Protein 3JU7 (pdb70)

Secondary structure (DSSP, 8-state):
--B-S----PPPGGGGHHHHHHHHHHT--SSS-HHHHHHHHH---SSTT-SEEEEES-HHHH--HHHHHS-TT--EE---SS-THHHHHHHHTT-EE-B----TTT---HHHHHHHHHHHGGGEEEB--B-GGGB---HHHHHHHHTT--B--B-TT-TT-----TTTT----EEE-B------BS-EEEEES-HHHHHHHH--BTTB-TTS-B---B---HHHHHHHHH---HHHHHHHHHHHHHHHHHHHHHTT---S-B----S-B-----EEPPTTS-HHHHHHHHHTTTB--B-TTSS-GGGSGGGTTS-BS--HHHHHHHHHEEB-------HHHHHHHHHHHT-/--B-S----PPPGGGTHHHHHHHHHHT--SSS-HHHHHHHHH---SSTT-SEEEEES-HHHH--HHHHHS-TT--EE---SS-THHHHHHHHTT-EE-B----TTT---HHHHHHHHHHHGGGEEEB--B-TTTB---HHHHHHHHHT--B--B-TT-TT-----TTTT----EEE-B------BS-EEEEES-HHHHHHHH--BTTB-TTS-B---B---HHHHHHHHH---HHHHHHHHHHHHHHHHHHHHHTT---S-B----S-B-----EEPPTTS-HHHHHHHHHHTTB--B-TTSS-GGGSGGGTTS-BS--HHHHHHHHHEEB-------HHHHHHHHHHHH-

InterPro domains:
  IPR000653 DegT/DnrJ/EryC1/StrS aminotransferase [PF01041] (18-366)
  IPR000653 DegT/DnrJ/EryC1/StrS aminotransferase [PIRSF000390] (18-367)
  IPR000653 DegT/DnrJ/EryC1/StrS aminotransferase [PTHR30244] (17-367)
  IPR015421 Pyridoxal phosphate-dependent transferase, major domain [G3DSA:3.40.640.10] (1-376)
  IPR015424 Pyridoxal phosphate-dependent transferase [SSF53383] (19-358)

Sequence (702 aa):
ENIPFLRASTVPVIEYLDELKEIDASHIYTNYGPINQRFEQTISGFFQNRGAVTTVANATLGLAAIQLKKRKKGKYALPSFTFPATPLAAIWCGLEPYFIDISIDDWYDKTVLWWDKIEELKEEVAIVVPYATFGSWNLEEYEELEKKGVPVVVDAAPGFGLNGGHYGQDFSGIIYSFHATPFGIGEGGLIYSKNEEDIQRIKRGNFGFDTNRECTGFNCKSEYAAAIGIATKKWDDKLKERTRISEWYKQLLQSNGLKKGWQLQKTEAVIQQFPILCPEEVRNKQVIEDLKKQKIEARLYFSPSCHQQVLFRNYKSTDLTRTNKIAKRIVSLPLWEGTKEIVEQIVICLGQENIPFLRASTVPVIEYLDELKEIDASHIYTNYGPINQRFEQTISGFFQNRGAVTTVANATLGLAAIQLKKRKKGKYALPSFTFPATPLAAIWCGLEPYFIDISIDDWYDKTVLWWDKIEELKEEVAIVVPYATFGSWNLEEYEELEKKGVPVVVDAAPGFGLNGGHYGQDFSGIIYSFHATPFGIGEGGLIYSKNEEDIQRIKRGNFGFDTNRECTGFNCKSEYAAAIGIATKKWDDKLKERTRISEWYKQLLQSNGLKKGWQLQKTEAVIQQFPILCPEEVRNKQVIEDLKKQKIEARLYFSPSCHQQVLFRNYKSTDLTRTNKIAKRIVSLPLWEGTKEIVEQIVICLGQ

CATH classification: 3.40.640.10

Nearest PDB structures (foldseek):
  3ju7-assembly1_B  TM=1.002E+00  e=1.755E-69  Bacillus cereus ATCC 10987
  4oca-assembly1_A-2  TM=8.473E-01  e=3.586E-24  Salmonella enterica subsp. enterica serovar Typhimurium
  4zah-assembly1_B  TM=8.515E-01  e=4.328E-22  Escherichia coli K-12
  4piw-assembly1_A  TM=8.643E-01  e=1.812E-21  Escherichia coli K-12
  4lc3-assembly1_B  TM=8.336E-01  e=1.702E-21  Burkholderia cenocepacia J2315

B-factor: mean 27.74, std 8.6, range [8.99, 74.0]

Organism: Bacillus cereus (strain ATCC 10987 / NRS 248) (NCBI:txid222523)

Radius of gyration: 26.7 Å; Cα contacts (8 Å, |Δi|>4): 1497; chains: 2; bounding box: 54×55×89 Å

Structure (mmCIF, N/CA/C/O backbone):
data_3JU7
#
_entry.id   3JU7
#
_cell.length_a   82.388
_cell.length_b   90.586
_cell.length_c   131.699
_cell.angle_alpha   90.000
_cell.angle_beta   90.000
_cell.angle_gamma   90.000
#
_symmetry.space_group_name_H-M   'P 21 21 21'
#
loop_
_entity.id
_entity.type
_entity.pdbx_description
1 polymer 'Putative PLP-dependent aminotransferase'
2 non-polymer 'CALCIUM ION'
3 non-polymer 'ACETATE ION'
4 non-polymer DI(HYDROXYETHYL)ETHER
5 non-polymer 'TRIETHYLENE GLYCOL'
6 water water
#
loop_
_atom_site.group_PDB
_atom_site.id
_atom_site.type_symbol
_atom_site.label_atom_id
_atom_site.label_alt_id
_atom_site.label_comp_id
_atom_site.label_asym_id
_atom_site.label_entity_id
_atom_site.label_seq_id
_atom_site.pdbx_PDB_ins_code
_atom_site.Cartn_x
_atom_site.Cartn_y
_atom_site.Cartn_z
_atom_site.occupancy
_atom_site.B_iso_or_equiv
_atom_site.auth_seq_id
_atom_site.auth_comp_id
_atom_site.auth_asym_id
_atom_site.auth_atom_id
_atom_site.pdbx_PDB_model_num
ATOM 1 N N . GLU A 1 3 ? 16.731 86.061 72.297 1.00 46.15 2 GLU A N 1
ATOM 2 C CA . GLU A 1 3 ? 18.144 86.283 71.890 1.00 47.44 2 GLU A CA 1
ATOM 3 C C . GLU A 1 3 ? 18.804 84.941 71.517 1.00 46.85 2 GLU A C 1
ATOM 4 O O . GLU A 1 3 ? 19.063 84.693 70.343 1.00 49.88 2 GLU A O 1
ATOM 6 N N . ASN A 1 4 ? 19.083 84.089 72.501 1.00 44.60 3 ASN A N 1
ATOM 7 C CA . ASN A 1 4 ? 19.569 82.732 72.238 1.00 41.48 3 ASN A CA 1
ATOM 8 C C . ASN A 1 4 ? 18.367 81.810 72.168 1.00 38.16 3 ASN A C 1
ATOM 9 O O . ASN A 1 4 ? 17.386 82.015 72.876 1.00 37.76 3 ASN A O 1
ATOM 11 N N . ILE A 1 5 ? 18.426 80.807 71.303 1.00 33.86 4 ILE A N 1
ATOM 12 C CA . ILE A 1 5 ? 17.381 79.809 71.240 1.00 30.54 4 ILE A CA 1
ATOM 13 C C . ILE A 1 5 ? 17.891 78.668 72.120 1.00 30.31 4 ILE A C 1
ATOM 14 O O . ILE A 1 5 ? 18.864 78.003 71.781 1.00 31.54 4 ILE A O 1
ATOM 19 N N . PRO A 1 6 ? 17.292 78.487 73.296 1.00 28.22 5 PRO A N 1
ATOM 20 C CA . PRO A 1 6 ? 17.738 77.441 74.213 1.00 30.21 5 PRO A CA 1
ATOM 21 C C . PRO A 1 6 ? 17.169 76.082 73.845 1.00 29.09 5 PRO A C 1
ATOM 22 O O . PRO A 1 6 ? 16.161 76.019 73.140 1.00 28.19 5 PRO A O 1
ATOM 26 N N . PHE A 1 7 ? 17.788 75.012 74.335 1.00 30.88 6 PHE A N 1
ATOM 27 C CA . PHE A 1 7 ? 17.371 73.652 73.928 1.00 31.47 6 PHE A CA 1
ATOM 28 C C . PHE A 1 7 ? 16.019 73.305 74.522 1.00 33.93 6 PHE A C 1
ATOM 29 O O . PHE A 1 7 ? 15.147 72.808 73.818 1.00 35.07 6 PHE A O 1
ATOM 37 N N . LEU A 1 8 ? 15.852 73.563 75.813 1.00 35.71 7 LEU A N 1
ATOM 38 C CA . LEU A 1 8 ? 14.592 73.282 76.448 1.00 38.97 7 LEU A CA 1
ATOM 39 C C . LEU A 1 8 ? 13.988 74.541 77.046 1.00 36.31 7 LEU A C 1
ATOM 40 O O . LEU A 1 8 ? 14.681 75.417 77.539 1.00 35.78 7 LEU A O 1
ATOM 45 N N . ARG A 1 9 ? 12.680 74.646 76.911 1.00 31.88 8 ARG A N 1
ATOM 46 C CA . ARG A 1 9 ? 11.944 75.702 77.518 1.00 29.83 8 ARG A CA 1
ATOM 47 C C . ARG A 1 9 ? 10.598 75.114 77.904 1.00 27.20 8 ARG A C 1
ATOM 48 O O . ARG A 1 9 ? 9.624 75.193 77.155 1.00 25.26 8 ARG A O 1
ATOM 56 N N . ALA A 1 10 ? 10.579 74.497 79.081 1.00 25.85 9 ALA A N 1
ATOM 57 C CA . ALA A 1 10 ? 9.391 73.904 79.612 1.00 24.14 9 ALA A CA 1
ATOM 58 C C . ALA A 1 10 ? 8.348 74.979 79.892 1.00 24.87 9 ALA A C 1
ATOM 59 O O . ALA A 1 10 ? 8.686 76.110 80.286 1.00 26.37 9 ALA A O 1
ATOM 61 N N . SER A 1 11 ? 7.093 74.624 79.648 1.00 25.24 10 SER A N 1
ATOM 62 C CA . SER A 1 11 ? 5.956 75.390 80.118 1.00 26.69 10 SER A CA 1
ATOM 63 C C . SER A 1 11 ? 4.867 74.460 80.657 1.00 25.78 10 SER A C 1
ATOM 64 O O . SER A 1 11 ? 4.083 73.929 79.900 1.00 28.86 10 SER A O 1
ATOM 67 N N . THR A 1 12 ? 4.814 74.272 81.972 1.00 23.94 11 THR A N 1
ATOM 68 C CA . THR A 1 12 ? 3.760 73.480 82.580 1.00 23.11 11 THR A CA 1
ATOM 69 C C . THR A 1 12 ? 2.517 74.369 82.653 1.00 22.79 11 THR A C 1
ATOM 70 O O . THR A 1 12 ? 2.611 75.591 82.552 1.00 25.40 11 THR A O 1
ATOM 74 N N . VAL A 1 13 ? 1.345 73.799 82.836 1.00 21.82 12 VAL A N 1
ATOM 75 C CA . VAL A 1 13 ? 0.178 74.656 83.009 1.00 23.49 12 VAL A CA 1
ATOM 76 C C . VAL A 1 13 ? 0.330 75.624 84.213 1.00 24.16 12 VAL A C 1
ATOM 77 O O . VAL A 1 13 ? 0.841 75.255 85.259 1.00 26.12 12 VAL A O 1
ATOM 81 N N . PRO A 1 14 ? -0.072 76.881 84.037 1.00 22.72 13 PRO A N 1
ATOM 82 C CA . PRO A 1 14 ? 0.055 77.867 85.089 1.00 23.28 13 PRO A CA 1
ATOM 83 C C . PRO A 1 14 ? -0.808 77.577 86.304 1.00 22.06 13 PRO A C 1
ATOM 84 O O . PRO A 1 14 ? -1.824 76.909 86.175 1.00 19.73 13 PRO A O 1
ATOM 88 N N . VAL A 1 15 ? -0.452 78.161 87.448 1.00 22.96 14 VAL A N 1
ATOM 89 C CA . VAL A 1 15 ? -1.163 77.864 88.697 1.00 21.49 14 VAL A CA 1
ATOM 90 C C . VAL A 1 15 ? -2.702 78.083 88.616 1.00 18.84 14 VAL A C 1
ATOM 91 O O . VAL A 1 15 ? -3.459 77.300 89.185 1.00 19.72 14 VAL A O 1
ATOM 95 N N . ILE A 1 16 ? -3.172 79.073 87.876 1.00 18.20 15 ILE A N 1
ATOM 96 C CA . ILE A 1 16 ? -4.634 79.339 87.886 1.00 20.08 15 ILE A CA 1
ATOM 97 C C . ILE A 1 16 ? -5.428 78.069 87.449 1.00 20.46 15 ILE A C 1
ATOM 98 O O . ILE A 1 16 ? -6.526 77.840 87.906 1.00 17.84 15 ILE A O 1
ATOM 103 N N . GLU A 1 17 ? -4.812 77.245 86.595 1.00 22.01 16 GLU A N 1
ATOM 104 C CA . GLU A 1 17 ? -5.427 76.051 86.010 1.00 20.68 16 GLU A CA 1
ATOM 105 C C . GLU A 1 17 ? -5.638 74.881 86.962 1.00 20.58 16 GLU A C 1
ATOM 106 O O . GLU A 1 17 ? -6.510 74.073 86.702 1.00 23.60 16 GLU A O 1
ATOM 112 N N . TYR A 1 18 ? -4.848 74.786 88.044 1.00 22.23 17 TYR A N 1
ATOM 113 C CA . TYR A 1 18 ? -5.076 73.778 89.086 1.00 21.07 17 TYR A CA 1
ATOM 114 C C . TYR A 1 18 ? -5.317 74.358 90.500 1.00 22.88 17 TYR A C 1
ATOM 115 O O . TYR A 1 18 ? -5.147 73.652 91.479 1.00 22.55 17 TYR A O 1
ATOM 124 N N . LEU A 1 19 ? -5.747 75.615 90.611 1.00 20.26 18 LEU A N 1
ATOM 125 C CA . LEU A 1 19 ? -5.913 76.229 91.933 1.00 20.34 18 LEU A CA 1
ATOM 126 C C . LEU A 1 19 ? -7.122 75.621 92.651 1.00 20.62 18 LEU A C 1
ATOM 127 O O . LEU A 1 19 ? -7.046 75.321 93.821 1.00 21.13 18 LEU A O 1
ATOM 132 N N . ASP A 1 20 ? -8.233 75.455 91.948 1.00 18.30 19 ASP A N 1
ATOM 133 C CA . ASP A 1 20 ? -9.361 74.695 92.479 1.00 21.63 19 ASP A CA 1
ATOM 134 C C . ASP A 1 20 ? -8.975 73.363 93.100 1.00 21.20 19 ASP A C 1
ATOM 135 O O . ASP A 1 20 ? -9.426 73.037 94.174 1.00 23.64 19 ASP A O 1
ATOM 140 N N . GLU A 1 21 ? -8.141 72.596 92.427 1.00 23.33 20 GLU A N 1
ATOM 141 C CA . GLU A 1 21 ? -7.705 71.343 92.988 1.00 24.84 20 GLU A CA 1
ATOM 142 C C . GLU A 1 21 ? -6.867 71.558 94.243 1.00 25.44 20 GLU A C 1
ATOM 143 O O . GLU A 1 21 ? -7.012 70.797 95.210 1.00 26.08 20 GLU A O 1
ATOM 149 N N . LEU A 1 22 ? -5.998 72.568 94.235 1.00 23.42 21 LEU A N 1
ATOM 150 C CA . LEU A 1 22 ? -5.245 72.928 95.435 1.00 22.66 21 LEU A CA 1
ATOM 151 C C . LEU A 1 22 ? -6.191 73.298 96.597 1.00 22.48 21 LEU A C 1
ATOM 152 O O . LEU A 1 22 ? -5.948 72.912 97.749 1.00 20.32 21 LEU A O 1
ATOM 157 N N . LYS A 1 23 ? -7.280 74.015 96.311 1.00 24.05 22 LYS A N 1
ATOM 158 C CA . LYS A 1 23 ? -8.288 74.261 97.354 1.00 23.71 22 LYS A CA 1
ATOM 159 C C . LYS A 1 23 ? -8.886 72.949 97.847 1.00 23.44 22 LYS A C 1
ATOM 160 O O . LYS A 1 23 ? -9.071 72.760 99.039 1.00 24.63 22 LYS A O 1
ATOM 166 N N . GLU A 1 24 ? -9.196 72.030 96.945 1.00 23.60 23 GLU A N 1
ATOM 167 C CA . GLU A 1 24 ? -9.696 70.729 97.383 1.00 22.41 23 GLU A CA 1
ATOM 168 C C . GLU A 1 24 ? -8.729 70.040 98.342 1.00 20.71 23 GLU A C 1
ATOM 169 O O . GLU A 1 24 ? -9.144 69.487 99.362 1.00 17.36 23 GLU A O 1
ATOM 175 N N . ILE A 1 25 ? -7.438 70.042 97.986 1.00 18.59 24 ILE A N 1
ATOM 176 C CA . ILE A 1 25 ? -6.449 69.401 98.816 1.00 19.52 24 ILE A CA 1
ATOM 177 C C . ILE A 1 25 ? -6.426 70.026 100.196 1.00 20.44 24 ILE A C 1
ATOM 178 O O . ILE A 1 25 ? -6.370 69.317 101.201 1.00 20.91 24 ILE A O 1
ATOM 183 N N . ASP A 1 26 ? -6.451 71.349 100.255 1.00 20.88 25 ASP A N 1
ATOM 184 C CA . ASP A 1 26 ? -6.400 72.054 101.534 1.00 21.40 25 ASP A CA 1
ATOM 185 C C . ASP A 1 26 ? -7.659 71.777 102.358 1.00 24.00 25 ASP A C 1
ATOM 186 O O . ASP A 1 26 ? -7.560 71.677 103.579 1.00 24.34 25 ASP A O 1
ATOM 191 N N . ALA A 1 27 ? -8.822 71.662 101.697 1.00 21.14 26 ALA A N 1
ATOM 192 C CA . ALA A 1 27 ? -10.049 71.334 102.413 1.00 23.27 26 ALA A CA 1
ATOM 193 C C . ALA A 1 27 ? -10.036 69.876 102.893 1.00 23.92 26 ALA A C 1
ATOM 194 O O . ALA A 1 27 ? -10.513 69.590 103.959 1.00 24.69 26 ALA A O 1
ATOM 196 N N . SER A 1 28 ? -9.440 68.964 102.135 1.00 25.57 27 SER A N 1
ATOM 197 C CA . SER A 1 28 ? -9.517 67.545 102.483 1.00 24.61 27 SER A CA 1
ATOM 198 C C . SER A 1 28 ? -8.477 67.116 103.523 1.00 23.53 27 SER A C 1
ATOM 199 O O . SER A 1 28 ? -8.617 66.072 104.158 1.00 22.20 27 SER A O 1
ATOM 202 N N . HIS A 1 29 ? -7.390 67.872 103.633 1.00 25.05 28 HIS A N 1
ATOM 203 C CA . HIS A 1 29 ? -6.229 67.455 104.438 1.00 24.84 28 HIS A CA 1
ATOM 204 C C . HIS A 1 29 ? -5.741 66.074 104.036 1.00 23.56 28 HIS A C 1
ATOM 205 O O . HIS A 1 29 ? -5.351 65.311 104.878 1.00 24.16 28 HIS A O 1
ATOM 212 N N . ILE A 1 30 ? -5.778 65.750 102.756 1.00 21.09 29 ILE A N 1
ATOM 213 C CA . ILE A 1 30 ? -5.148 64.519 102.253 1.00 21.37 29 ILE A CA 1
ATOM 214 C C . ILE A 1 30 ? -4.190 65.076 101.207 1.00 23.17 29 ILE A C 1
ATOM 215 O O . ILE A 1 30 ? -4.612 65.807 100.283 1.00 23.32 29 ILE A O 1
ATOM 220 N N . TYR A 1 31 ? -2.914 64.785 101.415 1.00 19.72 30 TYR A N 1
ATOM 221 C CA . TYR A 1 31 ? -1.813 65.350 100.654 1.00 24.37 30 TYR A CA 1
ATOM 222 C C . TYR A 1 31 ? -0.980 64.360 99.842 1.00 22.66 30 TYR A C 1
ATOM 223 O O . TYR A 1 31 ? -0.256 64.789 98.945 1.00 24.74 30 TYR A O 1
ATOM 232 N N . THR A 1 32 ? -1.071 63.069 100.142 1.00 21.16 31 THR A N 1
ATOM 233 C CA . THR A 1 32 ? -0.325 62.070 99.391 1.00 23.23 31 THR A CA 1
ATOM 234 C C . THR A 1 32 ? -0.853 60.653 99.669 1.00 23.79 31 THR A C 1
ATOM 235 O O . THR A 1 32 ? -1.950 60.496 100.211 1.00 24.89 31 THR A O 1
ATOM 239 N N . ASN A 1 33 ? -0.096 59.637 99.260 1.00 22.86 32 ASN A N 1
ATOM 240 C CA . ASN A 1 33 ? -0.452 58.230 99.480 1.00 26.47 32 ASN A CA 1
ATOM 241 C C . ASN A 1 33 ? -1.773 57.824 98.794 1.00 26.41 32 ASN A C 1
ATOM 242 O O . ASN A 1 33 ? -2.742 57.423 99.449 1.00 26.77 32 ASN A O 1
ATOM 247 N N . TYR A 1 34 ? -1.804 57.975 97.470 1.00 24.43 33 TYR A N 1
ATOM 248 C CA . TYR A 1 34 ? -2.947 57.571 96.662 1.00 22.16 33 TYR A CA 1
ATOM 249 C C . TYR A 1 34 ? -4.239 58.276 97.103 1.00 23.15 33 TYR A C 1
ATOM 250 O O . TYR A 1 34 ? -5.296 57.664 97.254 1.00 22.51 33 TYR A O 1
ATOM 259 N N . GLY A 1 35 ? -4.139 59.589 97.288 1.00 22.23 34 GLY A N 1
ATOM 260 C CA . GLY A 1 35 ? -5.274 60.405 97.637 1.00 21.81 34 GLY A CA 1
ATOM 261 C C . GLY A 1 35 ? -6.313 60.561 96.533 1.00 21.36 34 GLY A C 1
ATOM 262 O O . GLY A 1 35 ? -6.153 60.077 95.416 1.00 18.82 34 GLY A O 1
ATOM 263 N N . PRO A 1 36 ? -7.410 61.232 96.850 1.00 22.74 35 PRO A N 1
ATOM 264 C CA . PRO A 1 36 ? -8.533 61.285 95.908 1.00 24.14 35 PRO A CA 1
ATOM 265 C C . PRO A 1 36 ? -8.213 61.996 94.586 1.00 22.76 35 PRO A C 1
ATOM 266 O O . PRO A 1 36 ? -8.816 61.679 93.589 1.00 24.93 35 PRO A O 1
ATOM 270 N N . ILE A 1 37 ? -7.300 62.965 94.598 1.00 22.84 36 ILE A N 1
ATOM 271 C CA . ILE A 1 37 ? -6.937 63.722 93.390 1.00 21.83 36 ILE A CA 1
ATOM 272 C C . ILE A 1 37 ? -6.080 62.815 92.533 1.00 24.38 36 ILE A C 1
ATOM 273 O O . ILE A 1 37 ? -6.289 62.712 91.318 1.00 25.29 36 ILE A O 1
ATOM 278 N N . ASN A 1 38 ? -5.167 62.089 93.163 1.00 23.71 37 ASN A N 1
ATOM 279 C CA . ASN A 1 38 ? -4.420 61.064 92.425 1.00 23.18 37 ASN A CA 1
ATOM 280 C C . ASN A 1 38 ? -5.342 60.000 91.828 1.00 22.84 37 ASN A C 1
ATOM 281 O O . ASN A 1 38 ? -5.222 59.636 90.661 1.00 22.53 37 ASN A O 1
ATOM 286 N N . GLN A 1 39 ? -6.293 59.506 92.598 1.00 24.16 38 GLN A N 1
ATOM 287 C CA . GLN A 1 39 ? -7.235 58.538 92.031 1.00 23.76 38 GLN A CA 1
ATOM 288 C C . GLN A 1 39 ? -7.989 59.176 90.868 1.00 24.46 38 GLN A C 1
ATOM 289 O O . GLN A 1 39 ? -8.227 58.512 89.858 1.00 22.27 38 GLN A O 1
ATOM 295 N N . ARG A 1 40 ? -8.390 60.442 91.017 1.00 23.52 39 ARG A N 1
ATOM 296 C CA . ARG A 1 40 ? -9.171 61.112 89.958 1.00 22.02 39 ARG A CA 1
ATOM 297 C C . ARG A 1 40 ? -8.326 61.207 88.706 1.00 20.59 39 ARG A C 1
ATOM 298 O O . ARG A 1 40 ? -8.789 60.928 87.616 1.00 21.88 39 ARG A O 1
ATOM 306 N N . PHE A 1 41 ? -7.058 61.546 88.883 1.00 20.70 40 PHE A N 1
ATOM 307 C CA . PHE A 1 41 ? -6.129 61.683 87.778 1.00 20.64 40 PHE A CA 1
ATOM 308 C C . PHE A 1 41 ? -6.012 60.356 87.004 1.00 22.46 40 PHE A C 1
ATOM 309 O O . PHE A 1 41 ? -6.094 60.337 85.769 1.00 24.08 40 PHE A O 1
ATOM 317 N N . GLU A 1 42 ? -5.852 59.256 87.743 1.00 23.25 41 GLU A N 1
ATOM 318 C CA . GLU A 1 42 ? -5.713 57.930 87.136 1.00 24.17 41 GLU A CA 1
ATOM 319 C C . GLU A 1 42 ? -7.000 57.518 86.449 1.00 23.49 41 GLU A C 1
ATOM 320 O O . GLU A 1 42 ? -6.952 56.912 85.399 1.00 26.34 41 GLU A O 1
ATOM 326 N N . GLN A 1 43 ? -8.148 57.845 87.037 1.00 23.94 42 GLN A N 1
ATOM 327 C CA . GLN A 1 43 ? -9.430 57.492 86.434 1.00 24.43 42 GLN A CA 1
ATOM 328 C C . GLN A 1 43 ? -9.604 58.283 85.143 1.00 24.13 42 GLN A C 1
ATOM 329 O O . GLN A 1 43 ? -10.147 57.781 84.165 1.00 24.41 42 GLN A O 1
ATOM 331 N N . THR A 1 44 ? -9.111 59.513 85.140 1.00 23.85 43 THR A N 1
ATOM 332 C CA . THR A 1 44 ? -9.209 60.383 83.971 1.00 24.98 43 THR A CA 1
ATOM 333 C C . THR A 1 44 ? -8.343 59.855 82.864 1.00 24.42 43 THR A C 1
ATOM 334 O O . THR A 1 44 ? -8.693 59.975 81.696 1.00 22.38 43 THR A O 1
ATOM 338 N N . ILE A 1 45 ? -7.187 59.293 83.227 1.00 24.31 44 ILE A N 1
ATOM 339 C CA . ILE A 1 45 ? -6.309 58.683 82.234 1.00 23.09 44 ILE A CA 1
ATOM 340 C C . ILE A 1 45 ? -6.945 57.393 81.646 1.00 22.48 44 ILE A C 1
ATOM 341 O O . ILE A 1 45 ? -6.928 57.166 80.439 1.00 22.90 44 ILE A O 1
ATOM 354 N N . SER A 1 47 ? -10.101 56.524 81.413 1.00 23.70 46 SER A N 1
ATOM 355 C CA . SER A 1 47 ? -11.203 56.884 80.538 1.00 27.03 46 SER A CA 1
ATOM 356 C C . SER A 1 47 ? -10.752 57.613 79.298 1.00 26.49 46 SER A C 1
ATOM 357 O O . SER A 1 47 ? -11.245 57.373 78.202 1.00 26.42 46 SER A O 1
ATOM 360 N N . GLY A 1 48 ? -9.837 58.539 79.490 1.00 28.54 47 GLY A N 1
ATOM 361 C CA . GLY A 1 48 ? -9.427 59.430 78.421 1.00 28.23 47 GLY A CA 1
ATOM 362 C C . GLY A 1 48 ? -8.508 58.755 77.438 1.00 28.29 47 GLY A C 1
ATOM 363 O O . GLY A 1 48 ? -8.674 58.927 76.241 1.00 26.86 47 GLY A O 1
ATOM 364 N N . PHE A 1 49 ? -7.545 57.975 77.932 1.00 27.78 48 PHE A N 1
ATOM 365 C CA . PHE A 1 49 ? -6.575 57.376 77.039 1.00 26.41 48 PHE A CA 1
ATOM 366 C C . PHE A 1 49 ? -6.724 55.876 76.805 1.00 25.72 48 PHE A C 1
ATOM 367 O O . PHE A 1 49 ? -6.522 55.420 75.671 1.00 25.60 48 PHE A O 1
ATOM 375 N N . PHE A 1 50 ? -7.045 55.098 77.837 1.00 22.44 49 PHE A N 1
ATOM 376 C CA . PHE A 1 50 ? -6.914 53.648 77.715 1.00 21.80 49 PHE A CA 1
ATOM 377 C C . PHE A 1 50 ? -8.203 52.864 77.562 1.00 23.94 49 PHE A C 1
ATOM 378 O O . PHE A 1 50 ? -8.221 51.651 77.782 1.00 21.86 49 PHE A O 1
ATOM 386 N N . GLN A 1 51 ? -9.260 53.567 77.173 1.00 25.04 50 GLN A N 1
ATOM 387 C CA . GLN A 1 51 ? -10.557 52.984 76.885 1.00 27.51 50 GLN A CA 1
ATOM 388 C C . GLN A 1 51 ? -11.022 52.128 78.042 1.00 26.70 50 GLN A C 1
ATOM 389 O O . GLN A 1 51 ? -11.695 51.128 77.828 1.00 24.66 50 GLN A O 1
ATOM 395 N N . ASN A 1 52 ? -10.658 52.519 79.270 1.00 24.88 51 ASN A N 1
ATOM 396 C CA . ASN A 1 52 ? -11.050 51.777 80.454 1.00 23.45 51 ASN A CA 1
ATOM 397 C C . ASN A 1 52 ? -10.749 50.292 80.377 1.00 25.07 51 ASN A C 1
ATOM 398 O O . ASN A 1 52 ? -11.537 49.459 80.862 1.00 25.03 51 ASN A O 1
ATOM 403 N N . ARG A 1 53 ? -9.623 49.952 79.751 1.00 22.35 52 ARG A N 1
ATOM 404 C CA . ARG A 1 53 ? -9.147 48.600 79.713 1.00 21.89 52 ARG A CA 1
ATOM 405 C C . ARG A 1 53 ? -7.699 48.630 80.222 1.00 23.66 52 ARG A C 1
ATOM 406 O O . ARG A 1 53 ? -6.848 49.368 79.682 1.00 19.71 52 ARG A O 1
ATOM 414 N N . GLY A 1 54 ? -7.445 47.803 81.232 1.00 22.35 53 GLY A N 1
ATOM 415 C CA . GLY A 1 54 ? -6.193 47.805 81.955 1.00 24.14 53 GLY A CA 1
ATOM 416 C C . GLY A 1 54 ? -6.285 48.719 83.178 1.00 24.15 53 GLY A C 1
ATOM 417 O O . GLY A 1 54 ? -7.384 49.059 83.656 1.00 25.01 53 GLY A O 1
ATOM 418 N N . ALA A 1 55 ? -5.118 49.120 83.664 1.00 21.23 54 ALA A N 1
ATOM 419 C CA . ALA A 1 55 ? -5.010 49.902 84.871 1.00 21.50 54 ALA A CA 1
ATOM 420 C C . ALA A 1 55 ? -3.726 50.703 84.836 1.00 22.99 54 ALA A C 1
ATOM 421 O O . ALA A 1 55 ? -2.727 50.301 84.210 1.00 21.96 54 ALA A O 1
ATOM 423 N N . VAL A 1 56 ? -3.739 51.818 85.557 1.00 22.92 55 VAL A N 1
ATOM 424 C CA . VAL A 1 56 ? -2.557 52.638 85.678 1.00 21.19 55 VAL A CA 1
ATOM 425 C C . VAL A 1 56 ? -2.241 52.948 87.146 1.00 24.22 55 VAL A C 1
ATOM 426 O O . VAL A 1 56 ? -3.137 52.933 88.046 1.00 22.42 55 VAL A O 1
ATOM 430 N N . THR A 1 57 ? -0.965 53.258 87.398 1.00 21.77 56 THR A N 1
ATOM 431 C CA . THR A 1 57 ? -0.634 53.900 88.652 1.00 22.30 56 THR A CA 1
ATOM 432 C C . THR A 1 57 ? 0.329 55.052 88.426 1.00 24.02 56 THR A C 1
ATOM 433 O O . THR A 1 57 ? 1.249 54.954 87.598 1.00 24.70 56 THR A O 1
ATOM 437 N N . THR A 1 58 ? 0.124 56.155 89.149 1.00 23.32 57 THR A N 1
ATOM 438 C CA . THR A 1 58 ? 1.115 57.240 89.129 1.00 21.91 57 THR A CA 1
ATOM 439 C C . THR A 1 58 ? 2.343 56.784 89.918 1.00 22.91 57 THR A C 1
ATOM 440 O O . THR A 1 58 ? 2.243 55.860 90.718 1.00 22.07 57 THR A O 1
ATOM 444 N N . VAL A 1 59 ? 3.506 57.371 89.620 1.00 23.13 58 VAL A N 1
ATOM 445 C CA . VAL A 1 59 ? 4.725 57.164 90.410 1.00 21.45 58 VAL A CA 1
ATOM 446 C C . VAL A 1 59 ? 5.429 58.514 90.531 1.00 22.89 58 VAL A C 1
ATOM 447 O O . VAL A 1 59 ? 5.087 59.443 89.811 1.00 22.10 58 VAL A O 1
ATOM 451 N N . ALA A 1 60 ? 6.420 58.629 91.419 1.00 23.31 59 ALA A N 1
ATOM 452 C CA . ALA A 1 60 ? 6.999 59.935 91.709 1.00 23.31 59 ALA A CA 1
ATOM 453 C C . ALA A 1 60 ? 7.858 60.433 90.561 1.00 22.52 59 ALA A C 1
ATOM 454 O O . ALA A 1 60 ? 8.011 61.635 90.374 1.00 24.13 59 ALA A O 1
ATOM 456 N N . ASN A 1 61 ? 8.425 59.492 89.809 1.00 22.97 60 ASN A N 1
ATOM 457 C CA . ASN A 1 61 ? 9.117 59.755 88.558 1.00 22.62 60 ASN A CA 1
ATOM 458 C C . ASN A 1 61 ? 9.265 58.424 87.773 1.00 22.37 60 ASN A C 1
ATOM 459 O O . ASN A 1 61 ? 9.126 57.320 88.348 1.00 23.42 60 ASN A O 1
ATOM 464 N N . ALA A 1 62 ? 9.506 58.525 86.474 1.00 23.00 61 ALA A N 1
ATOM 465 C CA . ALA A 1 62 ? 9.580 57.332 85.576 1.00 23.76 61 ALA A CA 1
ATOM 466 C C . ALA A 1 62 ? 10.752 56.445 85.918 1.00 23.51 61 ALA A C 1
ATOM 467 O O . ALA A 1 62 ? 10.687 55.245 85.695 1.00 23.24 61 ALA A O 1
ATOM 469 N N . THR A 1 63 ? 11.834 57.025 86.441 1.00 23.13 62 THR A N 1
ATOM 470 C CA . THR A 1 63 ? 12.981 56.196 86.798 1.00 23.78 62 THR A CA 1
ATOM 471 C C . THR A 1 63 ? 12.593 55.198 87.870 1.00 24.04 62 THR A C 1
ATOM 472 O O . THR A 1 63 ? 12.854 53.994 87.740 1.00 23.81 62 THR A O 1
ATOM 476 N N . LEU A 1 64 ? 11.889 55.693 88.879 1.00 25.97 63 LEU A N 1
ATOM 477 C CA . LEU A 1 64 ? 11.376 54.833 89.963 1.00 27.01 63 LEU A CA 1
ATOM 478 C C . LEU A 1 64 ? 10.296 53.861 89.463 1.00 24.79 63 LEU A C 1
ATOM 479 O O . LEU A 1 64 ? 10.185 52.735 89.933 1.00 24.70 63 LEU A O 1
ATOM 484 N N . GLY A 1 65 ? 9.516 54.286 88.496 1.00 24.21 64 GLY A N 1
ATOM 485 C CA . GLY A 1 65 ? 8.551 53.381 87.896 1.00 24.00 64 GLY A CA 1
ATOM 486 C C . GLY A 1 65 ? 9.281 52.247 87.178 1.00 24.01 64 GLY A C 1
ATOM 487 O O . GLY A 1 65 ? 8.877 51.079 87.252 1.00 25.01 64 GLY A O 1
ATOM 488 N N . LEU A 1 66 ? 10.353 52.581 86.461 1.00 24.35 65 LEU A N 1
ATOM 489 C CA . LEU A 1 66 ? 11.124 51.561 85.781 1.00 23.03 65 LEU A CA 1
ATOM 490 C C . LEU A 1 66 ? 11.595 50.557 86.816 1.00 20.74 65 LEU A C 1
ATOM 491 O O . LEU A 1 66 ? 11.421 49.320 86.626 1.00 19.41 65 LEU A O 1
ATOM 504 N N . ALA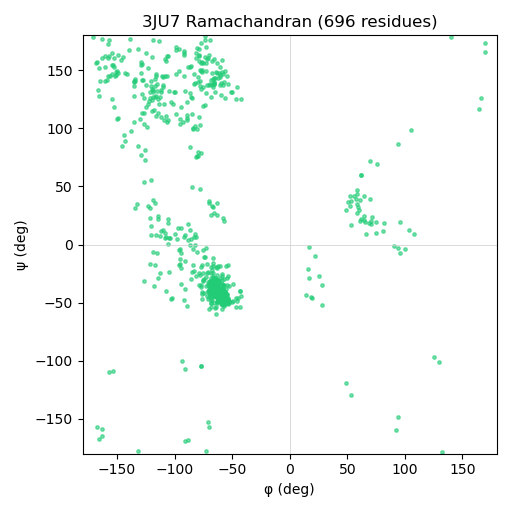 A 1 68 ? 10.508 49.866 89.885 1.00 22.33 67 ALA A N 1
ATOM 505 C CA . ALA A 1 68 ? 9.428 49.101 90.477 1.00 21.88 67 ALA A CA 1
ATOM 506 C C . ALA A 1 68 ? 9.038 47.957 89.527 1.00 24.00 67 ALA A C 1
ATOM 507 O O . ALA A 1 68 ? 8.969 46.767 89.934 1.00 22.68 67 ALA A O 1
ATOM 509 N N . ALA A 1 69 ? 8.784 48.338 88.269 1.00 22.86 68 ALA A N 1
ATOM 510 C CA . ALA A 1 69 ? 8.314 47.413 87.232 1.00 22.85 68 ALA A CA 1
ATOM 511 C C . ALA A 1 69 ? 9.310 46.262 86.972 1.00 21.44 68 ALA A C 1
ATOM 512 O O . ALA A 1 69 ? 8.923 45.107 86.961 1.00 24.56 68 ALA A O 1
ATOM 514 N N . ILE A 1 70 ? 10.572 46.576 86.799 1.00 20.53 69 ILE A N 1
ATOM 515 C CA . ILE A 1 70 ? 11.609 45.549 86.589 1.00 21.73 69 ILE A CA 1
ATOM 516 C C . ILE A 1 70 ? 11.730 44.620 87.801 1.00 23.19 69 ILE A C 1
ATOM 517 O O . ILE A 1 70 ? 11.757 43.405 87.646 1.00 20.21 69 ILE A O 1
ATOM 522 N N . GLN A 1 71 ? 11.791 45.211 89.001 1.00 24.94 70 GLN A N 1
ATOM 523 C CA . GLN A 1 71 ? 11.838 44.444 90.257 1.00 23.22 70 GLN A CA 1
ATOM 524 C C . GLN A 1 71 ? 10.641 43.483 90.347 1.00 23.66 70 GLN A C 1
ATOM 525 O O . GLN A 1 71 ? 10.837 42.328 90.627 1.00 24.53 70 GLN A O 1
ATOM 531 N N . LEU A 1 72 ? 9.416 43.940 90.084 1.00 22.08 71 LEU A N 1
ATOM 532 C CA . LEU A 1 72 ? 8.246 43.033 90.102 1.00 24.38 71 LEU A CA 1
ATOM 533 C C . LEU A 1 72 ? 8.305 41.926 89.047 1.00 24.51 71 LEU A C 1
ATOM 534 O O . LEU A 1 72 ? 7.999 40.778 89.308 1.00 20.07 71 LEU A O 1
ATOM 539 N N . LYS A 1 73 ? 8.681 42.295 87.831 1.00 26.13 72 LYS A N 1
ATOM 540 C CA . LYS A 1 73 ? 8.485 41.441 86.678 1.00 22.19 72 LYS A CA 1
ATOM 541 C C . LYS A 1 73 ? 9.715 40.602 86.321 1.00 22.67 72 LYS A C 1
ATOM 542 O O . LYS A 1 73 ? 9.596 39.647 85.590 1.00 23.58 72 LYS A O 1
ATOM 548 N N . LYS A 1 74 ? 10.891 40.939 86.816 1.00 19.99 73 LYS A N 1
ATOM 549 C CA . LYS A 1 74 ? 12.058 40.178 86.422 1.00 22.78 73 LYS A CA 1
ATOM 550 C C . LYS A 1 74 ? 11.977 38.683 86.810 1.00 24.69 73 LYS A C 1
ATOM 551 O O . LYS A 1 74 ? 11.493 38.311 87.865 1.00 23.77 73 LYS A O 1
ATOM 557 N N . ARG A 1 75 ? 12.510 37.828 85.950 1.00 27.29 74 ARG A N 1
ATOM 558 C CA . ARG A 1 75 ? 12.602 36.414 86.280 1.00 27.84 74 ARG A CA 1
ATOM 559 C C . ARG A 1 75 ? 13.683 36.260 87.314 1.00 29.55 74 ARG A C 1
ATOM 560 O O . ARG A 1 75 ? 14.799 36.770 87.165 1.00 29.84 74 ARG A O 1
ATOM 568 N N . LYS A 1 76 ? 13.331 35.554 88.375 1.00 32.33 75 LYS A N 1
ATOM 569 C CA . LYS A 1 76 ? 14.134 35.548 89.590 1.00 33.99 75 LYS A CA 1
ATOM 570 C C . LYS A 1 76 ? 15.491 34.867 89.408 1.00 33.66 75 LYS A C 1
ATOM 571 O O . LYS A 1 76 ? 16.414 35.150 90.132 1.00 35.88 75 LYS A O 1
ATOM 574 N N . LYS A 1 77 ? 15.641 34.005 88.425 1.00 31.80 76 LYS A N 1
ATOM 575 C CA . LYS A 1 77 ? 16.927 33.381 88.237 1.00 32.60 76 LYS A CA 1
ATOM 576 C C . LYS A 1 77 ? 17.807 34.121 87.205 1.00 31.98 76 LYS A C 1
ATOM 577 O O . LYS A 1 77 ? 18.974 33.795 87.068 1.00 35.22 76 LYS A O 1
ATOM 580 N N . GLY A 1 78 ? 17.266 35.119 86.513 1.00 29.49 77 GLY A N 1
ATOM 581 C CA . GLY A 1 78 ? 17.981 35.807 85.438 1.00 29.59 77 GLY A CA 1
ATOM 582 C C . GLY A 1 78 ? 18.994 36.836 85.935 1.00 29.85 77 GLY A C 1
ATOM 583 O O . GLY A 1 78 ? 18.903 37.348 87.052 1.00 30.68 77 GLY A O 1
ATOM 584 N N . LYS A 1 79 ? 19.957 37.133 85.080 1.00 27.75 78 LYS A N 1
ATOM 585 C CA . LYS A 1 79 ? 21.075 37.993 85.397 1.00 24.80 78 LYS A CA 1
ATOM 586 C C . LYS A 1 79 ? 21.039 39.297 84.562 1.00 24.28 78 LYS A C 1
ATOM 587 O O . LYS A 1 79 ? 21.542 40.335 84.971 1.00 24.27 78 LYS A O 1
ATOM 593 N N . TYR A 1 80 ? 20.464 39.243 83.379 1.00 22.14 79 TYR A N 1
ATOM 594 C CA . TYR A 1 80 ? 20.570 40.353 82.432 1.00 23.76 79 TYR A CA 1
ATOM 595 C C . TYR A 1 80 ? 19.227 41.029 82.103 1.00 22.76 79 TYR A C 1
ATOM 596 O O . TYR A 1 80 ? 18.171 40.371 82.030 1.00 23.65 79 TYR A O 1
ATOM 605 N N . ALA A 1 81 ? 19.292 42.336 81.875 1.00 20.10 80 ALA A N 1
ATOM 606 C CA . ALA A 1 81 ? 18.172 43.101 81.304 1.00 22.09 80 ALA A CA 1
ATOM 607 C C . ALA A 1 81 ? 18.577 43.440 79.862 1.00 22.61 80 ALA A C 1
ATOM 608 O O . ALA A 1 81 ? 19.533 44.205 79.658 1.00 25.31 80 ALA A O 1
ATOM 610 N N . LEU A 1 82 ? 17.918 42.839 78.873 1.00 21.84 81 LEU A N 1
ATOM 611 C CA . LEU A 1 82 ? 18.268 43.087 77.453 1.00 22.09 81 LEU A CA 1
ATOM 612 C C . LEU A 1 82 ? 17.576 44.396 77.032 1.00 22.92 81 LEU A C 1
ATOM 613 O O . LEU A 1 82 ? 16.353 44.543 77.174 1.00 22.65 81 LEU A O 1
ATOM 626 N N . PRO A 1 84 ? 18.289 48.366 74.559 1.00 22.69 83 PRO A N 1
ATOM 627 C CA . PRO A 1 84 ? 19.182 49.113 73.687 1.00 20.53 83 PRO A CA 1
ATOM 628 C C . PRO A 1 84 ? 20.210 49.917 74.476 1.00 23.11 83 PRO A C 1
ATOM 629 O O . PRO A 1 84 ? 19.958 50.252 75.643 1.00 22.01 83 PRO A O 1
ATOM 633 N N . SER A 1 85 ? 21.363 50.190 73.855 1.00 21.19 84 SER A N 1
ATOM 634 C CA . SER A 1 85 ? 22.331 51.165 74.363 1.00 20.36 84 SER A CA 1
ATOM 635 C C . SER A 1 85 ? 21.813 52.570 74.044 1.00 21.31 84 SER A C 1
ATOM 636 O O . SER A 1 85 ? 21.970 53.526 74.832 1.00 20.59 84 SER A O 1
ATOM 639 N N . PHE A 1 86 ? 21.156 52.685 72.896 1.00 21.68 85 PHE A N 1
ATOM 640 C CA . PHE A 1 86 ? 20.654 53.973 72.430 1.00 21.66 85 PHE A CA 1
ATOM 641 C C . PHE A 1 86 ? 19.388 54.330 73.208 1.00 22.67 85 PHE A C 1
ATOM 642 O O . PHE A 1 86 ? 18.270 54.162 72.728 1.00 22.92 85 PHE A O 1
ATOM 650 N N . THR A 1 87 ? 19.588 54.805 74.431 1.00 22.55 86 THR A N 1
ATOM 651 C CA . THR A 1 87 ? 18.487 55.186 75.319 1.00 22.58 86 THR A CA 1
ATOM 652 C C . THR A 1 87 ? 19.040 56.170 76.351 1.00 22.23 86 THR A C 1
ATOM 653 O O . THR A 1 87 ? 20.235 56.412 76.397 1.00 21.17 86 THR A O 1
ATOM 657 N N . PHE A 1 88 ? 18.160 56.753 77.160 1.00 23.52 87 PHE A N 1
ATOM 658 C CA . PHE A 1 88 ? 18.567 57.653 78.220 1.00 22.62 87 PHE A CA 1
ATOM 659 C C . PHE A 1 88 ? 19.137 56.788 79.369 1.00 23.03 87 PHE A C 1
ATOM 660 O O . PHE A 1 88 ? 18.717 55.662 79.551 1.00 22.09 87 PHE A O 1
ATOM 668 N N . PRO A 1 89 ? 20.125 57.307 80.125 1.00 24.23 88 PRO A N 1
ATOM 669 C CA . PRO A 1 89 ? 20.732 56.440 81.154 1.00 23.72 88 PRO A CA 1
ATOM 670 C C . PRO A 1 89 ? 19.815 55.939 82.273 1.00 22.39 88 PRO A C 1
ATOM 671 O O . PRO A 1 89 ? 20.168 54.976 82.929 1.00 22.48 88 PRO A O 1
ATOM 675 N N . ALA A 1 90 ? 18.665 56.568 82.481 1.00 19.23 89 ALA A N 1
ATOM 676 C CA . ALA A 1 90 ? 17.684 56.059 83.425 1.00 21.23 89 ALA A CA 1
ATOM 677 C C . ALA A 1 90 ? 17.391 54.550 83.197 1.00 23.26 89 ALA A C 1
ATOM 678 O O . ALA A 1 90 ? 17.192 53.788 84.189 1.00 22.65 89 ALA A O 1
ATOM 680 N N . THR A 1 91 ? 17.424 54.077 81.932 1.00 22.75 90 THR A N 1
ATOM 681 C CA . THR A 1 91 ? 17.014 52.688 81.650 1.00 21.25 90 THR A CA 1
ATOM 682 C C . THR A 1 91 ? 18.014 51.688 82.191 1.00 23.00 90 THR A C 1
ATOM 683 O O . THR A 1 91 ? 17.633 50.799 82.945 1.00 21.42 90 THR A O 1
ATOM 687 N N . PRO A 1 92 ? 19.305 51.796 81.814 1.00 20.40 91 PRO A N 1
ATOM 688 C CA . PRO A 1 92 ? 20.198 50.812 82.453 1.00 20.92 91 PRO A CA 1
ATOM 689 C C . PRO A 1 92 ? 20.365 51.011 83.982 1.00 22.62 91 PRO A C 1
ATOM 690 O O . PRO A 1 92 ? 20.545 50.037 84.730 1.00 22.92 91 PRO A O 1
ATOM 694 N N . LEU A 1 93 ? 20.336 52.255 84.450 1.00 21.32 92 LEU A N 1
ATOM 695 C CA . LEU A 1 93 ? 20.418 52.501 85.899 1.00 20.87 92 LEU A CA 1
ATOM 696 C C . LEU A 1 93 ? 19.297 51.800 86.632 1.00 20.92 92 LEU A C 1
ATOM 697 O O . LEU A 1 93 ? 19.514 51.198 87.698 1.00 19.21 92 LEU A O 1
ATOM 702 N N . ALA A 1 94 ? 18.093 51.869 86.064 1.00 20.51 93 ALA A N 1
ATOM 703 C CA . ALA A 1 94 ? 16.955 51.206 86.688 1.00 20.84 93 ALA A CA 1
ATOM 704 C C . ALA A 1 94 ? 17.259 49.698 86.853 1.00 23.55 93 ALA A C 1
ATOM 705 O O . ALA A 1 94 ? 16.980 49.134 87.918 1.00 21.31 93 ALA A O 1
ATOM 707 N N . ALA A 1 95 ? 17.901 49.077 85.841 1.00 21.67 94 ALA A N 1
ATOM 708 C CA . ALA A 1 95 ? 18.166 47.634 85.865 1.00 20.41 94 ALA A CA 1
ATOM 709 C C . ALA A 1 95 ? 19.218 47.281 86.931 1.00 20.93 94 ALA A C 1
ATOM 710 O O . ALA A 1 95 ? 19.079 46.294 87.679 1.00 19.11 94 ALA A O 1
ATOM 712 N N . ILE A 1 96 ? 20.263 48.096 86.970 1.00 21.16 95 ILE A N 1
ATOM 713 C CA . ILE A 1 96 ? 21.372 47.913 87.876 1.00 24.40 95 ILE A CA 1
ATOM 714 C C . ILE A 1 96 ? 20.874 48.007 89.337 1.00 25.62 95 ILE A C 1
ATOM 715 O O . ILE A 1 96 ? 21.315 47.245 90.168 1.00 25.71 95 ILE A O 1
ATOM 720 N N . TRP A 1 97 ? 19.946 48.923 89.626 1.00 26.14 96 TRP A N 1
ATOM 721 C CA . TRP A 1 97 ? 19.374 49.031 90.969 1.00 24.27 96 TRP A CA 1
ATOM 722 C C . TRP A 1 97 ? 18.535 47.785 91.328 1.00 24.37 96 TRP A C 1
ATOM 723 O O . TRP A 1 97 ? 18.388 47.456 92.506 1.00 21.42 96 TRP A O 1
ATOM 734 N N . CYS A 1 98 ? 17.966 47.106 90.323 1.00 25.76 97 CYS A N 1
ATOM 735 C CA . CYS A 1 98 ? 17.253 45.843 90.560 1.00 23.64 97 CYS A CA 1
ATOM 736 C C . C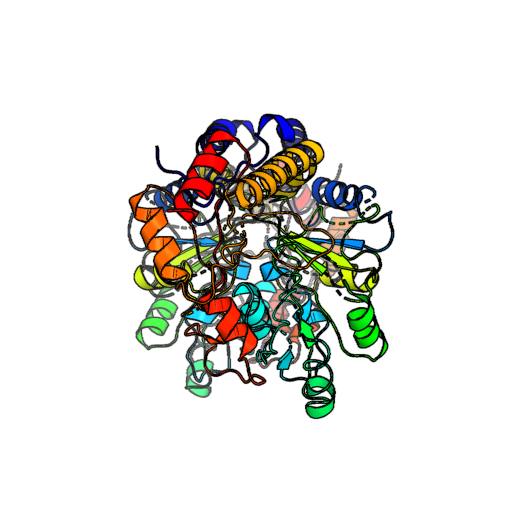YS A 1 98 ? 18.187 44.659 90.616 1.00 24.43 97 CYS A C 1
ATOM 737 O O . CYS A 1 98 ? 17.765 43.511 90.640 1.00 26.91 97 CYS A O 1
ATOM 740 N N . GLY A 1 99 ? 19.480 44.924 90.588 1.00 23.74 98 GLY A N 1
ATOM 741 C CA . GLY A 1 99 ? 20.453 43.864 90.661 1.00 23.18 98 GLY A CA 1
ATOM 742 C C . GLY A 1 99 ? 20.723 43.161 89.351 1.00 21.43 98 GLY A C 1
ATOM 743 O O . GLY A 1 99 ? 21.262 42.087 89.355 1.00 24.13 98 GLY A O 1
ATOM 744 N N . LEU A 1 100 ? 20.376 43.754 88.229 1.00 21.72 99 LEU A N 1
ATOM 745 C CA . LEU A 1 100 ? 20.655 43.120 86.952 1.00 21.34 99 LEU A CA 1
ATOM 746 C C . LEU A 1 100 ? 21.791 43.809 86.252 1.00 25.26 99 LEU A C 1
ATOM 747 O O . LEU A 1 100 ? 22.152 44.940 86.586 1.00 27.42 99 LEU A O 1
ATOM 752 N N . GLU A 1 101 ? 22.373 43.114 85.281 1.00 24.36 100 GLU A N 1
ATOM 753 C CA . GLU A 1 101 ? 23.352 43.723 84.416 1.00 25.27 100 GLU A CA 1
ATOM 754 C C . GLU A 1 101 ? 22.636 44.085 83.127 1.00 23.61 100 GLU A C 1
ATOM 755 O O . GLU A 1 101 ? 21.932 43.260 82.554 1.00 24.26 100 GLU A O 1
ATOM 761 N N . PRO A 1 102 ? 22.811 45.313 82.655 1.00 23.35 101 PRO A N 1
ATOM 762 C CA . PRO A 1 102 ? 22.329 45.529 81.304 1.00 23.65 101 PRO A CA 1
ATOM 763 C C . PRO A 1 102 ? 23.121 44.644 80.334 1.00 22.25 101 PRO A C 1
ATOM 764 O O . PRO A 1 102 ? 24.294 44.306 80.590 1.00 20.73 101 PRO A O 1
ATOM 768 N N . TYR A 1 103 ? 22.437 44.221 79.276 1.00 23.25 102 TYR A N 1
ATOM 769 C CA . TYR A 1 103 ? 23.032 43.524 78.133 1.00 21.24 102 TYR A CA 1
ATOM 770 C C . TYR A 1 103 ? 22.535 44.246 76.875 1.00 22.68 102 TYR A C 1
ATOM 771 O O . TYR A 1 103 ? 21.343 44.148 76.505 1.00 19.41 102 TYR A O 1
ATOM 780 N N . PHE A 1 104 ? 23.434 44.993 76.226 1.00 20.63 103 PHE A N 1
ATOM 781 C CA . PHE A 1 104 ? 22.990 45.900 75.177 1.00 19.91 103 PHE A CA 1
ATOM 782 C C . PHE A 1 104 ? 22.817 45.211 73.811 1.00 22.05 103 PHE A C 1
ATOM 783 O O . PHE A 1 104 ? 23.670 44.407 73.384 1.00 20.92 103 PHE A O 1
ATOM 791 N N . ILE A 1 105 ? 21.719 45.579 73.131 1.00 21.76 104 ILE A N 1
ATOM 792 C CA . ILE A 1 105 ? 21.298 45.014 71.857 1.00 18.58 104 ILE A CA 1
ATOM 793 C C . ILE A 1 105 ? 21.282 46.163 70.822 1.00 20.77 104 ILE A C 1
ATOM 794 O O . ILE A 1 105 ? 20.686 47.247 71.067 1.00 17.30 104 ILE A O 1
ATOM 799 N N . ASP A 1 106 ? 21.866 45.908 69.646 1.00 16.97 105 ASP A N 1
ATOM 800 C CA . ASP A 1 106 ? 21.873 46.889 68.561 1.00 18.48 105 ASP A CA 1
ATOM 801 C C . ASP A 1 106 ? 20.471 47.323 68.091 1.00 20.03 105 ASP A C 1
ATOM 802 O O . ASP A 1 106 ? 19.477 46.603 68.287 1.00 20.41 105 ASP A O 1
ATOM 807 N N . ILE A 1 107 ? 20.410 48.483 67.443 1.00 20.16 106 ILE A N 1
ATOM 808 C CA . ILE A 1 107 ? 19.134 49.033 66.938 1.00 21.99 106 ILE A CA 1
ATOM 809 C C . ILE A 1 107 ? 19.065 48.947 65.393 1.00 22.56 106 ILE A C 1
ATOM 810 O O . ILE A 1 107 ? 20.084 48.816 64.730 1.00 20.80 106 ILE A O 1
ATOM 815 N N . SER A 1 108 ? 17.856 49.013 64.839 1.00 23.16 107 SER A N 1
ATOM 816 C CA . SER A 1 108 ? 17.683 49.219 63.421 1.00 22.91 107 SER A CA 1
ATOM 817 C C . SER A 1 108 ? 18.133 50.624 63.031 1.00 21.95 107 SER A C 1
ATOM 818 O O . SER A 1 108 ? 17.916 51.582 63.757 1.00 21.81 107 SER A O 1
ATOM 821 N N . ILE A 1 109 ? 18.770 50.728 61.874 1.00 20.44 108 ILE A N 1
ATOM 822 C CA . ILE A 1 109 ? 19.325 51.985 61.395 1.00 21.06 108 ILE A CA 1
ATOM 823 C C . ILE A 1 109 ? 18.246 53.003 61.029 1.00 22.09 108 ILE A C 1
ATOM 824 O O . ILE A 1 109 ? 18.527 54.192 61.024 1.00 22.82 108 ILE A O 1
ATOM 829 N N . ASP A 1 110 ? 17.010 52.556 60.807 1.00 22.06 109 ASP A N 1
ATOM 830 C CA . ASP A 1 110 ? 15.935 53.465 60.389 1.00 23.17 109 ASP A CA 1
ATOM 831 C C . ASP A 1 110 ? 14.919 53.876 61.444 1.00 24.64 109 ASP A C 1
ATOM 832 O O . ASP A 1 110 ? 14.595 55.062 61.551 1.00 23.29 109 ASP A O 1
ATOM 837 N N . ASP A 1 111 ? 14.400 52.918 62.218 1.00 26.60 110 ASP A N 1
ATOM 838 C CA . ASP A 1 111 ? 13.395 53.243 63.246 1.00 25.64 110 ASP A CA 1
ATOM 839 C C . ASP A 1 111 ? 14.005 53.459 64.628 1.00 24.81 110 ASP A C 1
ATOM 840 O O . ASP A 1 111 ? 13.337 53.960 65.515 1.00 23.67 110 ASP A O 1
ATOM 845 N N . TRP A 1 112 ? 15.275 53.073 64.764 1.00 23.63 111 TRP A N 1
ATOM 846 C CA . TRP A 1 112 ? 16.104 53.248 65.962 1.00 22.58 111 TRP A CA 1
ATOM 847 C C . TRP A 1 112 ? 15.582 52.540 67.189 1.00 23.02 111 TRP A C 1
ATOM 848 O O . TRP A 1 112 ? 15.906 52.909 68.310 1.00 23.39 111 TRP A O 1
ATOM 859 N N . TYR A 1 113 ? 14.763 51.522 66.974 1.00 22.23 112 TYR A N 1
ATOM 860 C CA . TYR A 1 113 ? 14.390 50.632 68.048 1.00 23.67 112 TYR A CA 1
ATOM 861 C C . TYR A 1 113 ? 15.340 49.417 68.071 1.00 22.46 112 TYR A C 1
ATOM 862 O O . TYR A 1 113 ? 16.032 49.109 67.089 1.00 21.44 112 TYR A O 1
ATOM 879 N N . ASP A 1 115 ? 16.618 45.988 67.533 1.00 26.01 114 ASP A N 1
ATOM 880 C CA . ASP A 1 115 ? 16.381 45.096 66.403 1.00 25.87 114 ASP A CA 1
ATOM 881 C C . ASP A 1 115 ? 15.897 43.736 66.904 1.00 27.01 114 ASP A C 1
ATOM 882 O O . ASP A 1 115 ? 16.651 42.996 67.524 1.00 22.56 114 ASP A O 1
ATOM 887 N N . LYS A 1 116 ? 14.645 43.405 66.597 1.00 29.98 115 LYS A N 1
ATOM 888 C CA . LYS A 1 116 ? 13.986 42.234 67.177 1.00 32.28 115 LYS A CA 1
ATOM 889 C C . LYS A 1 116 ? 14.646 40.911 66.792 1.00 29.11 115 LYS A C 1
ATOM 890 O O . LYS A 1 116 ? 14.693 39.997 67.584 1.00 27.63 115 LYS A O 1
ATOM 896 N N . THR A 1 117 ? 15.215 40.853 65.605 1.00 27.56 116 THR A N 1
ATOM 897 C CA . THR A 1 117 ? 15.941 39.682 65.169 1.00 28.22 116 THR A CA 1
ATOM 898 C C . THR A 1 117 ? 17.127 39.423 66.059 1.00 25.77 116 THR A C 1
ATOM 899 O O . THR A 1 117 ? 17.353 38.301 66.510 1.00 23.78 116 THR A O 1
ATOM 903 N N . VAL A 1 118 ? 17.885 40.476 66.325 1.00 26.71 117 VAL A N 1
ATOM 904 C CA . VAL A 1 118 ? 19.070 40.348 67.155 1.00 24.35 117 VAL A CA 1
ATOM 905 C C . VAL A 1 118 ? 18.648 40.048 68.602 1.00 26.07 117 VAL A C 1
ATOM 906 O O . VAL A 1 118 ? 19.270 39.229 69.260 1.00 24.06 117 VAL A O 1
ATOM 910 N N . LEU A 1 119 ? 17.550 40.651 69.062 1.00 23.71 118 LEU A N 1
ATOM 911 C CA . LEU A 1 119 ? 17.060 40.429 70.412 1.00 25.22 118 LEU A CA 1
ATOM 912 C C . LEU A 1 119 ? 16.660 38.939 70.609 1.00 26.94 118 LEU A C 1
ATOM 913 O O . LEU A 1 119 ? 17.089 38.297 71.581 1.00 24.50 118 LEU A O 1
ATOM 918 N N . TRP A 1 120 ? 15.882 38.396 69.661 1.00 27.23 119 TRP A N 1
ATOM 919 C CA A TRP A 1 120 ? 15.428 36.985 69.675 0.50 26.97 119 TRP A CA 1
ATOM 920 C CA B TRP A 1 120 ? 15.427 37.004 69.770 0.50 27.15 119 TRP A CA 1
ATOM 921 C C . TRP A 1 120 ? 16.595 36.009 69.701 1.00 26.86 119 TRP A C 1
ATOM 922 O O . TRP A 1 120 ? 16.625 35.041 70.464 1.00 26.98 119 TRP A O 1
ATOM 943 N N . ASP A 1 121 ? 17.574 36.246 68.844 1.00 23.92 120 ASP A N 1
ATOM 944 C CA . ASP A 1 121 ? 18.691 35.327 68.805 1.00 24.33 120 ASP A CA 1
ATOM 945 C C . ASP A 1 121 ? 19.340 35.343 70.152 1.00 22.66 120 ASP A C 1
ATOM 946 O O . ASP A 1 121 ? 19.707 34.290 70.686 1.00 22.81 120 ASP A O 1
ATOM 951 N N . LYS A 1 122 ? 19.442 36.528 70.738 1.00 21.74 121 LYS A N 1
ATOM 952 C CA . LYS A 1 122 ? 20.105 36.654 72.039 1.00 21.29 121 LYS A CA 1
ATOM 953 C C . LYS A 1 122 ? 19.289 36.014 73.169 1.00 20.96 121 LYS A C 1
ATOM 954 O O . LYS A 1 122 ? 19.842 35.383 74.070 1.00 22.74 121 LYS A O 1
ATOM 960 N N . ILE A 1 123 ? 17.969 36.168 73.136 1.00 24.19 122 ILE A N 1
ATOM 961 C CA . ILE A 1 123 ? 17.124 35.470 74.107 1.00 23.43 122 ILE A CA 1
ATOM 962 C C . ILE A 1 123 ? 17.368 33.961 73.990 1.00 25.56 122 ILE A C 1
ATOM 963 O O . ILE A 1 123 ? 17.577 33.255 74.996 1.00 25.90 122 ILE A O 1
ATOM 968 N N . GLU A 1 124 ? 17.406 33.472 72.755 1.00 29.06 123 GLU A N 1
ATOM 969 C CA . GLU A 1 124 ? 17.637 32.037 72.506 1.00 30.53 123 GLU A CA 1
ATOM 970 C C . GLU A 1 124 ? 18.993 31.544 72.989 1.00 30.18 123 GLU A C 1
ATOM 971 O O . GLU A 1 124 ? 19.133 30.397 73.424 1.00 30.23 123 GLU A O 1
ATOM 977 N N . GLU A 1 125 ? 19.991 32.407 72.891 1.00 30.47 124 GLU A N 1
ATOM 978 C CA . GLU A 1 125 ? 21.336 32.063 73.329 1.00 29.72 124 GLU A CA 1
ATOM 979 C C . GLU A 1 125 ? 21.448 32.102 74.853 1.00 29.66 124 GLU A C 1
ATOM 980 O O . GLU A 1 125 ? 22.082 31.237 75.440 1.00 31.34 124 GLU A O 1
ATOM 986 N N . LEU A 1 126 ? 20.837 33.099 75.494 1.00 29.24 125 LEU A N 1
ATOM 987 C CA . LEU A 1 126 ? 21.019 33.304 76.944 1.00 26.48 125 LEU A CA 1
ATOM 988 C C . LEU A 1 126 ? 20.072 32.488 77.793 1.00 26.61 125 LEU A C 1
ATOM 989 O O . LEU A 1 126 ? 20.389 32.143 78.936 1.00 27.18 125 LEU A O 1
ATOM 994 N N . LYS A 1 127 ? 18.894 32.213 77.256 1.00 27.17 126 LYS A N 1
ATOM 995 C CA . LYS A 1 127 ? 17.915 31.360 77.950 1.00 27.19 126 LYS A CA 1
ATOM 996 C C . LYS A 1 127 ? 17.656 31.882 79.357 1.00 25.53 126 LYS A C 1
ATOM 997 O O . LYS A 1 127 ? 17.401 33.074 79.519 1.00 24.81 126 LYS A O 1
ATOM 1001 N N . GLU A 1 128 ? 17.752 31.018 80.360 1.00 26.32 127 GLU A N 1
ATOM 1002 C CA . GLU A 1 128 ? 17.455 31.388 81.764 1.00 26.91 127 GLU A CA 1
ATOM 1003 C C . GLU A 1 128 ? 18.243 32.587 82.303 1.00 24.96 127 GLU A C 1
ATOM 1004 O O . GLU A 1 128 ? 17.843 33.201 83.287 1.00 23.21 127 GLU A O 1
ATOM 1010 N N . GLU A 1 129 ? 19.340 32.952 81.667 1.00 26.43 128 GLU A N 1
ATOM 1011 C CA . GLU A 1 129 ? 20.072 34.136 82.114 1.00 28.52 128 GLU A CA 1
ATOM 1012 C C . GLU A 1 129 ? 19.328 35.443 81.783 1.00 29.74 128 GLU A C 1
ATOM 1013 O O . GLU A 1 129 ? 19.602 36.487 82.381 1.00 28.37 128 GLU A O 1
ATOM 1019 N N . VAL A 1 130 ? 18.355 35.389 80.877 1.00 28.54 129 VAL A N 1
ATOM 1020 C CA . VAL A 1 130 ? 17.557 36.578 80.617 1.00 26.25 129 VAL A CA 1
ATOM 1021 C C . VAL A 1 130 ? 16.612 36.794 81.791 1.00 26.57 129 VAL A C 1
ATOM 1022 O O . VAL A 1 130 ? 15.840 35.901 82.131 1.00 28.08 129 VAL A O 1
ATOM 1026 N N . ALA A 1 131 ? 16.719 37.943 82.454 1.00 23.29 130 ALA A N 1
ATOM 1027 C CA . ALA A 1 131 ? 15.818 38.247 83.545 1.00 22.94 130 ALA A CA 1
ATOM 1028 C C . ALA A 1 131 ? 14.643 39.067 83.039 1.00 22.30 130 ALA A C 1
ATOM 1029 O O . ALA A 1 131 ? 13.533 38.959 83.575 1.00 20.94 130 ALA A O 1
ATOM 1031 N N . ILE A 1 132 ? 14.912 39.912 82.049 1.00 23.24 131 ILE A N 1
ATOM 1032 C CA . ILE A 1 132 ? 13.913 40.858 81.542 1.00 24.03 131 ILE A CA 1
ATOM 1033 C C . ILE A 1 132 ? 14.367 41.513 80.236 1.00 22.27 131 ILE A C 1
ATOM 1034 O O . ILE A 1 132 ? 15.555 41.567 79.924 1.00 21.70 131 ILE A O 1
ATOM 1039 N N . VAL A 1 133 ? 13.398 41.975 79.470 1.00 20.98 132 VAL A N 1
ATOM 1040 C CA . VAL A 1 133 ? 13.633 42.717 78.258 1.00 20.28 132 VAL A CA 1
ATOM 1041 C C . VAL A 1 133 ? 12.998 44.100 78.433 1.00 21.74 132 VAL A C 1
ATOM 1042 O O . VAL A 1 133 ? 11.832 44.211 78.825 1.00 20.65 132 VAL A O 1
ATOM 1046 N N . VAL A 1 134 ? 13.759 45.145 78.125 1.00 21.50 133 VAL A N 1
ATOM 1047 C CA . VAL A 1 134 ? 13.324 46.517 78.371 1.00 21.67 133 VAL A CA 1
ATOM 1048 C C . VAL A 1 134 ? 13.576 47.336 77.104 1.00 21.94 133 VAL A C 1
ATOM 1049 O O . VAL A 1 134 ? 14.624 47.973 76.960 1.00 20.06 133 VAL A O 1
ATOM 1053 N N . PRO A 1 135 ? 12.625 47.301 76.167 1.00 21.77 134 PRO A N 1
ATOM 1054 C CA . PRO A 1 135 ? 12.785 48.139 74.983 1.00 24.67 134 PRO A CA 1
ATOM 1055 C C . PRO A 1 135 ? 12.454 49.593 75.300 1.00 25.19 134 PRO A C 1
ATOM 1056 O O . PRO A 1 135 ? 11.726 49.889 76.282 1.00 26.82 134 PRO A O 1
ATOM 1060 N N . TYR A 1 136 ? 13.018 50.487 74.492 1.00 24.14 135 TYR A N 1
ATOM 1061 C CA . TYR A 1 136 ? 12.695 51.923 74.558 1.00 22.84 135 TYR A CA 1
ATOM 1062 C C . TYR A 1 136 ? 11.960 52.390 73.295 1.00 22.25 135 TYR A C 1
ATOM 1063 O O . TYR A 1 136 ? 12.418 52.161 72.193 1.00 20.02 135 TYR A O 1
ATOM 1072 N N . ALA A 1 137 ? 10.812 53.030 73.454 1.00 23.05 136 ALA A N 1
ATOM 1073 C CA . ALA A 1 137 ? 10.040 53.516 72.314 1.00 22.35 136 ALA A CA 1
ATOM 1074 C C . ALA A 1 137 ? 10.663 54.857 71.888 1.00 24.68 136 ALA A C 1
ATOM 1075 O O . ALA A 1 137 ? 10.124 55.953 72.129 1.00 25.44 136 ALA A O 1
ATOM 1077 N N . THR A 1 138 ? 11.812 54.729 71.239 1.00 22.19 137 THR A N 1
ATOM 1078 C CA . THR A 1 138 ? 12.710 55.842 70.941 1.00 24.22 137 THR A CA 1
ATOM 1079 C C . THR A 1 138 ? 12.008 57.098 70.465 1.00 23.43 137 THR A C 1
ATOM 1080 O O . THR A 1 138 ? 11.225 57.062 69.502 1.00 23.40 137 THR A O 1
ATOM 1084 N N . PHE A 1 139 ? 12.305 58.181 71.182 1.00 21.81 138 PHE A N 1
ATOM 1085 C CA . PHE A 1 139 ? 11.853 59.549 70.875 1.00 21.61 138 PHE A CA 1
ATOM 1086 C C . PHE A 1 139 ? 10.324 59.705 70.818 1.00 21.90 138 PHE A C 1
ATOM 1087 O O . PHE A 1 139 ? 9.793 60.485 70.031 1.00 21.64 138 PHE A O 1
ATOM 1095 N N . GLY A 1 140 ? 9.623 58.968 71.672 1.00 21.70 139 GLY A N 1
ATOM 1096 C CA . GLY A 1 140 ? 8.160 59.135 71.830 1.00 21.53 139 GLY A CA 1
ATOM 1097 C C . GLY A 1 140 ? 7.411 58.646 70.608 1.00 22.25 139 GLY A C 1
ATOM 1098 O O . GLY A 1 140 ? 6.435 59.217 70.185 1.00 26.41 139 GLY A O 1
ATOM 1099 N N . SER A 1 141 ? 7.863 57.546 70.040 1.00 24.43 140 SER A N 1
ATOM 1100 C CA . SER A 1 141 ? 7.359 57.111 68.762 1.00 24.50 140 SER A CA 1
ATOM 1101 C C . SER A 1 141 ? 6.598 55.822 68.913 1.00 23.99 140 SER A C 1
ATOM 1102 O O . SER A 1 141 ? 6.555 55.208 69.998 1.00 23.78 140 SER A O 1
ATOM 1105 N N . TRP A 1 142 ? 6.012 55.403 67.807 1.00 23.50 141 TRP A N 1
ATOM 1106 C CA . TRP A 1 142 ? 5.156 54.254 67.810 1.00 23.97 141 TRP A CA 1
ATOM 1107 C C . TRP A 1 142 ? 5.925 52.988 67.496 1.00 22.65 141 TRP A C 1
ATOM 1108 O O . TRP A 1 142 ? 5.924 52.511 66.370 1.00 22.96 141 TRP A O 1
ATOM 1127 N N . ASN A 1 144 ? 5.960 49.355 67.608 1.00 26.23 143 ASN A N 1
ATOM 1128 C CA . ASN A 1 144 ? 4.911 48.372 67.652 1.00 26.56 143 ASN A CA 1
ATOM 1129 C C . ASN A 1 144 ? 5.237 47.303 68.681 1.00 26.14 143 ASN A C 1
ATOM 1130 O O . ASN A 1 144 ? 6.382 46.887 68.773 1.00 26.83 143 ASN A O 1
ATOM 1135 N N . LEU A 1 145 ? 4.226 46.842 69.426 1.00 26.77 144 LEU A N 1
ATOM 1136 C CA . LEU A 1 145 ? 4.442 45.935 70.564 1.00 27.70 144 LEU A CA 1
ATOM 1137 C C . LEU A 1 145 ? 3.989 44.487 70.347 1.00 27.09 144 LEU A C 1
ATOM 1138 O O . LEU A 1 145 ? 4.049 43.695 71.292 1.00 26.35 144 LEU A O 1
ATOM 1143 N N . GLU A 1 146 ? 3.543 44.145 69.127 1.00 25.66 145 GLU A N 1
ATOM 1144 C CA . GLU A 1 146 ? 3.138 42.772 68.792 1.00 24.55 145 GLU A CA 1
ATOM 1145 C C . GLU A 1 146 ? 4.170 41.708 69.210 1.00 23.84 145 GLU A C 1
ATOM 1146 O O . GLU A 1 146 ? 3.826 40.743 69.828 1.00 22.99 145 GLU A O 1
ATOM 1148 N N . GLU A 1 147 ? 5.437 41.907 68.879 1.00 26.57 146 GLU A N 1
ATOM 1149 C CA . GLU A 1 147 ? 6.459 40.906 69.135 1.00 28.59 146 GLU A CA 1
ATOM 1150 C C . GLU A 1 147 ? 6.804 40.853 70.614 1.00 27.34 146 GLU A C 1
ATOM 1151 O O . GLU A 1 147 ? 7.168 39.800 71.132 1.00 27.04 146 GLU A O 1
ATOM 1157 N N . TYR A 1 148 ? 6.673 41.987 71.296 1.00 25.09 147 TYR A N 1
ATOM 1158 C CA . TYR A 1 148 ? 6.935 42.064 72.743 1.00 23.99 147 TYR A CA 1
ATOM 1159 C C . TYR A 1 148 ? 5.818 41.379 73.513 1.00 25.28 147 TYR A C 1
ATOM 1160 O O . TYR A 1 148 ? 6.046 40.720 74.551 1.00 23.98 147 TYR A O 1
ATOM 1169 N N . GLU A 1 149 ? 4.609 41.510 72.983 1.00 23.29 148 GLU A N 1
ATOM 1170 C CA . GLU A 1 149 ? 3.476 40.812 73.541 1.00 25.24 148 GLU A CA 1
ATOM 1171 C C . GLU A 1 149 ? 3.741 39.315 73.377 1.00 26.95 148 GLU A C 1
ATOM 1172 O O . GLU A 1 149 ? 3.403 38.509 74.266 1.00 27.39 148 GLU A O 1
ATOM 1178 N N . GLU A 1 150 ? 4.417 38.954 72.285 1.00 26.06 149 GLU A N 1
ATOM 1179 C CA . GLU A 1 150 ? 4.692 37.557 72.019 1.00 29.90 149 GLU A CA 1
ATOM 1180 C C . GLU A 1 150 ? 5.651 36.992 73.045 1.00 28.67 149 GLU A C 1
ATOM 1181 O O . GLU A 1 150 ? 5.463 35.849 73.522 1.00 26.14 149 GLU A O 1
ATOM 1187 N N . LEU A 1 151 ? 6.666 37.797 73.381 1.00 28.79 150 LEU A N 1
ATOM 1188 C CA . LEU A 1 151 ? 7.652 37.451 74.413 1.00 28.01 150 LEU A CA 1
ATOM 1189 C C . LEU A 1 151 ? 6.962 37.233 75.738 1.00 27.98 150 LEU A C 1
ATOM 1190 O O . LEU A 1 151 ? 7.254 36.264 76.452 1.00 29.25 150 LEU A O 1
ATOM 1195 N N . GLU A 1 152 ? 6.032 38.116 76.069 1.00 29.30 151 GLU A N 1
ATOM 1196 C CA . GLU A 1 152 ? 5.292 37.962 77.323 1.00 31.01 151 GLU A CA 1
ATOM 1197 C C . GLU A 1 152 ? 4.553 36.623 77.303 1.00 32.75 151 GLU A C 1
ATOM 1198 O O . GLU A 1 152 ? 4.653 35.849 78.233 1.00 34.26 151 GLU A O 1
ATOM 1204 N N . LYS A 1 153 ? 3.853 36.326 76.218 1.00 34.03 152 LYS A N 1
ATOM 1205 C CA . LYS A 1 153 ? 3.129 35.080 76.147 1.00 35.28 152 LYS A CA 1
ATOM 1206 C C . LYS A 1 153 ? 4.056 33.875 76.301 1.00 35.27 152 LYS A C 1
ATOM 1207 O O . LYS A 1 153 ? 3.616 32.875 76.831 1.00 38.49 152 LYS A O 1
ATOM 1213 N N . LYS A 1 154 ? 5.318 33.976 75.863 1.00 33.03 153 LYS A N 1
ATOM 1214 C CA . LYS A 1 154 ? 6.330 32.911 76.034 1.00 31.24 153 LYS A CA 1
ATOM 1215 C C . LYS A 1 154 ? 7.001 32.888 77.427 1.00 31.06 153 LYS A C 1
ATOM 1216 O O . LYS A 1 154 ? 7.983 32.168 77.624 1.00 31.72 153 LYS A O 1
ATOM 1220 N N . GLY A 1 155 ? 6.537 33.710 78.365 1.00 29.28 154 GLY A N 1
ATOM 1221 C CA . GLY A 1 155 ? 7.179 33.806 79.670 1.00 27.67 154 GLY A CA 1
ATOM 1222 C C . GLY A 1 155 ? 8.419 34.683 79.769 1.00 28.73 154 GLY A C 1
ATOM 1223 O O . GLY A 1 155 ? 9.118 34.640 80.790 1.00 28.91 154 GLY A O 1
ATOM 1224 N N . VAL A 1 156 ? 8.712 35.485 78.739 1.00 26.99 155 VAL A N 1
ATOM 1225 C CA . VAL A 1 156 ? 9.787 36.490 78.863 1.00 27.00 155 VAL A CA 1
ATOM 1226 C C . VAL A 1 156 ? 9.188 37.882 79.180 1.00 27.04 155 VAL A C 1
ATOM 1227 O O . VAL A 1 156 ? 8.496 38.478 78.337 1.00 26.76 155 VAL A O 1
ATOM 1231 N N . PRO A 1 157 ? 9.447 38.399 80.393 1.00 25.28 156 PRO A N 1
ATOM 1232 C CA . PRO A 1 157 ? 8.875 39.667 80.822 1.00 24.22 156 PRO A CA 1
ATOM 1233 C C . PRO A 1 157 ? 9.426 40.889 80.088 1.00 21.74 156 PRO A C 1
ATOM 1234 O O . PRO A 1 157 ? 10.621 41.007 79.885 1.00 21.00 156 PRO A O 1
ATOM 1238 N N . VAL A 1 158 ? 8.528 41.805 79.738 1.00 20.28 157 VAL A N 1
ATOM 1239 C CA . VAL A 1 158 ? 8.874 43.032 79.035 1.00 19.70 157 VAL A CA 1
ATOM 1240 C C . VAL A 1 158 ? 8.306 44.243 79.761 1.00 20.89 157 VAL A C 1
ATOM 1241 O O . VAL A 1 158 ? 7.130 44.271 80.133 1.00 20.71 157 VAL A O 1
ATOM 1245 N N . VAL A 1 159 ? 9.171 45.215 80.002 1.00 22.07 158 VAL A N 1
ATOM 1246 C CA . VAL A 1 159 ? 8.789 46.478 80.563 1.00 20.23 158 VAL A CA 1
ATOM 1247 C C . VAL A 1 159 ? 9.307 47.477 79.552 1.00 21.81 158 VAL A C 1
ATOM 1248 O O . VAL A 1 159 ? 10.549 47.582 79.294 1.00 21.67 158 VAL A O 1
ATOM 1252 N N . VAL A 1 160 ? 8.364 48.224 78.994 1.00 20.62 159 VAL A N 1
ATOM 1253 C CA . VAL A 1 160 ? 8.666 49.179 77.910 1.00 22.84 159 VAL A CA 1
ATOM 1254 C C . VAL A 1 160 ? 8.902 50.569 78.478 1.00 23.60 159 VAL A C 1
ATOM 1255 O O . VAL A 1 160 ? 8.011 51.118 79.163 1.00 24.02 159 VAL A O 1
ATOM 1259 N N . ASP A 1 161 ? 10.115 51.091 78.266 1.00 23.96 160 ASP A N 1
ATOM 1260 C CA . ASP A 1 161 ? 10.425 52.499 78.545 1.00 23.33 160 ASP A CA 1
ATOM 1261 C C . ASP A 1 161 ? 9.872 53.382 77.417 1.00 22.69 160 ASP A C 1
ATOM 1262 O O . ASP A 1 161 ? 10.436 53.478 76.341 1.00 26.41 160 ASP A O 1
ATOM 1267 N N . ALA A 1 162 ? 8.755 54.026 77.699 1.00 23.37 161 ALA A N 1
ATOM 1268 C CA . ALA A 1 162 ? 8.108 54.961 76.808 1.00 21.78 161 ALA A CA 1
ATOM 1269 C C . ALA A 1 162 ? 8.088 56.317 77.514 1.00 22.19 161 ALA A C 1
ATOM 1270 O O . ALA A 1 162 ? 7.106 57.044 77.436 1.00 23.69 161 ALA A O 1
ATOM 1272 N N . ALA A 1 163 ? 9.172 56.625 78.228 1.00 22.16 162 ALA A N 1
ATOM 1273 C CA . ALA A 1 163 ? 9.264 57.830 79.071 1.00 22.78 162 ALA A CA 1
ATOM 1274 C C . ALA A 1 163 ? 8.747 59.083 78.394 1.00 22.15 162 ALA A C 1
ATOM 1275 O O . ALA A 1 163 ? 7.977 59.817 78.988 1.00 22.24 162 ALA A O 1
ATOM 1277 N N . PRO A 1 164 ? 9.132 59.325 77.124 1.00 24.13 163 PRO A N 1
ATOM 1278 C CA . PRO A 1 164 ? 8.654 60.563 76.506 1.00 23.39 163 PRO A CA 1
ATOM 1279 C C . PRO A 1 164 ? 7.378 60.483 75.656 1.00 22.82 163 PRO A C 1
ATOM 1280 O O . PRO A 1 164 ? 7.063 61.429 74.937 1.00 24.43 163 PRO A O 1
ATOM 1284 N N . GLY A 1 165 ? 6.635 59.394 75.761 1.00 22.59 164 GLY A N 1
ATOM 1285 C CA . GLY A 1 165 ? 5.589 59.097 74.790 1.00 23.41 164 GLY A CA 1
ATOM 1286 C C . GLY A 1 165 ? 4.182 59.173 75.309 1.00 25.10 164 GLY A C 1
ATOM 1287 O O . GLY A 1 165 ? 3.291 58.746 74.617 1.00 26.43 164 GLY A O 1
ATOM 1288 N N . PHE A 1 166 ? 3.952 59.714 76.502 1.00 24.70 165 PHE A N 1
ATOM 1289 C CA . PHE A 1 166 ? 2.576 59.833 76.966 1.00 24.31 165 PHE A CA 1
ATOM 1290 C C . PHE A 1 166 ? 1.833 60.801 76.073 1.00 23.56 165 PHE A C 1
ATOM 1291 O O . PHE A 1 166 ? 2.328 61.866 75.752 1.00 24.41 165 PHE A O 1
ATOM 1299 N N . GLY A 1 167 ? 0.599 60.455 75.744 1.00 24.15 166 GLY A N 1
ATOM 1300 C CA . GLY A 1 167 ? -0.210 61.250 74.866 1.00 21.63 166 GLY A CA 1
ATOM 1301 C C . GLY A 1 167 ? -0.060 60.847 73.420 1.00 22.34 166 GLY A C 1
ATOM 1302 O O . GLY A 1 167 ? -0.699 61.425 72.579 1.00 26.81 166 GLY A O 1
ATOM 1303 N N . LEU A 1 168 ? 0.788 59.858 73.116 1.00 25.86 167 LEU A N 1
ATOM 1304 C CA . LEU A 1 168 ? 0.989 59.374 71.735 1.00 24.68 167 LEU A CA 1
ATOM 1305 C C . LEU A 1 168 ? -0.170 58.488 71.251 1.00 26.81 167 LEU A C 1
ATOM 1306 O O . LEU A 1 168 ? -0.371 57.361 71.737 1.00 29.70 167 LEU A O 1
ATOM 1319 N N . ASN A 1 170 ? -2.339 56.899 67.734 1.00 29.02 169 ASN A N 1
ATOM 1320 C CA . ASN A 1 170 ? -2.193 56.476 66.346 1.00 27.79 169 ASN A CA 1
ATOM 1321 C C . ASN A 1 170 ? -3.436 55.693 66.001 1.00 28.74 169 ASN A C 1
ATOM 1322 O O . ASN A 1 170 ? -3.715 54.656 66.595 1.00 27.19 169 ASN A O 1
ATOM 1327 N N . GLY A 1 171 ? -4.193 56.219 65.046 1.00 30.85 170 GLY A N 1
ATOM 1328 C CA . GLY A 1 171 ? -5.449 55.626 64.640 1.00 30.77 170 GLY A CA 1
ATOM 1329 C C . GLY A 1 171 ? -6.401 55.588 65.803 1.00 31.34 170 GLY A C 1
ATOM 1330 O O . GLY A 1 171 ? -7.106 54.619 65.983 1.00 33.53 170 GLY A O 1
ATOM 1331 N N . GLY A 1 172 ? -6.391 56.629 66.616 1.00 32.67 171 GLY A N 1
ATOM 1332 C CA . GLY A 1 172 ? -7.256 56.690 67.781 1.00 32.69 171 GLY A CA 1
ATOM 1333 C C . GLY A 1 172 ? -6.906 55.735 68.910 1.00 33.38 171 GLY A C 1
ATOM 1334 O O . GLY A 1 172 ? -7.705 55.529 69.810 1.00 35.73 171 GLY A O 1
ATOM 1343 N N . HIS A 1 174 ? -4.177 54.865 72.052 1.00 26.04 173 HIS A N 1
ATOM 1344 C CA . HIS A 1 174 ? -3.058 55.366 72.819 1.00 24.09 173 HIS A CA 1
ATOM 1345 C C . HIS A 1 174 ? -1.930 54.332 72.809 1.00 23.97 173 HIS A C 1
ATOM 1346 O O . HIS A 1 174 ? -2.173 53.133 72.891 1.00 24.76 173 HIS A O 1
ATOM 1353 N N . TYR A 1 175 ? -0.700 54.813 72.720 1.00 22.87 174 TYR A N 1
ATOM 1354 C CA . TYR A 1 175 ? 0.449 53.941 72.729 1.00 24.07 174 TYR A CA 1
ATOM 1355 C C . TYR A 1 175 ? 0.464 53.060 73.969 1.00 26.03 174 TYR A C 1
ATOM 1356 O O . TYR A 1 175 ? 0.396 53.591 75.079 1.00 27.43 174 TYR A O 1
ATOM 1365 N N . GLY A 1 176 ? 0.564 51.743 73.745 1.00 24.75 175 GLY A N 1
ATOM 1366 C CA . GLY A 1 176 ? 0.668 50.724 74.790 1.00 25.64 175 GLY A CA 1
ATOM 1367 C C . GLY A 1 176 ? -0.621 49.978 75.137 1.00 25.00 175 GLY A C 1
ATOM 1368 O O . GLY A 1 176 ? -0.616 49.046 75.955 1.00 26.58 175 GLY A O 1
ATOM 1369 N N . GLN A 1 177 ? -1.718 50.391 74.514 1.00 24.62 176 GLN A N 1
ATOM 1370 C CA . GLN A 1 177 ? -3.057 49.879 74.842 1.00 22.65 176 GLN A CA 1
ATOM 1371 C C . GLN A 1 177 ? -3.054 48.356 74.866 1.00 23.47 176 GLN A C 1
ATOM 1372 O O . GLN A 1 177 ? -2.522 47.724 73.938 1.00 25.28 176 GLN A O 1
ATOM 1378 N N . ASP A 1 178 ? -3.612 47.783 75.934 1.00 20.89 177 ASP A N 1
ATOM 1379 C CA . ASP A 1 178 ? -3.804 46.348 76.067 1.00 20.58 177 ASP A CA 1
ATOM 1380 C C . ASP A 1 178 ? -2.508 45.544 76.162 1.00 21.41 177 ASP A C 1
ATOM 1381 O O . ASP A 1 178 ? -2.549 44.336 76.113 1.00 23.03 177 ASP A O 1
ATOM 1386 N N . PHE A 1 179 ? -1.356 46.186 76.307 1.00 23.59 178 PHE A N 1
ATOM 1387 C CA . PHE A 1 179 ? -0.113 45.428 76.417 1.00 22.13 178 PHE A CA 1
ATOM 1388 C C . PHE A 1 179 ? -0.096 44.617 77.725 1.00 24.34 178 PHE A C 1
ATOM 1389 O O . PHE A 1 179 ? -0.458 45.129 78.816 1.00 24.42 178 PHE A O 1
ATOM 1397 N N . SER A 1 180 ? 0.323 43.357 77.610 1.00 21.41 179 SER A N 1
ATOM 1398 C CA . SER A 1 180 ? 0.393 42.470 78.761 1.00 24.14 179 SER A CA 1
ATOM 1399 C C . SER A 1 180 ? 1.476 42.829 79.746 1.00 24.68 179 SER A C 1
ATOM 1400 O O . SER A 1 180 ? 1.323 42.567 80.924 1.00 24.92 179 SER A O 1
ATOM 1403 N N . GLY A 1 181 ? 2.594 43.357 79.252 1.00 21.86 180 GLY A N 1
ATOM 1404 C CA . GLY A 1 181 ? 3.679 43.774 80.123 1.00 22.31 180 GLY A CA 1
ATOM 1405 C C . GLY A 1 181 ? 3.359 45.098 80.782 1.00 23.02 180 GLY A C 1
ATOM 1406 O O . GLY A 1 181 ? 2.190 45.436 81.015 1.00 19.25 180 GLY A O 1
ATOM 1415 N N . ILE A 1 183 ? 4.206 49.398 80.768 1.00 20.86 182 ILE A N 1
ATOM 1416 C CA . ILE A 1 183 ? 4.700 50.577 80.059 1.00 22.85 182 ILE A CA 1
ATOM 1417 C C . ILE A 1 183 ? 4.934 51.697 81.077 1.00 23.11 182 ILE A C 1
ATOM 1418 O O . ILE A 1 183 ? 4.063 52.007 81.892 1.00 23.89 182 ILE A O 1
ATOM 1423 N N . ILE A 1 184 ? 6.131 52.265 81.038 1.00 22.85 183 ILE A N 1
ATOM 1424 C CA . ILE A 1 184 ? 6.515 53.387 81.870 1.00 23.28 183 ILE A CA 1
ATOM 1425 C C . ILE A 1 184 ? 6.542 54.688 81.047 1.00 25.21 183 ILE A C 1
ATOM 1426 O O . ILE A 1 184 ? 7.073 54.742 79.957 1.00 23.92 183 ILE A O 1
ATOM 1431 N N . TYR A 1 185 ? 5.916 55.726 81.584 1.00 26.15 184 TYR A N 1
ATOM 1432 C CA . TYR A 1 185 ? 5.885 57.016 80.974 1.00 24.55 184 TYR A CA 1
ATOM 1433 C C . TYR A 1 185 ? 6.313 58.027 82.015 1.00 23.81 184 TYR A C 1
ATOM 1434 O O . TYR A 1 185 ? 6.092 57.841 83.234 1.00 24.13 184 TYR A O 1
ATOM 1443 N N . SER A 1 186 ? 6.838 59.138 81.524 1.00 24.01 185 SER A N 1
ATOM 1444 C CA . SER A 1 186 ? 7.310 60.219 82.372 1.00 24.72 185 SER A CA 1
ATOM 1445 C C . SER A 1 186 ? 6.440 61.468 82.259 1.00 23.53 185 SER A C 1
ATOM 1446 O O . SER A 1 186 ? 5.934 61.778 81.190 1.00 24.20 185 SER A O 1
ATOM 1449 N N . PHE A 1 187 ? 6.280 62.174 83.380 1.00 22.79 186 PHE A N 1
ATOM 1450 C CA . PHE A 1 187 ? 5.653 63.482 83.413 1.00 21.19 186 PHE A CA 1
ATOM 1451 C C . PHE A 1 187 ? 6.690 64.570 83.829 1.00 23.08 186 PHE A C 1
ATOM 1452 O O . PHE A 1 187 ? 6.344 65.635 84.347 1.00 21.35 186 PHE A O 1
ATOM 1460 N N . HIS A 1 188 ? 7.979 64.317 83.611 1.00 24.05 187 HIS A N 1
ATOM 1461 C CA . HIS A 1 188 ? 8.973 65.344 83.892 1.00 22.84 187 HIS A CA 1
ATOM 1462 C C . HIS A 1 188 ? 8.630 66.613 83.109 1.00 23.11 187 HIS A C 1
ATOM 1463 O O . HIS A 1 188 ? 8.066 66.539 82.007 1.00 23.38 187 HIS A O 1
ATOM 1470 N N . ALA A 1 189 ? 8.976 67.776 83.665 1.00 24.13 188 ALA A N 1
ATOM 1471 C CA . ALA A 1 189 ? 8.608 69.059 83.040 1.00 24.38 188 ALA A CA 1
ATOM 1472 C C . ALA A 1 189 ? 9.156 69.228 81.629 1.00 24.71 188 ALA A C 1
ATOM 1473 O O . ALA A 1 189 ? 8.594 69.953 80.854 1.00 28.19 188 ALA A O 1
ATOM 1475 N N . THR A 1 190 ? 10.244 68.555 81.296 1.00 23.72 189 THR A N 1
ATOM 1476 C CA . THR A 1 190 ? 10.833 68.670 79.967 1.00 23.74 189 THR A CA 1
ATOM 1477 C C . THR A 1 190 ? 10.185 67.737 78.944 1.00 26.49 189 THR A C 1
ATOM 1478 O O . THR A 1 190 ? 10.420 67.869 77.767 1.00 29.75 189 THR A O 1
ATOM 1506 N N . PRO A 1 192 ? 6.800 66.019 76.930 1.00 22.59 191 PRO A N 1
ATOM 1507 C CA . PRO A 1 192 ? 5.626 66.736 76.406 1.00 23.72 191 PRO A CA 1
ATOM 1508 C C . PRO A 1 192 ? 4.462 66.830 77.396 1.00 20.44 191 PRO A C 1
ATOM 1509 O O . PRO A 1 192 ? 3.934 67.910 77.582 1.00 21.75 191 PRO A O 1
ATOM 1513 N N . PHE A 1 193 ? 4.073 65.729 78.030 1.00 21.91 192 PHE A N 1
ATOM 1514 C CA . PHE A 1 193 ? 3.084 65.804 79.122 1.00 22.44 192 PHE A CA 1
ATOM 1515 C C . PHE A 1 193 ? 3.863 66.079 80.408 1.00 23.50 192 PHE A C 1
ATOM 1516 O O . PHE A 1 193 ? 4.151 65.160 81.164 1.00 24.09 192 PHE A O 1
ATOM 1524 N N . GLY A 1 194 ? 4.173 67.351 80.668 1.00 22.45 193 GLY A N 1
ATOM 1525 C CA . GLY A 1 194 ? 5.090 67.706 81.732 1.00 21.90 193 GLY A CA 1
ATOM 1526 C C . GLY A 1 194 ? 4.472 68.469 82.868 1.00 23.05 193 GLY A C 1
ATOM 1527 O O . GLY A 1 194 ? 3.859 69.537 82.649 1.00 25.30 193 GLY A O 1
ATOM 1528 N N . ILE A 1 195 ? 4.649 67.951 84.090 1.00 23.29 194 ILE A N 1
ATOM 1529 C CA . ILE A 1 195 ? 4.078 68.563 85.285 1.00 23.37 194 ILE A CA 1
ATOM 1530 C C . ILE A 1 195 ? 5.096 69.018 86.325 1.00 26.40 194 ILE A C 1
ATOM 1531 O O . ILE A 1 195 ? 4.714 69.690 87.287 1.00 26.59 194 ILE A O 1
ATOM 1536 N N . GLY A 1 196 ? 6.378 68.699 86.121 1.00 26.91 195 GLY A N 1
ATOM 1537 C CA . GLY A 1 196 ? 7.410 68.906 87.139 1.00 26.53 195 GLY A CA 1
ATOM 1538 C C . GLY A 1 196 ? 8.178 67.607 87.287 1.00 24.52 195 GLY A C 1
ATOM 1539 O O . GLY A 1 196 ? 9.013 67.300 86.466 1.00 26.46 195 GLY A O 1
ATOM 1540 N N . GLU A 1 197 ? 7.867 66.853 88.329 1.00 23.35 196 GLU A N 1
ATOM 1541 C CA . GLU A 1 197 ? 8.312 65.475 88.489 1.00 22.15 196 GLU A CA 1
ATOM 1542 C C . GLU A 1 197 ? 7.084 64.557 88.595 1.00 21.96 196 GLU A C 1
ATOM 1543 O O . GLU A 1 197 ? 6.087 64.887 89.246 1.00 23.84 196 GLU A O 1
ATOM 1549 N N . GLY A 1 198 ? 7.144 63.435 87.895 1.00 19.71 197 GLY A N 1
ATOM 1550 C CA . GLY A 1 198 ? 6.075 62.470 87.917 1.00 22.54 197 GLY A CA 1
ATOM 1551 C C . GLY A 1 198 ? 6.253 61.400 86.846 1.00 22.88 197 GLY A C 1
ATOM 1552 O O . GLY A 1 198 ? 7.130 61.485 86.006 1.00 25.18 197 GLY A O 1
ATOM 1553 N N . GLY A 1 199 ? 5.391 60.407 86.879 1.00 21.62 198 GLY A N 1
ATOM 1554 C CA . GLY A 1 199 ? 5.380 59.351 85.901 1.00 22.71 198 GLY A CA 1
ATOM 1555 C C . GLY A 1 199 ? 4.147 58.494 86.083 1.00 23.97 198 GLY A C 1
ATOM 1556 O O . GLY A 1 199 ? 3.342 58.745 86.989 1.00 22.16 198 GLY A O 1
ATOM 1557 N N . LEU A 1 200 ? 4.018 57.490 85.204 1.00 24.35 199 LEU A N 1
ATOM 1558 C CA . LEU A 1 200 ? 2.875 56.593 85.159 1.00 20.86 199 LEU A CA 1
ATOM 1559 C C . LEU A 1 200 ? 3.299 55.208 84.662 1.00 22.23 199 LEU A C 1
ATOM 1560 O O . LEU A 1 200 ? 4.236 55.068 83.832 1.00 19.08 199 LEU A O 1
ATOM 1565 N N . ILE A 1 201 ? 2.615 54.183 85.174 1.00 22.22 200 ILE A N 1
ATOM 1566 C CA . ILE A 1 201 ? 2.763 52.821 84.670 1.00 21.76 200 ILE A CA 1
ATOM 1567 C C . ILE A 1 201 ? 1.420 52.325 84.207 1.00 21.71 200 ILE A C 1
ATOM 1568 O O . ILE A 1 201 ? 0.448 52.472 84.907 1.00 21.23 200 ILE A O 1
ATOM 1573 N N . TYR A 1 202 ? 1.376 51.760 83.005 1.00 21.38 201 TYR A N 1
ATOM 1574 C CA . TYR A 1 202 ? 0.154 51.152 82.473 1.00 23.03 201 TYR A CA 1
ATOM 1575 C C . TYR A 1 202 ? 0.400 49.662 82.268 1.00 22.78 201 TYR A C 1
ATOM 1576 O O . TYR A 1 202 ? 1.496 49.267 81.883 1.00 21.52 201 TYR A O 1
ATOM 1585 N N . SER A 1 203 ? -0.611 48.850 82.539 1.00 21.86 202 SER A N 1
ATOM 1586 C CA . SER A 1 203 ? -0.607 47.448 82.100 1.00 22.94 202 SER A CA 1
ATOM 1587 C C . SER A 1 203 ? -2.034 47.027 81.865 1.00 23.63 202 SER A C 1
ATOM 1588 O O . SER A 1 203 ? -2.991 47.536 82.477 1.00 23.52 202 SER A O 1
ATOM 1591 N N . LYS A 1 204 ? -2.190 46.117 80.926 1.00 25.01 203 LYS A N 1
ATOM 1592 C CA . LYS A 1 204 ? -3.464 45.457 80.790 1.00 25.69 203 LYS A CA 1
ATOM 1593 C C . LYS A 1 204 ? -3.689 44.598 82.048 1.00 25.02 203 LYS A C 1
ATOM 1594 O O . LYS A 1 204 ? -4.836 44.328 82.422 1.00 23.98 203 LYS A O 1
ATOM 1600 N N . ASN A 1 205 ? -2.593 44.206 82.712 1.00 22.87 204 ASN A N 1
ATOM 1601 C CA . ASN A 1 205 ? -2.679 43.351 83.890 1.00 24.87 204 ASN A CA 1
ATOM 1602 C C . ASN A 1 205 ? -2.952 44.148 85.159 1.00 25.51 204 ASN A C 1
ATOM 1603 O O . ASN A 1 205 ? -2.046 44.726 85.763 1.00 26.90 204 ASN A O 1
ATOM 1608 N N . GLU A 1 206 ? -4.211 44.163 85.567 1.00 24.09 205 GLU A N 1
ATOM 1609 C CA . GLU A 1 206 ? -4.664 44.984 86.683 1.00 25.72 205 GLU A CA 1
ATOM 1610 C C . GLU A 1 206 ? -4.057 44.548 87.992 1.00 25.99 205 GLU A C 1
ATOM 1611 O O . GLU A 1 206 ? -3.621 45.385 88.770 1.00 30.53 205 GLU A O 1
ATOM 1617 N N . GLU A 1 207 ? -4.000 43.242 88.233 1.00 23.84 206 GLU A N 1
ATOM 1618 C CA . GLU A 1 207 ? -3.379 42.722 89.452 1.00 24.20 206 GLU A CA 1
ATOM 1619 C C . GLU A 1 207 ? -1.930 43.195 89.573 1.00 24.14 206 GLU A C 1
ATOM 1620 O O . GLU A 1 207 ? -1.517 43.623 90.642 1.00 28.32 206 GLU A O 1
ATOM 1623 N N . ASP A 1 208 ? -1.153 43.156 88.492 1.00 23.22 207 ASP A N 1
ATOM 1624 C CA . ASP A 1 208 ? 0.235 43.652 88.552 1.00 24.73 207 ASP A CA 1
ATOM 1625 C C . ASP A 1 208 ? 0.320 45.127 88.967 1.00 23.74 207 ASP A C 1
ATOM 1626 O O . ASP A 1 208 ? 1.167 45.509 89.762 1.00 24.80 207 ASP A O 1
ATOM 1631 N N . ILE A 1 209 ? -0.561 45.940 88.416 1.00 23.07 208 ILE A N 1
ATOM 1632 C CA . ILE A 1 209 ? -0.663 47.353 88.787 1.00 23.59 208 ILE A CA 1
ATOM 1633 C C . ILE A 1 209 ? -1.026 47.507 90.255 1.00 22.90 208 ILE A C 1
ATOM 1634 O O . ILE A 1 209 ? -0.449 48.339 90.925 1.00 24.72 208 ILE A O 1
ATOM 1639 N N . GLN A 1 210 ? -1.979 46.722 90.756 1.00 23.72 209 GLN A N 1
ATOM 1640 C CA . GLN A 1 210 ? -2.288 46.734 92.218 1.00 26.75 209 GLN A CA 1
ATOM 1641 C C . GLN A 1 210 ? -1.032 46.447 93.054 1.00 26.83 209 GLN A C 1
ATOM 1642 O O . GLN A 1 210 ? -0.753 47.097 94.070 1.00 24.33 209 GLN A O 1
ATOM 1648 N N . ARG A 1 211 ? -0.263 45.477 92.592 1.00 24.70 210 ARG A N 1
ATOM 1649 C CA . ARG A 1 211 ? 0.947 45.116 93.300 1.00 26.30 210 ARG A CA 1
ATOM 1650 C C . ARG A 1 211 ? 1.969 46.243 93.244 1.00 24.88 210 ARG A C 1
ATOM 1651 O O . ARG A 1 211 ? 2.586 46.560 94.256 1.00 25.29 210 ARG A O 1
ATOM 1659 N N . ILE A 1 212 ? 2.145 46.864 92.079 1.00 24.66 211 ILE A N 1
ATOM 1660 C CA . ILE A 1 212 ? 3.106 47.969 91.967 1.00 25.21 211 ILE A CA 1
ATOM 1661 C C . ILE A 1 212 ? 2.696 49.053 92.962 1.00 24.22 211 ILE A C 1
ATOM 1662 O O . ILE A 1 212 ? 3.547 49.700 93.570 1.00 20.18 211 ILE A O 1
ATOM 1667 N N . LYS A 1 213 ? 1.385 49.260 93.111 1.00 23.44 212 LYS A N 1
ATOM 1668 C CA . LYS A 1 213 ? 0.906 50.256 94.051 1.00 24.55 212 LYS A CA 1
ATOM 1669 C C . LYS A 1 213 ? 1.439 49.977 95.448 1.00 23.69 212 LYS A C 1
ATOM 1670 O O . LYS A 1 213 ? 1.923 50.873 96.136 1.00 20.78 212 LYS A O 1
ATOM 1676 N N . ARG A 1 214 ? 1.370 48.716 95.855 1.00 22.51 213 ARG A N 1
ATOM 1677 C CA . ARG A 1 214 ? 1.844 48.354 97.163 1.00 21.55 213 ARG A CA 1
ATOM 1678 C C . ARG A 1 214 ? 3.352 48.525 97.245 1.00 22.63 213 ARG A C 1
ATOM 1679 O O . ARG A 1 214 ? 3.833 49.020 98.255 1.00 16.97 213 ARG A O 1
ATOM 1695 N N . GLY A 1 216 ? 5.281 50.651 95.775 1.00 26.10 215 GLY A N 1
ATOM 1696 C CA . GLY A 1 216 ? 5.592 52.055 95.939 1.00 25.87 215 GLY A CA 1
ATOM 1697 C C . GLY A 1 216 ? 5.188 52.651 97.279 1.00 24.92 215 GLY A C 1
ATOM 1698 O O . GLY A 1 216 ? 5.427 53.830 97.506 1.00 26.61 215 GLY A O 1
ATOM 1699 N N . ASN A 1 217 ? 4.555 51.839 98.131 1.00 22.67 216 ASN A N 1
ATOM 1700 C CA . ASN A 1 217 ? 4.189 52.184 99.500 1.00 21.98 216 ASN A CA 1
ATOM 1701 C C . ASN A 1 217 ? 4.759 51.095 100.408 1.00 22.06 216 ASN A C 1
ATOM 1702 O O . ASN A 1 217 ? 4.038 50.455 101.187 1.00 22.37 216 ASN A O 1
ATOM 1707 N N . PHE A 1 218 ? 6.070 50.858 100.264 1.00 21.66 217 PHE A N 1
ATOM 1708 C CA . PHE A 1 218 ? 6.826 50.011 101.175 1.00 20.97 217 PHE A CA 1
ATOM 1709 C C . PHE A 1 218 ? 6.424 48.530 101.197 1.00 22.19 217 PHE A C 1
ATOM 1710 O O . PHE A 1 218 ? 6.663 47.830 102.195 1.00 22.79 217 PHE A O 1
ATOM 1718 N N . GLY A 1 219 ? 5.838 48.030 100.115 1.00 18.85 218 GLY A N 1
ATOM 1719 C CA . GLY A 1 219 ? 5.370 46.636 100.107 1.00 21.09 218 GLY A CA 1
ATOM 1720 C C . GLY A 1 219 ? 4.229 46.326 101.078 1.00 21.73 218 GLY A C 1
ATOM 1721 O O . GLY A 1 219 ? 4.012 45.169 101.446 1.00 23.34 218 GLY A O 1
ATOM 1722 N N . PHE A 1 220 ? 3.518 47.363 101.510 1.00 21.56 219 PHE A N 1
ATOM 1723 C CA . PHE A 1 220 ? 2.504 47.232 102.545 1.00 22.34 219 PHE A CA 1
ATOM 1724 C C . PHE A 1 220 ? 1.253 46.603 102.056 1.00 19.27 219 PHE A C 1
ATOM 1725 O O . PHE A 1 220 ? 0.789 46.947 100.996 1.00 19.61 219 PHE A O 1
ATOM 1733 N N . ASP A 1 221 ? 0.742 45.683 102.858 1.00 21.94 220 ASP A N 1
ATOM 1734 C CA . ASP A 1 221 ? -0.581 45.067 102.710 1.00 21.98 220 ASP A CA 1
ATOM 1735 C C . ASP A 1 221 ? -1.532 45.920 103.505 1.00 23.97 220 ASP A C 1
ATOM 1736 O O . ASP A 1 221 ? -1.161 47.005 103.937 1.00 23.07 220 ASP A O 1
ATOM 1741 N N . THR A 1 222 ? -2.755 45.450 103.712 1.00 25.33 221 THR A N 1
ATOM 1742 C CA . THR A 1 222 ? -3.758 46.292 104.317 1.00 28.89 221 THR A CA 1
ATOM 1743 C C . THR A 1 222 ? -3.525 46.475 105.820 1.00 29.10 221 THR A C 1
ATOM 1744 O O . THR A 1 222 ? -4.177 47.298 106.434 1.00 30.05 221 THR A O 1
ATOM 1748 N N . ASN A 1 223 ? -2.616 45.710 106.412 1.00 26.32 222 ASN A N 1
ATOM 1749 C CA . ASN A 1 223 ? -2.195 45.982 107.784 1.00 26.56 222 ASN A CA 1
ATOM 1750 C C . ASN A 1 223 ? -0.985 46.916 107.894 1.00 25.24 222 ASN A C 1
ATOM 1751 O O . ASN A 1 223 ? -0.453 47.114 108.989 1.00 24.26 222 ASN A O 1
ATOM 1756 N N . ARG A 1 224 ? -0.569 47.488 106.766 1.00 24.18 223 ARG A N 1
ATOM 1757 C CA . ARG A 1 224 ? 0.620 48.323 106.711 1.00 25.82 223 ARG A CA 1
ATOM 1758 C C . ARG A 1 224 ? 1.797 47.526 107.238 1.00 23.88 223 ARG A C 1
ATOM 1759 O O . ARG A 1 224 ? 2.595 48.022 108.004 1.00 21.64 223 ARG A O 1
ATOM 1767 N N . GLU A 1 225 ? 1.846 46.266 106.829 1.00 23.94 224 GLU A N 1
ATOM 1768 C CA . GLU A 1 225 ? 2.974 45.390 107.064 1.00 23.03 224 GLU A CA 1
ATOM 1769 C C . GLU A 1 225 ? 3.684 45.124 105.733 1.00 21.93 224 GLU A C 1
ATOM 1770 O O . GLU A 1 225 ? 3.032 44.947 104.699 1.00 21.76 224 GLU A O 1
ATOM 1776 N N . CYS A 1 226 ? 5.000 45.024 105.777 1.00 20.94 225 CYS A N 1
ATOM 1777 C CA . CYS A 1 226 ? 5.790 44.810 104.577 1.00 22.01 225 CYS A CA 1
ATOM 1778 C C . CYS A 1 226 ? 5.891 43.333 104.197 1.00 22.42 225 CYS A C 1
ATOM 1779 O O . CYS A 1 226 ? 6.569 42.532 104.862 1.00 21.49 225 CYS A O 1
ATOM 1782 N N . THR A 1 227 ? 5.266 42.981 103.084 1.00 25.15 226 THR A N 1
ATOM 1783 C CA . THR A 1 227 ? 5.239 41.578 102.635 1.00 25.00 226 THR A CA 1
ATOM 1784 C C . THR A 1 227 ? 5.931 41.314 101.307 1.00 25.46 226 THR A C 1
ATOM 1785 O O . THR A 1 227 ? 5.941 40.174 100.863 1.00 25.61 226 THR A O 1
ATOM 1805 N N . GLY A 1 230 ? 9.909 46.707 98.097 1.00 24.51 229 GLY A N 1
ATOM 1806 C CA . GLY A 1 230 ? 9.259 47.975 97.884 1.00 21.81 229 GLY A CA 1
ATOM 1807 C C . GLY A 1 230 ? 10.083 49.148 98.345 1.00 21.17 229 GLY A C 1
ATOM 1808 O O . GLY A 1 230 ? 11.234 49.018 98.820 1.00 20.41 229 GLY A O 1
ATOM 1809 N N . PHE A 1 231 ? 9.482 50.308 98.190 1.00 21.29 230 PHE A N 1
ATOM 1810 C CA . PHE A 1 231 ? 10.136 51.546 98.573 1.00 21.23 230 PHE A CA 1
ATOM 1811 C C . PHE A 1 231 ? 9.087 52.647 98.559 1.00 20.79 230 PHE A C 1
ATOM 1812 O O . PHE A 1 231 ? 7.884 52.360 98.696 1.00 25.67 230 PHE A O 1
ATOM 1820 N N . ASN A 1 232 ? 9.501 53.895 98.418 1.00 20.46 231 ASN A N 1
ATOM 1821 C CA . ASN A 1 232 ? 8.541 55.005 98.262 1.00 20.68 231 ASN A CA 1
ATOM 1822 C C . ASN A 1 232 ? 8.688 55.616 96.904 1.00 20.58 231 ASN A C 1
ATOM 1823 O O . ASN A 1 232 ? 9.743 56.225 96.624 1.00 21.56 231 ASN A O 1
ATOM 1828 N N . CYS A 1 233 ? 7.667 55.460 96.075 1.00 19.13 232 CYS A N 1
ATOM 1829 C CA . CYS A 1 233 ? 7.610 56.179 94.802 1.00 20.82 232 CYS A CA 1
ATOM 1830 C C . CYS A 1 233 ? 6.227 56.768 94.604 1.00 23.77 232 CYS A C 1
ATOM 1831 O O . CYS A 1 233 ? 5.779 56.917 93.483 1.00 23.19 232 CYS A O 1
ATOM 1834 N N . LYS A 1 234 ? 5.587 57.134 95.721 1.00 24.50 233 LYS A N 1
ATOM 1835 C CA . LYS A 1 234 ? 4.286 57.786 95.719 1.00 27.69 233 LYS A CA 1
ATOM 1836 C C . LYS A 1 234 ? 4.376 59.219 95.188 1.00 24.93 233 LYS A C 1
ATOM 1837 O O . LYS A 1 234 ? 5.254 59.980 95.558 1.00 21.87 233 LYS A O 1
ATOM 1851 N N . SER A 1 236 ? 2.643 62.849 95.137 1.00 23.88 235 SER A N 1
ATOM 1852 C CA . SER A 1 236 ? 1.789 63.708 95.953 1.00 23.22 235 SER A CA 1
ATOM 1853 C C . SER A 1 236 ? 0.450 64.098 95.283 1.00 21.60 235 SER A C 1
ATOM 1854 O O . SER A 1 236 ? 0.270 64.009 94.059 1.00 19.69 235 SER A O 1
ATOM 1857 N N . GLU A 1 237 ? -0.486 64.529 96.116 1.00 22.76 236 GLU A N 1
ATOM 1858 C CA . GLU A 1 237 ? -1.760 65.117 95.627 1.00 21.27 236 GLU A CA 1
ATOM 1859 C C . GLU A 1 237 ? -1.508 66.393 94.798 1.00 21.28 236 GLU A C 1
ATOM 1860 O O . GLU A 1 237 ? -2.198 66.690 93.847 1.00 17.94 236 GLU A O 1
ATOM 1866 N N . TYR A 1 238 ? -0.442 67.112 95.143 1.00 21.95 237 TYR A N 1
ATOM 1867 C CA . TYR A 1 238 ? -0.109 68.326 94.463 1.00 21.05 237 TYR A CA 1
ATOM 1868 C C . TYR A 1 238 ? 0.334 68.065 93.013 1.00 22.42 237 TYR A C 1
ATOM 1869 O O . TYR A 1 238 ? -0.151 68.716 92.080 1.00 23.93 237 TYR A O 1
ATOM 1878 N N . ALA A 1 239 ? 1.234 67.108 92.832 1.00 20.16 238 ALA A N 1
ATOM 1879 C CA . ALA A 1 239 ? 1.612 66.641 91.514 1.00 21.48 238 ALA A CA 1
ATOM 1880 C C . ALA A 1 239 ? 0.389 66.142 90.735 1.00 23.35 238 ALA A C 1
ATOM 1881 O O . ALA A 1 239 ? 0.209 66.530 89.583 1.00 25.64 238 ALA A O 1
ATOM 1883 N N . ALA A 1 240 ? -0.482 65.344 91.353 1.00 23.62 239 ALA A N 1
ATOM 1884 C CA . ALA A 1 240 ? -1.723 64.901 90.655 1.00 22.26 239 ALA A CA 1
ATOM 1885 C C . ALA A 1 240 ? -2.592 66.068 90.224 1.00 21.28 239 ALA A C 1
ATOM 1886 O O . ALA A 1 240 ? -3.215 66.024 89.166 1.00 22.41 239 ALA A O 1
ATOM 1888 N N . ALA A 1 241 ? -2.657 67.108 91.057 1.00 22.66 240 ALA A N 1
ATOM 1889 C CA . ALA A 1 241 ? -3.426 68.331 90.746 1.00 20.02 240 ALA A CA 1
ATOM 1890 C C . ALA A 1 241 ? -2.960 68.928 89.415 1.00 21.49 240 ALA A C 1
ATOM 1891 O O . ALA A 1 241 ? -3.773 69.233 88.546 1.00 20.22 240 ALA A O 1
ATOM 1893 N N . ILE A 1 242 ? -1.639 69.054 89.249 1.00 20.56 241 ILE A N 1
ATOM 1894 C CA . ILE A 1 242 ? -1.094 69.601 88.015 1.00 21.88 241 ILE A CA 1
ATOM 1895 C C . ILE A 1 242 ? -1.362 68.611 86.873 1.00 23.35 241 ILE A C 1
ATOM 1896 O O . ILE A 1 242 ? -1.753 69.010 85.786 1.00 22.45 241 ILE A O 1
ATOM 1901 N N . GLY A 1 243 ? -1.194 67.319 87.126 1.00 20.72 242 GLY A N 1
ATOM 1902 C CA . GLY A 1 243 ? -1.500 66.339 86.095 1.00 21.68 242 GLY A CA 1
ATOM 1903 C C . GLY A 1 243 ? -2.909 66.467 85.565 1.00 20.95 242 GLY A C 1
ATOM 1904 O O . GLY A 1 243 ? -3.140 66.449 84.342 1.00 22.09 242 GLY A O 1
ATOM 1905 N N . ILE A 1 244 ? -3.881 66.599 86.457 1.00 21.41 243 ILE A N 1
ATOM 1906 C CA . ILE A 1 244 ? -5.276 66.751 86.002 1.00 21.25 243 ILE A CA 1
ATOM 1907 C C . ILE A 1 244 ? -5.468 67.979 85.109 1.00 22.63 243 ILE A C 1
ATOM 1908 O O . ILE A 1 244 ? -6.254 67.949 84.143 1.00 26.29 243 ILE A O 1
ATOM 1913 N N . ALA A 1 245 ? -4.809 69.078 85.471 1.00 21.78 244 ALA A N 1
ATOM 1914 C CA . ALA A 1 245 ? -4.932 70.323 84.720 1.00 24.30 244 ALA A CA 1
ATOM 1915 C C . ALA A 1 245 ? -4.235 70.173 83.395 1.00 22.95 244 ALA A C 1
ATOM 1916 O O . ALA A 1 245 ? -4.621 70.814 82.429 1.00 24.03 244 ALA A O 1
ATOM 1918 N N . THR A 1 246 ? -3.172 69.374 83.371 1.00 21.66 245 THR A N 1
ATOM 1919 C CA . THR A 1 246 ? -2.452 69.133 82.152 1.00 26.05 245 THR A CA 1
ATOM 1920 C C . THR A 1 246 ? -3.282 68.274 81.193 1.00 31.47 245 THR A C 1
ATOM 1921 O O . THR A 1 246 ? -3.150 68.434 79.985 1.00 33.67 245 THR A O 1
ATOM 1933 N N . LYS A 1 248 ? -6.503 68.609 80.918 1.00 33.80 247 LYS A N 1
ATOM 1934 C CA . LYS A 1 248 ? -7.498 69.468 80.292 1.00 36.03 247 LYS A CA 1
ATOM 1935 C C . LYS A 1 248 ? -6.880 70.343 79.177 1.00 37.43 247 LYS A C 1
ATOM 1936 O O . LYS A 1 248 ? -7.545 70.674 78.193 1.00 40.20 247 LYS A O 1
ATOM 1942 N N . LYS A 1 249 ? -5.593 70.675 79.292 1.00 37.38 248 LYS A N 1
ATOM 1943 C CA . LYS A 1 249 ? -4.923 71.507 78.277 1.00 36.07 248 LYS A CA 1
ATOM 1944 C C . LYS A 1 249 ? -4.097 70.673 77.308 1.00 34.17 248 LYS A C 1
ATOM 1945 O O . LYS A 1 249 ? -3.313 71.223 76.504 1.00 33.87 248 LYS A O 1
ATOM 1951 N N . TRP A 1 250 ? -4.245 69.351 77.383 1.00 30.75 249 TRP A N 1
ATOM 1952 C CA . TRP A 1 250 ? -3.389 68.487 76.612 1.00 29.77 249 TRP A CA 1
ATOM 1953 C C . TRP A 1 250 ? -3.602 68.622 75.107 1.00 31.22 249 TRP A C 1
ATOM 1954 O O . TRP A 1 250 ? -2.651 68.460 74.353 1.00 28.40 249 TRP A O 1
ATOM 1965 N N . ASP A 1 251 ? -4.837 68.917 74.677 1.00 33.57 250 ASP A N 1
ATOM 1966 C CA . ASP A 1 251 ? -5.132 69.040 73.244 1.00 36.13 250 ASP A CA 1
ATOM 1967 C C . ASP A 1 251 ? -4.343 70.214 72.714 1.00 33.44 250 ASP A C 1
ATOM 1968 O O . ASP A 1 251 ? -3.720 70.113 71.674 1.00 32.82 250 ASP A O 1
ATOM 1973 N N . ASP A 1 252 ? -4.362 71.309 73.469 1.00 31.85 251 ASP A N 1
ATOM 1974 C CA . ASP A 1 252 ? -3.595 72.495 73.147 1.00 32.05 251 ASP A CA 1
ATOM 1975 C C . ASP A 1 252 ? -2.102 72.170 73.074 1.00 32.99 251 ASP A C 1
ATOM 1976 O O . ASP A 1 252 ? -1.450 72.479 72.076 1.00 33.43 251 ASP A O 1
ATOM 1981 N N . LYS A 1 253 ? -1.561 71.517 74.092 1.00 29.90 252 LYS A N 1
ATOM 1982 C CA . LYS A 1 253 ? -0.141 71.218 74.072 1.00 31.50 252 LYS A CA 1
ATOM 1983 C C . LYS A 1 253 ? 0.243 70.361 72.887 1.00 30.73 252 LYS A C 1
ATOM 1984 O O . LYS A 1 253 ? 1.244 70.611 72.225 1.00 28.90 252 LYS A O 1
ATOM 1990 N N . LEU A 1 254 ? -0.546 69.328 72.641 1.00 31.18 253 LEU A N 1
ATOM 1991 C CA . LEU A 1 254 ? -0.299 68.428 71.524 1.00 32.34 253 LEU A CA 1
ATOM 1992 C C . LEU A 1 254 ? -0.402 69.142 70.161 1.00 32.32 253 LEU A C 1
ATOM 1993 O O . LEU A 1 254 ? 0.424 68.916 69.265 1.00 32.17 253 LEU A O 1
ATOM 1998 N N . LYS A 1 255 ? -1.415 69.992 70.011 1.00 29.83 254 LYS A N 1
ATOM 1999 C CA . LYS A 1 255 ? -1.576 70.778 68.790 1.00 31.64 254 LYS A CA 1
ATOM 2000 C C . LYS A 1 255 ? -0.374 71.701 68.563 1.00 30.37 254 LYS A C 1
ATOM 2001 O O . LYS A 1 255 ? 0.167 71.742 67.494 1.00 31.19 254 LYS A O 1
ATOM 2003 N N . GLU A 1 256 ? 0.036 72.433 69.583 1.00 31.61 255 GLU A N 1
ATOM 2004 C CA . GLU A 1 256 ? 1.211 73.299 69.507 1.00 33.60 255 GLU A CA 1
ATOM 2005 C C . GLU A 1 256 ? 2.449 72.520 69.011 1.00 32.51 255 GLU A C 1
ATOM 2006 O O . GLU A 1 256 ? 3.120 72.960 68.082 1.00 30.00 255 GLU A O 1
ATOM 2012 N N . ARG A 1 257 ? 2.712 71.349 69.605 1.00 30.28 256 ARG A N 1
ATOM 2013 C CA . ARG A 1 257 ? 3.892 70.543 69.236 1.00 30.45 256 ARG A CA 1
ATOM 2014 C C . ARG A 1 257 ? 3.799 69.957 67.843 1.00 29.79 256 ARG A C 1
ATOM 2015 O O . ARG A 1 257 ? 4.797 69.900 67.104 1.00 27.75 256 ARG A O 1
ATOM 2023 N N . THR A 1 258 ? 2.606 69.483 67.484 1.00 30.07 257 THR A N 1
ATOM 2024 C CA . THR A 1 258 ? 2.429 68.958 66.146 1.00 29.82 257 THR A CA 1
ATOM 2025 C C . THR A 1 258 ? 2.674 70.049 65.121 1.00 29.15 257 THR A C 1
ATOM 2026 O O . THR A 1 258 ? 3.384 69.835 64.169 1.00 29.08 257 THR A O 1
ATOM 2030 N N . ARG A 1 259 ? 2.125 71.238 65.347 1.00 30.46 258 ARG A N 1
ATOM 2031 C CA . ARG A 1 259 ? 2.339 72.357 64.437 1.00 30.19 258 ARG A CA 1
ATOM 2032 C C . ARG A 1 259 ? 3.808 72.636 64.237 1.00 28.44 258 ARG A C 1
ATOM 2033 O O . ARG A 1 259 ? 4.233 72.832 63.110 1.00 26.08 258 ARG A O 1
ATOM 2041 N N . ILE A 1 260 ? 4.571 72.699 65.330 1.00 27.98 259 ILE A N 1
ATOM 2042 C CA . ILE A 1 260 ? 6.007 73.007 65.243 1.00 27.90 259 ILE A CA 1
ATOM 2043 C C . ILE A 1 260 ? 6.742 71.897 64.473 1.00 28.14 259 ILE A C 1
ATOM 2044 O O . ILE A 1 260 ? 7.579 72.177 63.608 1.00 25.63 259 ILE A O 1
ATOM 2049 N N . SER A 1 261 ? 6.377 70.650 64.748 1.00 28.47 260 SER A N 1
ATOM 2050 C CA . SER A 1 261 ? 6.924 69.505 64.000 1.00 30.23 260 SER A CA 1
ATOM 2051 C C . SER A 1 261 ? 6.655 69.606 62.500 1.00 29.76 260 SER A C 1
ATOM 2052 O O . SER A 1 261 ? 7.575 69.433 61.699 1.00 23.97 260 SER A O 1
ATOM 2055 N N . GLU A 1 262 ? 5.388 69.870 62.148 1.00 30.54 261 GLU A N 1
ATOM 2056 C CA . GLU A 1 262 ? 4.969 70.083 60.766 1.00 31.14 261 GLU A CA 1
ATOM 2057 C C . GLU A 1 262 ? 5.834 71.168 60.122 1.00 30.35 261 GLU A C 1
ATOM 2058 O O . GLU A 1 262 ? 6.299 71.000 58.991 1.00 31.27 261 GLU A O 1
ATOM 2064 N N . TRP A 1 263 ? 6.040 72.284 60.825 1.00 27.87 262 TRP A N 1
ATOM 2065 C CA . TRP A 1 263 ? 6.865 73.366 60.292 1.00 26.62 262 TRP A CA 1
ATOM 2066 C C . TRP A 1 263 ? 8.302 72.898 60.031 1.00 26.10 262 TRP A C 1
ATOM 2067 O O . TRP A 1 263 ? 8.940 73.247 59.027 1.00 25.57 262 TRP A O 1
ATOM 2078 N N . TYR A 1 264 ? 8.831 72.143 60.969 1.00 25.01 263 TYR A N 1
ATOM 2079 C CA . TYR A 1 264 ? 10.161 71.611 60.810 1.00 26.89 263 TYR A CA 1
ATOM 2080 C C . TYR A 1 264 ? 10.231 70.773 59.528 1.00 27.44 263 TYR A C 1
ATOM 2081 O O . TYR A 1 264 ? 11.164 70.924 58.737 1.00 24.71 263 TYR A O 1
ATOM 2090 N N . LYS A 1 265 ? 9.232 69.918 59.317 1.00 28.74 264 LYS A N 1
ATOM 2091 C CA . LYS A 1 265 ? 9.247 68.998 58.189 1.00 30.89 264 LYS A CA 1
ATOM 2092 C C . LYS A 1 265 ? 9.161 69.761 56.881 1.00 31.82 264 LYS A C 1
ATOM 2093 O O . LYS A 1 265 ? 9.911 69.495 55.930 1.00 32.15 264 LYS A O 1
ATOM 2099 N N . GLN A 1 266 ? 8.275 70.743 56.843 1.00 31.60 265 GLN A N 1
ATOM 2100 C CA . GLN A 1 266 ? 8.098 71.551 55.640 1.00 32.10 265 GLN A CA 1
ATOM 2101 C C . GLN A 1 266 ? 9.340 72.359 55.317 1.00 31.12 265 GLN A C 1
ATOM 2102 O O . GLN A 1 266 ? 9.742 72.435 54.157 1.00 31.04 265 GLN A O 1
ATOM 2108 N N . LEU A 1 267 ? 9.924 72.979 56.339 1.00 29.79 266 LEU A N 1
ATOM 2109 C CA . LEU A 1 267 ? 11.097 73.828 56.145 1.00 29.91 266 LEU A CA 1
ATOM 2110 C C . LEU A 1 267 ? 12.317 73.018 55.778 1.00 30.97 266 LEU A C 1
ATOM 2111 O O . LEU A 1 267 ? 13.139 73.490 54.993 1.00 30.85 266 LEU A O 1
ATOM 2116 N N . LEU A 1 268 ? 12.453 71.817 56.350 1.00 31.21 267 LEU A N 1
ATOM 2117 C CA . LEU A 1 268 ? 13.600 70.937 56.027 1.00 31.91 267 LEU A CA 1
ATOM 2118 C C . LEU A 1 268 ? 13.556 70.464 54.572 1.00 32.38 267 LEU A C 1
ATOM 2119 O O . LEU A 1 268 ? 14.595 70.383 53.877 1.00 31.47 267 LEU A O 1
ATOM 2124 N N . GLN A 1 269 ? 12.356 70.102 54.134 1.00 33.48 268 GLN A N 1
ATOM 2125 C CA . GLN A 1 269 ? 12.153 69.700 52.749 1.00 35.41 268 GLN A CA 1
ATOM 2126 C C . GLN A 1 269 ? 12.325 70.909 51.833 1.00 33.96 268 GLN A C 1
ATOM 2127 O O . GLN A 1 269 ? 13.129 70.870 50.926 1.00 34.14 268 GLN A O 1
ATOM 2133 N N . SER A 1 270 ? 11.596 71.987 52.096 1.00 33.55 269 SER A N 1
ATOM 2134 C CA . SER A 1 270 ? 11.705 73.202 51.280 1.00 34.28 269 SER A CA 1
ATOM 2135 C C . SER A 1 270 ? 13.138 73.732 51.188 1.00 33.39 269 SER A C 1
ATOM 2136 O O . SER A 1 270 ? 13.540 74.193 50.132 1.00 34.19 269 SER A O 1
ATOM 2139 N N . ASN A 1 271 ? 13.918 73.671 52.259 1.00 31.35 270 ASN A N 1
ATOM 2140 C CA . ASN A 1 271 ? 15.312 74.110 52.159 1.00 31.50 270 ASN A CA 1
ATOM 2141 C C . ASN A 1 271 ? 16.275 73.039 51.588 1.00 30.34 270 ASN A C 1
ATOM 2142 O O . ASN A 1 271 ? 17.484 73.227 51.628 1.00 30.15 270 ASN A O 1
ATOM 2147 N N . GLY A 1 272 ? 15.750 71.929 51.072 1.00 28.78 271 GLY A N 1
ATOM 2148 C CA . GLY A 1 272 ? 16.571 70.901 50.427 1.00 28.93 271 GLY A CA 1
ATOM 2149 C C . GLY A 1 272 ? 17.397 69.987 51.335 1.00 28.78 271 GLY A C 1
ATOM 2150 O O . GLY A 1 272 ? 18.224 69.212 50.847 1.00 24.45 271 GLY A O 1
ATOM 2151 N N . LEU A 1 273 ? 17.158 70.050 52.647 1.00 29.20 272 LEU A N 1
ATOM 2152 C CA . LEU A 1 273 ? 17.980 69.314 53.593 1.00 29.03 272 LEU A CA 1
ATOM 2153 C C . LEU A 1 273 ? 17.796 67.814 53.461 1.00 28.30 272 LEU A C 1
ATOM 2154 O O . LEU A 1 273 ? 18.765 67.075 53.606 1.00 27.26 272 LEU A O 1
ATOM 2167 N N . LYS A 1 275 ? 17.208 66.347 50.671 1.00 31.06 274 LYS A N 1
ATOM 2168 C CA . LYS A 1 275 ? 17.994 66.060 49.485 1.00 30.89 274 LYS A CA 1
ATOM 2169 C C . LYS A 1 275 ? 19.481 65.929 49.833 1.00 30.41 274 LYS A C 1
ATOM 2170 O O . LYS A 1 275 ? 20.167 65.104 49.241 1.00 32.61 274 LYS A O 1
ATOM 2172 N N . LYS A 1 276 ? 19.960 66.712 50.804 1.00 30.06 275 LYS A N 1
ATOM 2173 C CA . LYS A 1 276 ? 21.393 66.743 51.172 1.00 30.39 275 LYS A CA 1
ATOM 2174 C C . LYS A 1 276 ? 21.831 65.622 52.122 1.00 29.13 275 LYS A C 1
ATOM 2175 O O . LYS A 1 276 ? 23.004 65.550 52.495 1.00 28.87 275 LYS A O 1
ATOM 2177 N N . GLY A 1 277 ? 20.890 64.765 52.520 1.00 28.52 276 GLY A N 1
ATOM 2178 C CA . GLY A 1 277 ? 21.196 63.588 53.323 1.00 27.37 276 GLY A CA 1
ATOM 2179 C C . GLY A 1 277 ? 20.763 63.622 54.771 1.00 27.50 276 GLY A C 1
ATOM 2180 O O . GLY A 1 277 ? 21.135 62.738 55.549 1.00 26.26 276 GLY A O 1
ATOM 2181 N N . TRP A 1 278 ? 19.989 64.631 55.155 1.00 27.46 277 TRP A N 1
ATOM 2182 C CA . TRP A 1 278 ? 19.454 64.681 56.512 1.00 26.91 277 TRP A CA 1
ATOM 2183 C C . TRP A 1 278 ? 18.257 63.757 56.560 1.00 27.89 277 TRP A C 1
ATOM 2184 O O . TRP A 1 278 ? 17.483 63.723 55.613 1.00 28.35 277 TRP A O 1
ATOM 2195 N N . GLN A 1 279 ? 18.090 63.003 57.646 1.00 29.54 278 GLN A N 1
ATOM 2196 C CA . GLN A 1 279 ? 16.926 62.116 57.734 1.00 29.93 278 GLN A CA 1
ATOM 2197 C C . GLN A 1 279 ? 16.298 61.965 59.099 1.00 27.34 278 GLN A C 1
ATOM 2198 O O . GLN A 1 279 ? 16.972 61.979 60.144 1.00 25.73 278 GLN A O 1
ATOM 2204 N N . LEU A 1 280 ? 14.983 61.779 59.038 1.00 25.65 279 LEU A N 1
ATOM 2205 C CA . LEU A 1 280 ? 14.125 61.675 60.191 1.00 26.82 279 LEU A CA 1
ATOM 2206 C C . LEU A 1 280 ? 13.892 60.212 60.536 1.00 25.15 279 LEU A C 1
ATOM 2207 O O . LEU A 1 280 ? 14.230 59.314 59.752 1.00 23.78 279 LEU A O 1
ATOM 2212 N N . GLN A 1 281 ? 13.325 59.974 61.715 1.00 23.49 280 GLN A N 1
ATOM 2213 C CA . GLN A 1 281 ? 13.038 58.608 62.177 1.00 24.34 280 GLN A CA 1
ATOM 2214 C C . GLN A 1 281 ? 11.969 57.937 61.308 1.00 23.12 280 GLN A C 1
ATOM 2215 O O . GLN A 1 281 ? 10.992 58.566 60.931 1.00 24.17 280 GLN A O 1
ATOM 2221 N N . LYS A 1 282 ? 12.145 56.666 60.990 1.00 23.61 281 LYS A N 1
ATOM 2222 C CA . LYS A 1 282 ? 11.118 55.939 60.268 1.00 24.77 281 LYS A CA 1
ATOM 2223 C C . LYS A 1 282 ? 10.113 55.432 61.303 1.00 26.71 281 LYS A C 1
ATOM 2224 O O . LYS A 1 282 ? 10.367 54.442 62.005 1.00 31.01 281 LYS A O 1
ATOM 2226 N N . THR A 1 283 ? 8.989 56.126 61.439 1.00 25.37 282 THR A N 1
ATOM 2227 C CA . THR A 1 283 ? 7.952 55.708 62.388 1.00 26.02 282 THR A CA 1
ATOM 2228 C C . THR A 1 283 ? 6.562 56.189 61.967 1.00 25.78 282 THR A C 1
ATOM 2229 O O . THR A 1 283 ? 6.442 57.175 61.258 1.00 23.22 282 THR A O 1
ATOM 2233 N N . GLU A 1 284 ? 5.513 55.492 62.397 1.00 26.82 283 GLU A N 1
ATOM 2234 C CA . GLU A 1 284 ? 4.143 55.851 61.992 1.00 28.77 283 GLU A CA 1
ATOM 2235 C C . GLU A 1 284 ? 3.608 57.086 62.725 1.00 26.96 283 GLU A C 1
ATOM 2236 O O . GLU A 1 284 ? 2.781 57.798 62.205 1.00 28.54 283 GLU A O 1
ATOM 2242 N N . ALA A 1 285 ? 4.053 57.308 63.952 1.00 26.14 284 ALA A N 1
ATOM 2243 C CA . ALA A 1 285 ? 3.509 58.368 64.771 1.00 25.22 284 ALA A CA 1
ATOM 2244 C C . ALA A 1 285 ? 4.536 58.716 65.832 1.00 26.13 284 ALA A C 1
ATOM 2245 O O . ALA A 1 285 ? 5.271 57.846 66.295 1.00 27.40 284 ALA A O 1
ATOM 2247 N N . VAL A 1 286 ? 4.616 59.989 66.184 1.00 25.70 285 VAL A N 1
ATOM 2248 C CA . VAL A 1 286 ? 5.573 60.428 67.167 1.00 27.78 285 VAL A CA 1
ATOM 2249 C C . VAL A 1 286 ? 5.007 61.640 67.871 1.00 27.63 285 VAL A C 1
ATOM 2250 O O . VAL A 1 286 ? 4.306 62.411 67.270 1.00 28.68 285 VAL A O 1
ATOM 2254 N N . ILE A 1 287 ? 5.290 61.789 69.154 1.00 28.88 286 ILE A N 1
ATOM 2255 C CA . ILE A 1 287 ? 5.025 63.046 69.838 1.00 29.90 286 ILE A CA 1
ATOM 2256 C C . ILE A 1 287 ? 6.407 63.573 70.245 1.00 31.90 286 ILE A C 1
ATOM 2257 O O . ILE A 1 287 ? 7.233 62.828 70.781 1.00 30.69 286 ILE A O 1
ATOM 2262 N N . GLN A 1 288 ? 6.667 64.844 69.969 1.00 32.46 287 GLN A N 1
ATOM 2263 C CA . GLN A 1 288 ? 8.043 65.339 70.014 1.00 33.33 287 GLN A CA 1
ATOM 2264 C C . GLN A 1 288 ? 8.446 66.294 71.166 1.00 32.27 287 GLN A C 1
ATOM 2265 O O . GLN A 1 288 ? 7.905 67.379 71.363 1.00 31.95 287 GLN A O 1
ATOM 2271 N N . GLN A 1 289 ? 9.431 65.820 71.904 1.00 32.26 288 GLN A N 1
ATOM 2272 C CA . GLN A 1 289 ? 10.087 66.527 72.992 1.00 32.92 288 GLN A CA 1
ATOM 2273 C C . GLN A 1 289 ? 11.090 67.526 72.400 1.00 31.20 288 GLN A C 1
ATOM 2274 O O . GLN A 1 289 ? 11.359 68.564 72.965 1.00 34.28 288 GLN A O 1
ATOM 2280 N N . PHE A 1 290 ? 11.691 67.122 71.294 1.00 29.73 289 PHE A N 1
ATOM 2281 C CA . PHE A 1 290 ? 12.657 67.899 70.510 1.00 28.37 289 PHE A CA 1
ATOM 2282 C C . PHE A 1 290 ? 12.589 67.270 69.105 1.00 29.33 289 PHE A C 1
ATOM 2283 O O . PHE A 1 290 ? 11.789 66.350 68.893 1.00 30.20 289 PHE A O 1
ATOM 2299 N N . PRO A 1 292 ? 14.437 65.160 66.525 1.00 23.87 291 PRO A N 1
ATOM 2300 C CA . PRO A 1 292 ? 15.596 64.331 66.239 1.00 24.46 291 PRO A CA 1
ATOM 2301 C C . PRO A 1 292 ? 15.833 64.210 64.735 1.00 25.56 291 PRO A C 1
ATOM 2302 O O . PRO A 1 292 ? 14.869 64.107 63.966 1.00 24.65 291 PRO A O 1
ATOM 2306 N N . ILE A 1 293 ? 17.101 64.229 64.324 1.00 24.58 292 ILE A N 1
ATOM 2307 C CA . ILE A 1 293 ? 17.423 64.132 62.912 1.00 24.70 292 ILE A CA 1
ATOM 2308 C C . ILE A 1 293 ? 18.838 63.601 62.738 1.00 24.36 292 ILE A C 1
ATOM 2309 O O . ILE A 1 293 ? 19.720 63.853 63.572 1.00 23.87 292 ILE A O 1
ATOM 2314 N N . LEU A 1 294 ? 19.043 62.811 61.690 1.00 23.75 293 LEU A N 1
ATOM 2315 C CA . LEU A 1 294 ? 20.377 62.350 61.383 1.00 23.48 293 LEU A CA 1
ATOM 2316 C C . LEU A 1 294 ? 20.960 63.369 60.441 1.00 23.55 293 LEU A C 1
ATOM 2317 O O . LEU A 1 294 ? 20.296 63.793 59.488 1.00 24.73 293 LEU A O 1
ATOM 2322 N N . CYS A 1 295 ? 22.175 63.809 60.728 1.00 22.14 294 CYS A N 1
ATOM 2323 C CA . CYS A 1 295 ? 22.849 64.711 59.826 1.00 25.74 294 CYS A CA 1
ATOM 2324 C C . CYS A 1 295 ? 23.433 63.850 58.702 1.00 27.50 294 CYS A C 1
ATOM 2325 O O . CYS A 1 295 ? 23.399 62.620 58.782 1.00 28.33 294 CYS A O 1
ATOM 2328 N N . PRO A 1 296 ? 23.923 64.471 57.629 1.00 28.79 295 PRO A N 1
ATOM 2329 C CA . PRO A 1 296 ? 24.521 63.681 56.544 1.00 29.18 295 PRO A CA 1
ATOM 2330 C C . PRO A 1 296 ? 25.744 62.840 56.962 1.00 30.34 295 PRO A C 1
ATOM 2331 O O . PRO A 1 296 ? 26.522 63.268 57.812 1.00 30.92 295 PRO A O 1
ATOM 2335 N N . GLU A 1 297 ? 25.891 61.664 56.339 1.00 31.95 296 GLU A N 1
ATOM 2336 C CA . GLU A 1 297 ? 27.000 60.720 56.571 1.00 31.51 296 GLU A CA 1
ATOM 2337 C C . GLU A 1 297 ? 28.367 61.382 56.677 1.00 30.00 296 GLU A C 1
ATOM 2338 O O . GLU A 1 297 ? 29.163 61.002 57.509 1.00 29.52 296 GLU A O 1
ATOM 2344 N N . GLU A 1 298 ? 28.633 62.388 55.854 1.00 29.39 297 GLU A N 1
ATOM 2345 C CA . GLU A 1 298 ? 29.967 63.007 55.824 1.00 30.44 297 GLU A CA 1
ATOM 2346 C C . GLU A 1 298 ? 30.149 64.111 56.826 1.00 28.98 297 GLU A C 1
ATOM 2347 O O . GLU A 1 298 ? 31.216 64.732 56.881 1.00 29.11 297 GLU A O 1
ATOM 2353 N N . VAL A 1 299 ? 29.097 64.378 57.590 1.00 29.77 298 VAL A N 1
ATOM 2354 C CA . VAL A 1 299 ? 29.104 65.452 58.582 1.00 29.31 298 VAL A CA 1
ATOM 2355 C C . VAL A 1 299 ? 29.108 64.833 59.963 1.00 28.27 298 VAL A C 1
ATOM 2356 O O . VAL A 1 299 ? 28.379 63.869 60.193 1.00 30.10 298 VAL A O 1
ATOM 2360 N N . ARG A 1 300 ? 29.944 65.367 60.858 1.00 27.77 299 ARG A N 1
ATOM 2361 C CA . ARG A 1 300 ? 29.980 64.925 62.257 1.00 28.69 299 ARG A CA 1
ATOM 2362 C C . ARG A 1 300 ? 28.899 65.691 63.058 1.00 29.12 299 ARG A C 1
ATOM 2363 O O . ARG A 1 300 ? 28.831 66.925 63.034 1.00 30.02 299 ARG A O 1
ATOM 2365 N N . ASN A 1 301 ? 28.040 64.954 63.749 1.00 28.08 300 ASN A N 1
ATOM 2366 C CA . ASN A 1 301 ? 26.924 65.578 64.438 1.00 26.76 300 ASN A CA 1
ATOM 2367 C C . ASN A 1 301 ? 27.426 66.615 65.457 1.00 29.13 300 ASN A C 1
ATOM 2368 O O . ASN A 1 301 ? 26.806 67.672 65.654 1.00 30.37 300 ASN A O 1
ATOM 2373 N N . LYS A 1 302 ? 28.569 66.367 66.074 1.00 30.25 301 LYS A N 1
ATOM 2374 C CA . LYS A 1 302 ? 29.034 67.355 67.028 1.00 32.68 301 LYS A CA 1
ATOM 2375 C C . LYS A 1 302 ? 29.526 68.640 66.380 1.00 32.51 301 LYS A C 1
ATOM 2376 O O . LYS A 1 302 ? 29.470 69.694 67.021 1.00 31.40 301 LYS A O 1
ATOM 2382 N N . GLN A 1 303 ? 29.940 68.587 65.110 1.00 32.75 302 GLN A N 1
ATOM 2383 C CA . GLN A 1 303 ? 30.183 69.821 64.341 1.00 31.98 302 GLN A CA 1
ATOM 2384 C C . GLN A 1 303 ? 28.906 70.614 64.144 1.00 30.19 302 GLN A C 1
ATOM 2385 O O . GLN A 1 303 ? 28.935 71.838 64.157 1.00 29.41 302 GLN A O 1
ATOM 2391 N N . VAL A 1 304 ? 27.795 69.915 63.914 1.00 28.73 303 VAL A N 1
ATOM 2392 C CA . VAL A 1 304 ? 26.486 70.558 63.827 1.00 28.83 303 VAL A CA 1
ATOM 2393 C C . VAL A 1 304 ? 26.174 71.322 65.140 1.00 29.49 303 VAL A C 1
ATOM 2394 O O . VAL A 1 304 ? 25.705 72.454 65.098 1.00 28.18 303 VAL A O 1
ATOM 2398 N N . ILE A 1 305 ? 26.468 70.712 66.292 1.00 29.08 304 ILE A N 1
ATOM 2399 C CA . ILE A 1 305 ? 26.308 71.373 67.597 1.00 28.43 304 ILE A CA 1
ATOM 2400 C C . ILE A 1 305 ? 27.120 72.659 67.695 1.00 30.45 304 ILE A C 1
ATOM 2401 O O . ILE A 1 305 ? 26.601 73.720 68.046 1.00 30.53 304 ILE A O 1
ATOM 2406 N N . GLU A 1 306 ? 28.406 72.558 67.394 1.00 32.56 305 GLU A N 1
ATOM 2407 C CA . GLU A 1 306 ? 29.292 73.699 67.556 1.00 35.24 305 GLU A CA 1
ATOM 2408 C C . GLU A 1 306 ? 28.964 74.798 66.522 1.00 34.54 305 GLU A C 1
ATOM 2409 O O . GLU A 1 306 ? 29.109 75.992 66.807 1.00 35.21 305 GLU A O 1
ATOM 2415 N N . ASP A 1 307 ? 28.491 74.392 65.347 1.00 32.74 306 ASP A N 1
ATOM 2416 C CA . ASP A 1 307 ? 28.013 75.333 64.343 1.00 31.92 306 ASP A CA 1
ATOM 2417 C C . ASP A 1 307 ? 26.717 76.041 64.750 1.00 31.39 306 ASP A C 1
ATOM 2418 O O . ASP A 1 307 ? 26.616 77.261 64.644 1.00 30.57 306 ASP A O 1
ATOM 2423 N N . LEU A 1 308 ? 25.719 75.307 65.224 1.00 29.47 307 LEU A N 1
ATOM 2424 C CA . LEU A 1 308 ? 24.522 75.982 65.696 1.00 30.46 307 LEU A CA 1
ATOM 2425 C C . LEU A 1 308 ? 24.858 76.863 66.896 1.00 31.13 307 LEU A C 1
ATOM 2426 O O . LEU A 1 308 ? 24.250 77.916 67.082 1.00 30.87 307 LEU A O 1
ATOM 2431 N N . LYS A 1 309 ? 25.821 76.430 67.707 1.00 32.35 308 LYS A N 1
ATOM 2432 C CA . LYS A 1 309 ? 26.128 77.107 68.972 1.00 33.75 308 LYS A CA 1
ATOM 2433 C C . LYS A 1 309 ? 26.601 78.517 68.729 1.00 35.28 308 LYS A C 1
ATOM 2434 O O . LYS A 1 309 ? 26.132 79.464 69.365 1.00 34.89 308 LYS A O 1
ATOM 2440 N N . LYS A 1 310 ? 27.517 78.661 67.784 1.00 35.41 309 LYS A N 1
ATOM 2441 C CA . LYS A 1 310 ? 27.999 79.982 67.452 1.00 37.29 309 LYS A CA 1
ATOM 2442 C C . LYS A 1 310 ? 26.979 80.841 66.679 1.00 36.56 309 LYS A C 1
ATOM 2443 O O . LYS A 1 310 ? 27.243 82.002 66.447 1.00 37.00 309 LYS A O 1
ATOM 2449 N N . GLN A 1 311 ? 25.806 80.284 66.351 1.00 35.41 310 GLN A N 1
ATOM 2450 C CA . GLN A 1 311 ? 24.678 81.052 65.811 1.00 33.73 310 GLN A CA 1
ATOM 2451 C C . GLN A 1 311 ? 23.586 81.215 66.883 1.00 34.91 310 GLN A C 1
ATOM 2452 O O . GLN A 1 311 ? 22.425 81.459 66.568 1.00 36.41 310 GLN A O 1
ATOM 2454 N N . LYS A 1 312 ? 23.988 81.079 68.150 1.00 34.72 311 LYS A N 1
ATOM 2455 C CA . LYS A 1 312 ? 23.133 81.270 69.321 1.00 33.66 311 LYS A CA 1
ATOM 2456 C C . LYS A 1 312 ? 22.065 80.187 69.531 1.00 33.69 311 LYS A C 1
ATOM 2457 O O . LYS A 1 312 ? 21.121 80.378 70.315 1.00 34.08 311 LYS A O 1
ATOM 2459 N N . ILE A 1 313 ? 22.241 79.035 68.886 1.00 31.76 312 ILE A N 1
ATOM 2460 C CA . ILE A 1 313 ? 21.262 77.952 68.971 1.00 29.54 312 ILE A CA 1
ATOM 2461 C C . ILE A 1 313 ? 21.818 76.734 69.688 1.00 27.87 312 ILE A C 1
ATOM 2462 O O . ILE A 1 313 ? 22.803 76.132 69.256 1.00 30.14 312 ILE A O 1
ATOM 2467 N N . GLU A 1 314 ? 21.165 76.344 70.771 1.00 26.03 313 GLU A N 1
ATOM 2468 C CA . GLU A 1 314 ? 21.581 75.177 71.531 1.00 25.65 313 GLU A CA 1
ATOM 2469 C C . GLU A 1 314 ? 20.843 73.904 71.056 1.00 27.33 313 GLU A C 1
ATOM 2470 O O . GLU A 1 314 ? 19.645 73.740 71.330 1.00 29.06 313 GLU A O 1
ATOM 2476 N N . ALA A 1 315 ? 21.548 73.038 70.325 1.00 25.72 314 ALA A N 1
ATOM 2477 C CA . ALA A 1 315 ? 21.090 71.681 70.022 1.00 26.21 314 ALA A CA 1
ATOM 2478 C C . ALA A 1 315 ? 21.784 70.758 71.013 1.00 25.70 314 ALA A C 1
ATOM 2479 O O . ALA A 1 315 ? 22.735 71.168 71.665 1.00 22.66 314 ALA A O 1
ATOM 2481 N N . ARG A 1 316 ? 21.328 69.515 71.098 1.00 25.10 315 ARG A N 1
ATOM 2482 C CA . ARG A 1 316 ? 22.033 68.500 71.863 1.00 26.08 315 ARG A CA 1
ATOM 2483 C C . ARG A 1 316 ? 22.189 67.223 71.025 1.00 25.80 315 ARG A C 1
ATOM 2484 O O . ARG A 1 316 ? 21.779 67.194 69.868 1.00 26.64 315 ARG A O 1
ATOM 2492 N N . LEU A 1 317 ? 22.779 66.193 71.627 1.00 23.84 316 LEU A N 1
ATOM 2493 C CA . LEU A 1 317 ? 23.045 64.922 70.971 1.00 24.72 316 LEU A CA 1
ATOM 2494 C C . LEU A 1 317 ? 22.512 63.754 71.820 1.00 25.23 316 LEU A C 1
ATOM 2495 O O . LEU A 1 317 ? 23.278 63.089 72.515 1.00 26.06 316 LEU A O 1
ATOM 2500 N N . TYR A 1 318 ? 21.197 63.543 71.789 1.00 25.05 317 TYR A N 1
ATOM 2501 C CA . TYR A 1 318 ? 20.567 62.381 72.389 1.00 25.27 317 TYR A CA 1
ATOM 2502 C C . TYR A 1 318 ? 20.503 61.215 71.359 1.00 24.31 317 TYR A C 1
ATOM 2503 O O . TYR A 1 318 ? 19.674 61.257 70.450 1.00 23.54 317 TYR A O 1
ATOM 2512 N N . PHE A 1 319 ? 21.304 60.152 71.467 1.00 25.63 318 PHE A N 1
ATOM 2513 C CA . PHE A 1 319 ? 22.174 59.795 72.559 1.00 23.56 318 PHE A CA 1
ATOM 2514 C C . PHE A 1 319 ? 23.576 59.572 72.040 1.00 24.77 318 PHE A C 1
ATOM 2515 O O . PHE A 1 319 ? 23.893 58.544 71.439 1.00 26.24 318 PHE A O 1
ATOM 2523 N N . SER A 1 320 ? 24.428 60.542 72.278 1.00 23.77 319 SER A N 1
ATOM 2524 C CA . SER A 1 320 ? 25.809 60.431 71.863 1.00 26.20 319 SER A CA 1
ATOM 2525 C C . SER A 1 320 ? 26.612 61.215 72.876 1.00 26.40 319 SER A C 1
ATOM 2526 O O . SER A 1 320 ? 26.508 62.433 72.877 1.00 26.21 319 SER A O 1
ATOM 2529 N N . PRO A 1 321 ? 27.386 60.529 73.751 1.00 27.00 320 PRO A N 1
ATOM 2530 C CA . PRO A 1 321 ? 27.579 59.079 73.806 1.00 25.01 320 PRO A CA 1
ATOM 2531 C C . PRO A 1 321 ? 26.319 58.297 74.103 1.00 25.78 320 PRO A C 1
ATOM 2532 O O . PRO A 1 321 ? 25.475 58.742 74.888 1.00 25.16 320 PRO A O 1
ATOM 2536 N N . SER A 1 322 ? 26.198 57.132 73.473 1.00 24.57 321 SER A N 1
ATOM 2537 C CA . SER A 1 322 ? 25.171 56.194 73.856 1.00 24.82 321 SER A CA 1
ATOM 2538 C C . SER A 1 322 ? 25.568 55.571 75.187 1.00 23.68 321 SER A C 1
ATOM 2539 O O . SER A 1 322 ? 26.731 55.716 75.618 1.00 23.60 321 SER A O 1
ATOM 2542 N N . CYS A 1 323 ? 24.639 54.832 75.806 1.00 20.50 322 CYS A N 1
ATOM 2543 C CA . CYS A 1 323 ? 24.883 54.272 77.139 1.00 22.47 322 CYS A CA 1
ATOM 2544 C C . CYS A 1 323 ? 26.154 53.451 77.154 1.00 23.38 322 CYS A C 1
ATOM 2545 O O . CYS A 1 323 ? 26.956 53.625 78.046 1.00 23.31 322 CYS A O 1
ATOM 2548 N N . HIS A 1 324 ? 26.333 52.571 76.167 1.00 22.52 323 HIS A N 1
ATOM 2549 C CA . HIS A 1 324 ? 27.469 51.672 76.149 1.00 22.64 323 HIS A CA 1
ATOM 2550 C C . HIS A 1 324 ? 28.767 52.447 76.037 1.00 25.46 323 HIS A C 1
ATOM 2551 O O . HIS A 1 324 ? 29.821 51.915 76.357 1.00 24.57 323 HIS A O 1
ATOM 2558 N N . GLN A 1 325 ? 28.683 53.697 75.575 1.00 24.96 324 GLN A N 1
ATOM 2559 C CA . GLN A 1 325 ? 29.858 54.583 75.445 1.00 24.42 324 GLN A CA 1
ATOM 2560 C C . GLN A 1 325 ? 30.123 55.450 76.697 1.00 25.16 324 GLN A C 1
ATOM 2561 O O . GLN A 1 325 ? 31.187 56.041 76.832 1.00 23.25 324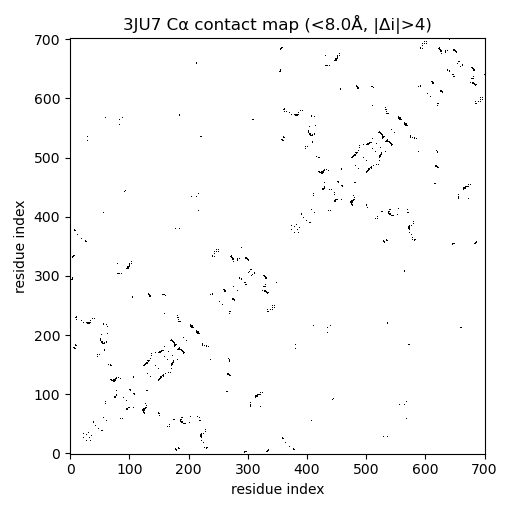 GLN A O 1
ATOM 2567 N N . GLN A 1 326 ? 29.151 55.530 77.595 1.00 24.81 325 GLN A N 1
ATOM 2568 C CA . GLN A 1 326 ? 29.296 56.318 78.823 1.00 25.43 325 GLN A CA 1
ATOM 2569 C C . GLN A 1 326 ? 30.023 55.539 79.887 1.00 26.99 325 GLN A C 1
ATOM 2570 O O . GLN A 1 326 ? 29.900 54.305 79.976 1.00 29.65 325 GLN A O 1
ATOM 2576 N N . VAL A 1 327 ? 30.782 56.274 80.696 1.00 25.86 326 VAL A N 1
ATOM 2577 C CA . VAL A 1 327 ? 31.693 55.681 81.670 1.00 23.38 326 VAL A CA 1
ATOM 2578 C C . VAL A 1 327 ? 31.047 54.554 82.456 1.00 23.67 326 VAL A C 1
ATOM 2579 O O . VAL A 1 327 ? 31.597 53.463 82.573 1.00 22.09 326 VAL A O 1
ATOM 2583 N N . LEU A 1 328 ? 29.851 54.764 82.983 1.00 23.58 327 LEU A N 1
ATOM 2584 C CA . LEU A 1 328 ? 29.331 53.760 83.923 1.00 20.33 327 LEU A CA 1
ATOM 2585 C C . LEU A 1 328 ? 28.999 52.433 83.275 1.00 19.65 327 LEU A C 1
ATOM 2586 O O . LEU A 1 328 ? 28.995 51.421 83.928 1.00 18.35 327 LEU A O 1
ATOM 2591 N N . PHE A 1 329 ? 28.711 52.421 81.984 1.00 22.66 328 PHE A N 1
ATOM 2592 C CA . PHE A 1 329 ? 28.173 51.235 81.345 1.00 21.09 328 PHE A CA 1
ATOM 2593 C C . PHE A 1 329 ? 29.096 50.566 80.345 1.00 21.75 328 PHE A C 1
ATOM 2594 O O . PHE A 1 329 ? 28.681 49.663 79.643 1.00 25.89 328 PHE A O 1
ATOM 2602 N N . ARG A 1 330 ? 30.334 51.016 80.253 1.00 22.00 329 ARG A N 1
ATOM 2603 C CA . ARG A 1 330 ? 31.259 50.552 79.201 1.00 24.29 329 ARG A CA 1
ATOM 2604 C C . ARG A 1 330 ? 31.560 49.085 79.237 1.00 23.12 329 ARG A C 1
ATOM 2605 O O . ARG A 1 330 ? 31.928 48.530 78.250 1.00 25.45 329 ARG A O 1
ATOM 2613 N N . ASN A 1 331 ? 31.550 48.498 80.417 1.00 24.02 330 ASN A N 1
ATOM 2614 C CA . ASN A 1 331 ? 31.965 47.134 80.549 1.00 24.56 330 ASN A CA 1
ATOM 2615 C C . ASN A 1 331 ? 30.829 46.123 80.576 1.00 24.45 330 ASN A C 1
ATOM 2616 O O . ASN A 1 331 ? 31.097 44.976 80.743 1.00 23.12 330 ASN A O 1
ATOM 2621 N N . TYR A 1 332 ? 29.578 46.543 80.388 1.00 23.96 331 TYR A N 1
ATOM 2622 C CA . TYR A 1 332 ? 28.498 45.583 80.312 1.00 23.03 331 TYR A CA 1
ATOM 2623 C C . TYR A 1 332 ? 28.516 44.897 78.955 1.00 24.24 331 TYR A C 1
ATOM 2624 O O . TYR A 1 332 ? 28.918 45.491 77.950 1.00 24.97 331 TYR A O 1
ATOM 2633 N N . LYS A 1 333 ? 28.052 43.652 78.934 1.00 22.63 332 LYS A N 1
ATOM 2634 C CA . LYS A 1 333 ? 27.995 42.871 77.703 1.00 21.86 332 LYS A CA 1
ATOM 2635 C C . LYS A 1 333 ? 27.050 43.503 76.667 1.00 22.50 332 LYS A C 1
ATOM 2636 O O . LYS A 1 333 ? 26.142 44.265 77.006 1.00 17.62 332 LYS A O 1
ATOM 2642 N N . SER A 1 334 ? 27.303 43.182 75.400 1.00 22.02 333 SER A N 1
ATOM 2643 C CA . SER A 1 334 ? 26.459 43.622 74.308 1.00 21.13 333 SER A CA 1
ATOM 2644 C C . SER A 1 334 ? 26.633 42.704 73.127 1.00 20.09 333 SER A C 1
ATOM 2645 O O . SER A 1 334 ? 27.584 41.948 73.054 1.00 21.46 333 SER A O 1
ATOM 2648 N N . THR A 1 335 ? 25.681 42.763 72.213 1.00 21.57 334 THR A N 1
ATOM 2649 C CA . THR A 1 335 ? 25.829 42.210 70.886 1.00 19.50 334 THR A CA 1
ATOM 2650 C C . THR A 1 335 ? 26.761 43.200 70.204 1.00 19.77 334 THR A C 1
ATOM 2651 O O . THR A 1 335 ? 27.124 44.212 70.802 1.00 21.79 334 THR A O 1
ATOM 2655 N N . ASP A 1 336 ? 27.152 42.919 68.972 1.00 20.26 335 ASP A N 1
ATOM 2656 C CA . ASP A 1 336 ? 27.762 43.928 68.117 1.00 20.04 335 ASP A CA 1
ATOM 2657 C C . ASP A 1 336 ? 26.832 45.140 68.060 1.00 20.61 335 ASP A C 1
ATOM 2658 O O . ASP A 1 336 ? 25.607 44.992 67.950 1.00 21.87 335 ASP A O 1
ATOM 2663 N N . LEU A 1 337 ? 27.418 46.337 68.128 1.00 20.24 336 LEU A N 1
ATOM 2664 C CA . LEU A 1 337 ? 26.660 47.592 68.208 1.00 19.01 336 LEU A CA 1
ATOM 2665 C C . LEU A 1 337 ? 26.987 48.547 67.046 1.00 19.15 336 LEU A C 1
ATOM 2666 O O . LEU A 1 337 ? 26.895 49.777 67.158 1.00 18.27 336 LEU A O 1
ATOM 2671 N N . THR A 1 338 ? 27.305 47.981 65.893 1.00 20.79 337 THR A N 1
ATOM 2672 C CA . THR A 1 338 ? 27.700 48.805 64.734 1.00 20.96 337 THR A CA 1
ATOM 2673 C C . THR A 1 338 ? 26.664 49.863 64.325 1.00 18.96 337 THR A C 1
ATOM 2674 O O . THR A 1 338 ? 27.019 50.991 64.004 1.00 21.47 337 THR A O 1
ATOM 2678 N N . ARG A 1 339 ? 25.388 49.514 64.333 1.00 19.59 338 ARG A N 1
ATOM 2679 C CA . ARG A 1 339 ? 24.364 50.499 63.968 1.00 20.30 338 ARG A CA 1
ATOM 2680 C C . ARG A 1 339 ? 24.190 51.591 65.027 1.00 21.18 338 ARG A C 1
ATOM 2681 O O . ARG A 1 339 ? 24.041 52.789 64.683 1.00 18.99 338 ARG A O 1
ATOM 2689 N N . THR A 1 340 ? 24.214 51.189 66.306 1.00 20.55 339 THR A N 1
ATOM 2690 C CA . THR A 1 340 ? 24.097 52.148 67.421 1.00 20.56 339 THR A CA 1
ATOM 2691 C C . THR A 1 340 ? 25.232 53.160 67.304 1.00 19.78 339 THR A C 1
ATOM 2692 O O . THR A 1 340 ? 25.028 54.355 67.423 1.00 17.63 339 THR A O 1
ATOM 2696 N N . ASN A 1 341 ? 26.428 52.680 67.016 1.00 18.77 340 ASN A N 1
ATOM 2697 C CA . ASN A 1 341 ? 27.571 53.578 66.864 1.00 20.24 340 ASN A CA 1
ATOM 2698 C C . ASN A 1 341 ? 27.373 54.564 65.735 1.00 20.32 340 ASN A C 1
ATOM 2699 O O . ASN A 1 341 ? 27.660 55.762 65.860 1.00 23.55 340 ASN A O 1
ATOM 2704 N N . LYS A 1 342 ? 26.887 54.055 64.625 1.00 19.01 341 LYS A N 1
ATOM 2705 C CA . LYS A 1 342 ? 26.666 54.893 63.476 1.00 18.98 341 LYS A CA 1
ATOM 2706 C C . LYS A 1 342 ? 25.611 55.967 63.791 1.00 19.45 341 LYS A C 1
ATOM 2707 O O . LYS A 1 342 ? 25.844 57.152 63.550 1.00 19.00 341 LYS A O 1
ATOM 2713 N N . ILE A 1 343 ? 24.465 55.560 64.333 1.00 18.82 342 ILE A N 1
ATOM 2714 C CA . ILE A 1 343 ? 23.397 56.522 64.646 1.00 19.57 342 ILE A CA 1
ATOM 2715 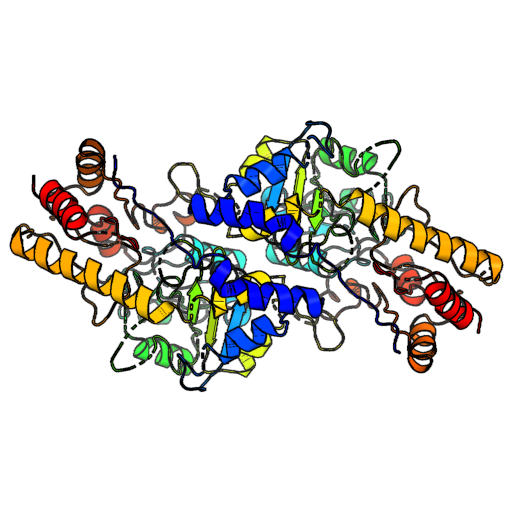C C . ILE A 1 343 ? 23.872 57.546 65.693 1.00 21.35 342 ILE A C 1
ATOM 2716 O O . ILE A 1 343 ? 23.432 58.681 65.705 1.00 24.36 342 ILE A O 1
ATOM 2721 N N . ALA A 1 344 ? 24.778 57.142 66.571 1.00 23.28 343 ALA A N 1
ATOM 2722 C CA . ALA A 1 344 ? 25.308 58.031 67.601 1.00 21.93 343 ALA A CA 1
ATOM 2723 C C . ALA A 1 344 ? 26.326 59.000 66.990 1.00 22.16 343 ALA A C 1
ATOM 2724 O O . ALA A 1 344 ? 26.616 60.014 67.599 1.00 20.85 343 ALA A O 1
ATOM 2726 N N . LYS A 1 345 ? 26.857 58.709 65.801 1.00 20.33 344 LYS A N 1
ATOM 2727 C CA . LYS A 1 345 ? 27.722 59.692 65.095 1.00 21.23 344 LYS A CA 1
ATOM 2728 C C . LYS A 1 345 ? 26.929 60.707 64.285 1.00 23.04 344 LYS A C 1
ATOM 2729 O O . LYS A 1 345 ? 27.460 61.742 63.906 1.00 26.68 344 LYS A O 1
ATOM 2732 N N . ARG A 1 346 ? 25.662 60.406 64.005 1.00 24.62 345 ARG A N 1
ATOM 2733 C CA . ARG A 1 346 ? 24.829 61.200 63.117 1.00 23.05 345 ARG A CA 1
ATOM 2734 C C . ARG A 1 346 ? 23.665 61.911 63.802 1.00 22.48 345 ARG A C 1
ATOM 2735 O O . ARG A 1 346 ? 23.169 62.904 63.282 1.00 21.65 345 ARG A O 1
ATOM 2743 N N . ILE A 1 347 ? 23.205 61.399 64.942 1.00 23.20 346 ILE A N 1
ATOM 2744 C CA . ILE A 1 347 ? 22.037 61.969 65.607 1.00 21.24 346 ILE A CA 1
ATOM 2745 C C . ILE A 1 347 ? 22.292 63.398 66.131 1.00 22.05 346 ILE A C 1
ATOM 2746 O O . ILE A 1 347 ? 23.352 63.699 66.684 1.00 19.69 346 ILE A O 1
ATOM 2751 N N . VAL A 1 348 ? 21.285 64.254 65.929 1.00 24.11 347 VAL A N 1
ATOM 2752 C CA . VAL A 1 348 ? 21.228 65.628 66.435 1.00 23.47 347 VAL A CA 1
ATOM 2753 C C . VAL A 1 348 ? 19.842 65.848 67.024 1.00 26.34 347 VAL A C 1
ATOM 2754 O O . VAL A 1 348 ? 18.862 65.316 66.487 1.00 26.22 347 VAL A O 1
ATOM 2758 N N . SER A 1 349 ? 19.771 66.596 68.138 1.00 26.11 348 SER A N 1
ATOM 2759 C CA . SER A 1 349 ? 18.524 66.921 68.820 1.00 25.51 348 SER A CA 1
ATOM 2760 C C . SER A 1 349 ? 18.264 68.414 68.665 1.00 25.38 348 SER A C 1
ATOM 2761 O O . SER A 1 349 ? 18.987 69.231 69.232 1.00 27.68 348 SER A O 1
ATOM 2764 N N . LEU A 1 350 ? 17.264 68.784 67.873 1.00 24.68 349 LEU A N 1
ATOM 2765 C CA . LEU A 1 350 ? 17.057 70.194 67.577 1.00 23.47 349 LEU A CA 1
ATOM 2766 C C . LEU A 1 350 ? 15.959 70.723 68.475 1.00 25.86 349 LEU A C 1
ATOM 2767 O O . LEU A 1 350 ? 15.009 70.002 68.808 1.00 26.39 349 LEU A O 1
ATOM 2772 N N . PRO A 1 351 ? 16.074 71.991 68.869 1.00 25.44 350 PRO A N 1
ATOM 2773 C CA . PRO A 1 351 ? 15.101 72.476 69.808 1.00 26.23 350 PRO A CA 1
ATOM 2774 C C . PRO A 1 351 ? 13.691 72.537 69.261 1.00 25.51 350 PRO A C 1
ATOM 2775 O O . PRO A 1 351 ? 13.455 72.877 68.095 1.00 25.22 350 PRO A O 1
ATOM 2779 N N . LEU A 1 352 ? 12.771 72.220 70.152 1.00 24.39 351 LEU A N 1
ATOM 2780 C CA . LEU A 1 352 ? 11.356 72.291 69.909 1.00 26.04 351 LEU A CA 1
ATOM 2781 C C . LEU A 1 352 ? 10.727 72.485 71.279 1.00 26.07 351 LEU A C 1
ATOM 2782 O O . LEU A 1 352 ? 11.038 71.750 72.176 1.00 28.00 351 LEU A O 1
ATOM 2787 N N . TRP A 1 353 ? 9.912 73.519 71.462 1.00 25.46 352 TRP A N 1
ATOM 2788 C CA . TRP A 1 353 ? 9.202 73.749 72.722 1.00 23.74 352 TRP A CA 1
ATOM 2789 C C . TRP A 1 353 ? 8.002 74.629 72.453 1.00 24.63 352 TRP A C 1
ATOM 2790 O O . TRP A 1 353 ? 7.957 75.299 71.420 1.00 24.35 352 TRP A O 1
ATOM 2801 N N . GLU A 1 354 ? 7.046 74.605 73.388 1.00 23.34 353 GLU A N 1
ATOM 2802 C CA . GLU A 1 354 ? 5.814 75.365 73.267 1.00 25.56 353 GLU A CA 1
ATOM 2803 C C . GLU A 1 354 ? 6.179 76.824 73.173 1.00 25.24 353 GLU A C 1
ATOM 2804 O O . GLU A 1 354 ? 6.945 77.326 73.987 1.00 29.01 353 GLU A O 1
ATOM 2810 N N . GLY A 1 355 ? 5.652 77.492 72.168 1.00 23.99 354 GLY A N 1
ATOM 2811 C CA . GLY A 1 355 ? 5.927 78.893 71.968 1.00 23.90 354 GLY A CA 1
ATOM 2812 C C . GLY A 1 355 ? 6.870 79.090 70.830 1.00 24.07 354 GLY A C 1
ATOM 2813 O O . GLY A 1 355 ? 6.959 80.179 70.317 1.00 26.56 354 GLY A O 1
ATOM 2822 N N . THR A 1 357 ? 8.104 79.826 67.386 1.00 28.54 356 THR A N 1
ATOM 2823 C CA . THR A 1 357 ? 7.429 80.403 66.213 1.00 28.47 356 THR A CA 1
ATOM 2824 C C . THR A 1 357 ? 7.961 79.820 64.910 1.00 29.18 356 THR A C 1
ATOM 2825 O O . THR A 1 357 ? 9.095 79.326 64.858 1.00 26.66 356 THR A O 1
ATOM 2829 N N . LYS A 1 358 ? 7.173 79.914 63.841 1.00 29.57 357 LYS A N 1
ATOM 2830 C CA . LYS A 1 358 ? 7.636 79.416 62.551 1.00 30.80 357 LYS A CA 1
ATOM 2831 C C . LYS A 1 358 ? 8.940 80.092 62.131 1.00 31.09 357 LYS A C 1
ATOM 2832 O O . LYS A 1 358 ? 9.814 79.465 61.501 1.00 30.79 357 LYS A O 1
ATOM 2838 N N . GLU A 1 359 ? 9.087 81.363 62.479 1.00 31.55 358 GLU A N 1
ATOM 2839 C CA . GLU A 1 359 ? 10.323 82.074 62.141 1.00 34.32 358 GLU A CA 1
ATOM 2840 C C . GLU A 1 359 ? 11.506 81.524 62.945 1.00 32.38 358 GLU A C 1
ATOM 2841 O O . GLU A 1 359 ? 12.632 81.539 62.462 1.00 29.36 358 GLU A O 1
ATOM 2847 N N . ILE A 1 360 ? 11.254 80.998 64.146 1.00 33.26 359 ILE A N 1
ATOM 2848 C CA . ILE A 1 360 ? 12.340 80.369 64.910 1.00 30.64 359 ILE A CA 1
ATOM 2849 C C . ILE A 1 360 ? 12.771 79.053 64.265 1.00 29.37 359 ILE A C 1
ATOM 2850 O O . ILE A 1 360 ? 13.969 78.841 64.084 1.00 28.57 359 ILE A O 1
ATOM 2855 N N . VAL A 1 361 ? 11.823 78.202 63.866 1.00 28.27 360 VAL A N 1
ATOM 2856 C CA . VAL A 1 361 ? 12.179 76.961 63.141 1.00 29.39 360 VAL A CA 1
ATOM 2857 C C . VAL A 1 361 ? 13.029 77.296 61.886 1.00 29.28 360 VAL A C 1
ATOM 2858 O O . VAL A 1 361 ? 14.099 76.720 61.671 1.00 25.93 360 VAL A O 1
ATOM 2862 N N . GLU A 1 362 ? 12.545 78.255 61.097 1.00 30.67 361 GLU A N 1
ATOM 2863 C CA . GLU A 1 362 ? 13.249 78.734 59.903 1.00 31.90 361 GLU A CA 1
ATOM 2864 C C . GLU A 1 362 ? 14.698 79.166 60.192 1.00 31.33 361 GLU A C 1
ATOM 2865 O O . GLU A 1 362 ? 15.608 78.712 59.510 1.00 29.19 361 GLU A O 1
ATOM 2871 N N . GLN A 1 363 ? 14.913 80.023 61.192 1.00 31.02 362 GLN A N 1
ATOM 2872 C CA . GLN A 1 363 ? 16.275 80.332 61.631 1.00 31.67 362 GLN A CA 1
ATOM 2873 C C . GLN A 1 363 ? 17.064 79.049 61.701 1.00 29.66 362 GLN A C 1
ATOM 2874 O O . GLN A 1 363 ? 18.128 78.937 61.120 1.00 28.99 362 GLN A O 1
ATOM 2880 N N . ILE A 1 364 ? 16.522 78.082 62.437 1.00 29.66 363 ILE A N 1
ATOM 2881 C CA . ILE A 1 364 ? 17.240 76.864 62.779 1.00 28.23 363 ILE A CA 1
ATOM 2882 C C . ILE A 1 364 ? 17.535 76.065 61.528 1.00 28.12 363 ILE A C 1
ATOM 2883 O O . ILE A 1 364 ? 18.681 75.733 61.250 1.00 27.50 363 ILE A O 1
ATOM 2888 N N . VAL A 1 365 ? 16.492 75.777 60.768 1.00 28.91 364 VAL A N 1
ATOM 2889 C CA . VAL A 1 365 ? 16.636 74.980 59.567 1.00 29.47 364 VAL A CA 1
ATOM 2890 C C . VAL A 1 365 ? 17.599 75.638 58.600 1.00 30.96 364 VAL A C 1
ATOM 2891 O O . VAL A 1 365 ? 18.450 74.957 58.049 1.00 31.52 364 VAL A O 1
ATOM 2895 N N . ILE A 1 366 ? 17.484 76.955 58.420 1.00 32.34 365 ILE A N 1
ATOM 2896 C CA . IL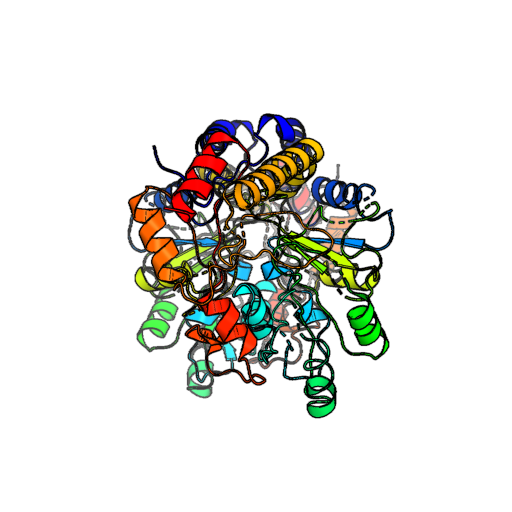E A 1 366 ? 18.413 77.715 57.571 1.00 33.17 365 ILE A CA 1
ATOM 2897 C C . ILE A 1 366 ? 19.872 77.549 58.001 1.00 35.09 365 ILE A C 1
ATOM 2898 O O . ILE A 1 366 ? 20.750 77.413 57.160 1.00 36.26 365 ILE A O 1
ATOM 2903 N N . CYS A 1 367 ? 20.125 77.559 59.306 1.00 37.84 366 CYS A N 1
ATOM 2904 C CA . CYS A 1 367 ? 21.473 77.332 59.845 1.00 40.54 366 CYS A CA 1
ATOM 2905 C C . CYS A 1 367 ? 21.991 75.940 59.524 1.00 41.93 366 CYS A C 1
ATOM 2906 O O . CYS A 1 367 ? 23.183 75.770 59.283 1.00 42.24 366 CYS A O 1
ATOM 2909 N N . LEU A 1 368 ? 21.114 74.936 59.561 1.00 43.15 367 LEU A N 1
ATOM 2910 C CA . LEU A 1 368 ? 21.510 73.592 59.151 1.00 44.23 367 LEU A CA 1
ATOM 2911 C C . LEU A 1 368 ? 21.948 73.593 57.676 1.00 45.72 367 LEU A C 1
ATOM 2912 O O . LEU A 1 368 ? 22.941 72.970 57.315 1.00 46.42 367 LEU A O 1
ATOM 2917 N N . GLY A 1 369 ? 21.212 74.314 56.836 1.00 47.60 368 GLY A N 1
ATOM 2918 C CA . GLY A 1 369 ? 21.538 74.421 55.424 1.00 48.92 368 GLY A CA 1
ATOM 2919 C C . GLY A 1 369 ? 22.830 75.163 55.118 1.00 50.03 368 GLY A C 1
ATOM 2920 O O . GLY A 1 369 ? 23.297 75.125 53.986 1.00 50.03 368 GLY A O 1
ATOM 2921 N N . GLN A 1 370 ? 23.397 75.840 56.119 1.00 50.68 369 GLN A N 1
ATOM 2922 C CA . GLN A 1 370 ? 24.656 76.586 55.988 1.00 51.07 369 GLN A CA 1
ATOM 2923 C C . GLN A 1 370 ? 24.356 78.032 55.620 1.00 50.99 369 GLN A C 1
ATOM 2924 O O . GLN A 1 370 ? 23.978 78.826 56.482 1.00 51.73 369 GLN A O 1
ATOM 2926 N N . GLU B 1 3 ? -16.398 63.525 115.070 1.00 47.09 2 GLU B N 1
ATOM 2927 C CA . GLU B 1 3 ? -17.226 62.391 115.606 1.00 47.51 2 GLU B CA 1
ATOM 2928 C C . GLU B 1 3 ? -16.353 61.243 116.160 1.00 47.44 2 GLU B C 1
ATOM 2929 O O . GLU B 1 3 ? -16.762 60.547 117.092 1.00 49.68 2 GLU B O 1
ATOM 2931 N N . ASN B 1 4 ? -15.171 61.047 115.560 1.00 45.54 3 ASN B N 1
ATOM 2932 C CA . ASN B 1 4 ? -14.134 60.123 116.056 1.00 41.66 3 ASN B CA 1
ATOM 2933 C C . ASN B 1 4 ? -12.777 60.815 116.082 1.00 37.06 3 ASN B C 1
ATOM 2934 O O . ASN B 1 4 ? -12.617 61.905 115.538 1.00 35.41 3 ASN B O 1
ATOM 2939 N N . ILE B 1 5 ? -11.799 60.194 116.715 1.00 31.82 4 ILE B N 1
ATOM 2940 C CA . ILE B 1 5 ? -10.460 60.772 116.759 1.00 30.44 4 ILE B CA 1
ATOM 2941 C C . ILE B 1 5 ? -9.532 59.937 115.873 1.00 29.76 4 ILE B C 1
ATOM 2942 O O . ILE B 1 5 ? -9.191 58.807 116.216 1.00 30.51 4 ILE B O 1
ATOM 2947 N N . PRO B 1 6 ? -9.142 60.474 114.711 1.00 29.48 5 PRO B N 1
ATOM 2948 C CA . PRO B 1 6 ? -8.287 59.684 113.831 1.00 28.77 5 PRO B CA 1
ATOM 2949 C C . PRO B 1 6 ? -6.843 59.718 114.304 1.00 28.49 5 PRO B C 1
ATOM 2950 O O . PRO B 1 6 ? -6.468 60.568 115.108 1.00 29.64 5 PRO B O 1
ATOM 2954 N N . PHE B 1 7 ? -6.042 58.796 113.820 1.00 27.66 6 PHE B N 1
ATOM 2955 C CA . PHE B 1 7 ? -4.651 58.780 114.184 1.00 30.55 6 PHE B CA 1
ATOM 2956 C C . PHE B 1 7 ? -3.936 59.986 113.586 1.00 32.47 6 PHE B C 1
ATOM 2957 O O . PHE B 1 7 ? -3.236 60.700 114.297 1.00 31.70 6 PHE B O 1
ATOM 2965 N N . LEU B 1 8 ? -4.135 60.164 112.281 1.00 35.55 7 LEU B N 1
ATOM 2966 C CA . LEU B 1 8 ? -3.476 61.169 111.438 1.00 37.62 7 LEU B CA 1
ATOM 2967 C C . LEU B 1 8 ? -4.454 62.224 110.973 1.00 34.57 7 LEU B C 1
ATOM 2968 O O . LEU B 1 8 ? -5.525 61.907 110.481 1.00 36.46 7 LEU B O 1
ATOM 2973 N N . ARG B 1 9 ? -4.075 63.477 111.126 1.00 33.23 8 ARG B N 1
ATOM 2974 C CA . ARG B 1 9 ? -4.751 64.595 110.494 1.00 30.03 8 ARG B CA 1
ATOM 2975 C C . ARG B 1 9 ? -3.682 65.591 110.136 1.00 26.73 8 ARG B C 1
ATOM 2976 O O . ARG B 1 9 ? -3.215 66.368 110.960 1.00 29.26 8 ARG B O 1
ATOM 2984 N N . ALA B 1 10 ? -3.219 65.484 108.913 1.00 25.80 9 ALA B N 1
ATOM 2985 C CA . ALA B 1 10 ? -2.127 66.296 108.433 1.00 24.14 9 ALA B CA 1
ATOM 2986 C C . ALA B 1 10 ? -2.700 67.687 108.139 1.00 25.31 9 ALA B C 1
ATOM 2987 O O . ALA B 1 10 ? -3.888 67.805 107.836 1.00 26.97 9 ALA B O 1
ATOM 2989 N N . SER B 1 11 ? -1.871 68.717 108.303 1.00 24.44 10 SER B N 1
ATOM 2990 C CA . SER B 1 11 ? -2.199 70.098 107.977 1.00 27.04 10 SER B CA 1
ATOM 2991 C C . SER B 1 11 ? -0.991 70.813 107.409 1.00 27.76 10 SER B C 1
ATOM 2992 O O . SER B 1 11 ? -0.222 71.423 108.154 1.00 32.37 10 SER B O 1
ATOM 2995 N N . THR B 1 12 ? -0.814 70.756 106.103 1.00 25.05 11 THR B N 1
ATOM 2996 C CA . THR B 1 12 ? 0.280 71.455 105.475 1.00 24.42 11 THR B CA 1
ATOM 2997 C C . THR B 1 12 ? -0.190 72.905 105.314 1.00 23.81 11 THR B C 1
ATOM 2998 O O . THR B 1 12 ? -1.405 73.201 105.372 1.00 19.36 11 THR B O 1
ATOM 3002 N N . VAL B 1 13 ? 0.758 73.804 105.050 1.00 20.89 12 VAL B N 1
ATOM 3003 C CA . VAL B 1 13 ? 0.425 75.213 104.825 1.00 21.36 12 VAL B CA 1
ATOM 3004 C C . VAL B 1 13 ? -0.497 75.338 103.612 1.00 22.44 12 VAL B C 1
ATOM 3005 O O . VAL B 1 13 ? -0.302 74.640 102.622 1.00 21.62 12 VAL B O 1
ATOM 3009 N N . PRO B 1 14 ? -1.535 76.182 103.704 1.00 22.78 13 PRO B N 1
ATOM 3010 C CA . PRO B 1 14 ? -2.475 76.340 102.599 1.00 22.84 13 PRO B CA 1
ATOM 3011 C C . PRO B 1 14 ? -1.902 77.126 101.426 1.00 24.90 13 PRO B C 1
ATOM 3012 O O . PRO B 1 14 ? -0.926 77.869 101.589 1.00 23.24 13 PRO B O 1
ATOM 3016 N N . VAL B 1 15 ? -2.541 76.984 100.265 1.00 24.07 14 VAL B N 1
ATOM 3017 C CA . VAL B 1 15 ? -1.996 77.520 99.013 1.00 22.17 14 VAL B CA 1
ATOM 3018 C C . VAL B 1 15 ? -1.630 78.995 99.088 1.00 19.23 14 VAL B C 1
ATOM 3019 O O . VAL B 1 15 ? -0.617 79.417 98.513 1.00 19.58 14 VAL B O 1
ATOM 3023 N N . ILE B 1 16 ? -2.401 79.790 99.821 1.00 17.25 15 ILE B N 1
ATOM 3024 C CA . ILE B 1 16 ? -2.058 81.221 99.947 1.00 19.02 15 ILE B CA 1
ATOM 3025 C C . ILE B 1 16 ? -0.615 81.525 100.420 1.00 20.31 15 ILE B C 1
ATOM 3026 O O . ILE B 1 16 ? -0.068 82.566 100.078 1.00 18.75 15 ILE B O 1
ATOM 3031 N N . GLU B 1 17 ? -0.010 80.611 101.174 1.00 19.15 16 GLU B N 1
ATOM 3032 C CA . GLU B 1 17 ? 1.295 80.845 101.762 1.00 19.29 16 GLU B CA 1
ATOM 3033 C C . GLU B 1 17 ? 2.452 80.655 100.777 1.00 20.10 16 GLU B C 1
ATOM 3034 O O . GLU B 1 17 ? 3.531 81.200 100.985 1.00 17.48 16 GLU B O 1
ATOM 3040 N N . TYR B 1 18 ? 2.236 79.857 99.728 1.00 22.40 17 TYR B N 1
ATOM 3041 C CA . TYR B 1 18 ? 3.256 79.627 98.698 1.00 21.76 17 TYR B CA 1
ATOM 3042 C C . TYR B 1 18 ? 2.813 80.039 97.274 1.00 20.95 17 TYR B C 1
ATOM 3043 O O . TYR B 1 18 ? 3.533 79.770 96.324 1.00 22.95 17 TYR B O 1
ATOM 3052 N N . LEU B 1 19 ? 1.665 80.697 97.141 1.00 18.94 18 LEU B N 1
ATOM 3053 C CA . LEU B 1 19 ? 1.203 81.241 95.850 1.00 20.22 18 LEU B CA 1
ATOM 3054 C C . LEU B 1 19 ? 2.207 82.181 95.173 1.00 18.70 18 LEU B C 1
ATOM 3055 O O . LEU B 1 19 ? 2.391 82.089 93.966 1.00 17.03 18 LEU B O 1
ATOM 3060 N N . ASP B 1 20 ? 2.848 83.081 95.922 1.00 19.10 19 ASP B N 1
ATOM 3061 C CA . ASP B 1 20 ? 3.908 83.952 95.328 1.00 20.55 19 ASP B CA 1
ATOM 3062 C C . ASP B 1 20 ? 4.941 83.074 94.614 1.00 20.32 19 ASP B C 1
ATOM 3063 O O . ASP B 1 20 ? 5.246 83.297 93.446 1.00 22.45 19 ASP B O 1
ATOM 3068 N N . GLU B 1 21 ? 5.402 82.033 95.304 1.00 20.52 20 GLU B N 1
ATOM 3069 C CA . GLU B 1 21 ? 6.412 81.114 94.767 1.00 23.26 20 GLU B CA 1
ATOM 3070 C C . GLU B 1 21 ? 5.949 80.349 93.517 1.00 24.42 20 GLU B C 1
ATOM 3071 O O . GLU B 1 21 ? 6.720 80.154 92.559 1.00 22.57 20 GLU B O 1
ATOM 3077 N N . LEU B 1 22 ? 4.684 79.961 93.513 1.00 22.96 21 LEU B N 1
ATOM 3078 C CA . LEU B 1 22 ? 4.116 79.302 92.344 1.00 23.15 21 LEU B CA 1
ATOM 3079 C C . LEU B 1 22 ? 4.187 80.250 91.151 1.00 22.33 21 LEU B C 1
ATOM 3080 O O . LEU B 1 22 ? 4.653 79.874 90.074 1.00 22.10 21 LEU B O 1
ATOM 3085 N N . LYS B 1 23 ? 3.783 81.490 91.351 1.00 21.85 22 LYS B N 1
ATOM 3086 C CA . LYS B 1 23 ? 3.933 82.480 90.285 1.00 23.38 22 LYS B CA 1
ATOM 3087 C C . LYS B 1 23 ? 5.426 82.718 89.921 1.00 21.76 22 LYS B C 1
ATOM 3088 O O . LYS B 1 23 ? 5.740 82.927 88.747 1.00 21.15 22 LYS B O 1
ATOM 3094 N N . GLU B 1 24 ? 6.358 82.664 90.868 1.00 20.67 23 GLU B N 1
ATOM 3095 C CA . GLU B 1 24 ? 7.773 82.777 90.431 1.00 22.50 23 GLU B CA 1
ATOM 3096 C C . GLU B 1 24 ? 8.117 81.611 89.538 1.00 19.63 23 GLU B C 1
ATOM 3097 O O . GLU B 1 24 ? 8.743 81.787 88.502 1.00 19.78 23 GLU B O 1
ATOM 3103 N N . ILE B 1 25 ? 7.677 80.419 89.920 1.00 20.01 24 ILE B N 1
ATOM 3104 C CA . ILE B 1 25 ? 7.977 79.230 89.126 1.00 20.91 24 ILE B CA 1
ATOM 3105 C C . ILE B 1 25 ? 7.417 79.382 87.703 1.00 20.74 24 ILE B C 1
ATOM 3106 O O . ILE B 1 25 ? 8.124 79.102 86.755 1.00 20.32 24 ILE B O 1
ATOM 3111 N N . ASP B 1 26 ? 6.169 79.865 87.585 1.00 20.13 25 ASP B N 1
ATOM 3112 C CA . ASP B 1 26 ? 5.495 80.021 86.313 1.00 21.59 25 ASP B CA 1
ATOM 3113 C C . ASP B 1 26 ? 6.236 81.040 85.443 1.00 25.01 25 ASP B C 1
ATOM 3114 O O . ASP B 1 26 ? 6.394 80.836 84.226 1.00 28.08 25 ASP B O 1
ATOM 3119 N N . ALA B 1 27 ? 6.680 82.137 86.058 1.00 23.04 26 ALA B N 1
ATOM 3120 C CA . ALA B 1 27 ? 7.459 83.163 85.351 1.00 23.20 26 ALA B CA 1
ATOM 3121 C C . ALA B 1 27 ? 8.794 82.630 84.919 1.00 21.53 26 ALA B C 1
ATOM 3122 O O . ALA B 1 27 ? 9.302 83.016 83.887 1.00 23.21 26 ALA B O 1
ATOM 3124 N N . SER B 1 28 ? 9.401 81.780 85.722 1.00 23.19 27 SER B N 1
ATOM 3125 C CA . SER B 1 28 ? 10.785 81.392 85.437 1.00 24.14 27 SER B CA 1
ATOM 3126 C C . SER B 1 28 ? 10.839 80.237 84.443 1.00 24.25 27 SER B C 1
ATOM 3127 O O . SER B 1 28 ? 11.864 80.024 83.792 1.00 23.25 27 SER B O 1
ATOM 3130 N N . HIS B 1 29 ? 9.760 79.457 84.359 1.00 24.95 28 HIS B N 1
ATOM 3131 C CA . HIS B 1 29 ? 9.752 78.274 83.512 1.00 24.65 28 HIS B CA 1
ATOM 3132 C C . HIS B 1 29 ? 10.849 77.256 83.885 1.00 24.27 28 HIS B C 1
ATOM 3133 O O . HIS B 1 29 ? 11.358 76.563 83.029 1.00 21.45 28 HIS B O 1
ATOM 3140 N N . ILE B 1 30 ? 11.189 77.184 85.171 1.00 23.93 29 ILE B N 1
ATOM 3141 C CA . ILE B 1 30 ? 12.045 76.150 85.718 1.00 22.28 29 ILE B CA 1
ATOM 3142 C C . ILE B 1 30 ? 11.234 75.481 86.798 1.00 23.41 29 ILE B C 1
ATOM 3143 O O . ILE B 1 30 ? 10.763 76.149 87.740 1.00 22.66 29 ILE B O 1
ATOM 3148 N N . TYR B 1 31 ? 11.069 74.169 86.659 1.00 22.96 30 TYR B N 1
ATOM 3149 C CA . TYR B 1 31 ? 10.104 73.408 87.449 1.00 22.17 30 TYR B CA 1
ATOM 3150 C C . TYR B 1 31 ? 10.680 72.289 88.272 1.00 21.22 30 TYR B C 1
ATOM 3151 O O . TYR B 1 31 ? 9.991 71.762 89.154 1.00 21.03 30 TYR B O 1
ATOM 3160 N N . THR B 1 32 ? 11.909 71.875 87.970 1.00 22.94 31 THR B N 1
ATOM 3161 C CA . THR B 1 32 ? 12.594 70.878 88.790 1.00 24.58 31 THR B CA 1
ATOM 3162 C C . THR B 1 32 ? 14.100 70.905 88.478 1.00 24.06 31 THR B C 1
ATOM 3163 O O . THR B 1 32 ? 14.570 71.883 87.918 1.00 25.75 31 THR B O 1
ATOM 3167 N N . ASN B 1 33 ? 14.832 69.871 88.899 1.00 21.01 32 ASN B N 1
ATOM 3168 C CA . ASN B 1 33 ? 16.278 69.740 88.703 1.00 24.53 32 ASN B CA 1
ATOM 3169 C C . ASN B 1 33 ? 17.113 70.838 89.375 1.00 23.74 32 ASN B C 1
ATOM 3170 O O . ASN B 1 33 ? 17.857 71.560 88.720 1.00 24.80 32 ASN B O 1
ATOM 3175 N N . TYR B 1 34 ? 16.976 70.925 90.701 1.00 23.51 33 TYR B N 1
ATOM 3176 C CA . TYR B 1 34 ? 17.751 71.830 91.534 1.00 21.94 33 TYR B CA 1
ATOM 3177 C C . TYR B 1 34 ? 17.553 73.258 91.089 1.00 22.61 33 TYR B C 1
ATOM 3178 O O . TYR B 1 34 ? 18.500 73.989 90.951 1.00 24.00 33 TYR B O 1
ATOM 3187 N N . GLY B 1 35 ? 16.313 73.630 90.807 1.00 22.43 34 GLY B N 1
ATOM 3188 C CA . GLY B 1 35 ? 15.989 74.972 90.360 1.00 22.97 34 GLY B CA 1
ATOM 3189 C C . GLY B 1 35 ? 16.088 76.009 91.493 1.00 23.21 34 GLY B C 1
ATOM 3190 O O . GLY B 1 35 ? 16.456 75.672 92.612 1.00 21.64 34 GLY B O 1
ATOM 3191 N N . PRO B 1 36 ? 15.753 77.274 91.196 1.00 22.04 35 PRO B N 1
ATOM 3192 C CA . PRO B 1 36 ? 16.040 78.386 92.109 1.00 24.65 35 PRO B CA 1
ATOM 3193 C C . PRO B 1 36 ? 15.341 78.356 93.439 1.00 22.11 35 PRO B C 1
ATOM 3194 O O . PRO B 1 36 ? 15.910 78.762 94.432 1.00 24.17 35 PRO B O 1
ATOM 3198 N N . ILE B 1 37 ? 14.103 77.917 93.433 1.00 22.54 36 ILE B N 1
ATOM 3199 C CA . ILE B 1 37 ? 13.304 77.767 94.640 1.00 22.26 36 ILE B CA 1
ATOM 3200 C C . ILE B 1 37 ? 13.869 76.625 95.489 1.00 21.54 36 ILE B C 1
ATOM 3201 O O . ILE B 1 37 ? 14.050 76.763 96.691 1.00 23.80 36 ILE B O 1
ATOM 3206 N N . ASN B 1 38 ? 14.233 75.528 94.849 1.00 21.41 37 ASN B N 1
ATOM 3207 C CA . ASN B 1 38 ? 14.911 74.481 95.576 1.00 22.28 37 ASN B CA 1
ATOM 3208 C C . ASN B 1 38 ? 16.200 74.967 96.243 1.00 21.28 37 ASN B C 1
ATOM 3209 O O . ASN B 1 38 ? 16.439 74.667 97.404 1.00 20.76 37 ASN B O 1
ATOM 3214 N N . GLN B 1 39 ? 17.025 75.713 95.517 1.00 21.28 38 GLN B N 1
ATOM 3215 C CA . GLN B 1 39 ? 18.251 76.289 96.107 1.00 23.80 38 GLN B CA 1
ATOM 3216 C C . GLN B 1 39 ? 17.960 77.274 97.237 1.00 21.96 38 GLN B C 1
ATOM 3217 O O . GLN B 1 39 ? 18.696 77.365 98.189 1.00 26.37 38 GLN B O 1
ATOM 3223 N N . ARG B 1 40 ? 16.905 78.042 97.100 1.00 23.79 39 ARG B N 1
ATOM 3224 C CA . ARG B 1 40 ? 16.548 79.001 98.122 1.00 23.39 39 ARG B CA 1
ATOM 3225 C C . ARG B 1 40 ? 16.074 78.291 99.382 1.00 22.31 39 ARG B C 1
ATOM 3226 O O . ARG B 1 40 ? 16.364 78.721 100.486 1.00 22.49 39 ARG B O 1
ATOM 3234 N N . PHE B 1 41 ? 15.322 77.209 99.204 1.00 24.53 40 PHE B N 1
ATOM 3235 C CA . PHE B 1 41 ? 14.884 76.361 100.314 1.00 21.79 40 PHE B CA 1
ATOM 3236 C C . PHE B 1 41 ? 16.116 75.771 101.034 1.00 23.04 40 PHE B C 1
ATOM 3237 O O . PHE B 1 41 ? 16.224 75.850 102.267 1.00 20.28 40 PHE B O 1
ATOM 3245 N N . GLU B 1 42 ? 17.061 75.217 100.266 1.00 23.97 41 GLU B N 1
ATOM 3246 C CA . GLU B 1 42 ? 18.278 74.635 100.871 1.00 24.44 41 GLU B CA 1
ATOM 3247 C C . GLU B 1 42 ? 19.067 75.722 101.626 1.00 23.88 41 GLU B C 1
ATOM 3248 O O . GLU B 1 42 ? 19.539 75.494 102.740 1.00 24.44 41 GLU B O 1
ATOM 3254 N N . GLN B 1 43 ? 19.180 76.905 101.022 1.00 24.94 42 GLN B N 1
ATOM 3255 C CA . GLN B 1 43 ? 19.872 78.031 101.639 1.00 24.32 42 GLN B CA 1
ATOM 3256 C C . GLN B 1 43 ? 19.183 78.484 102.942 1.00 24.50 42 GLN B C 1
ATOM 3257 O O . GLN B 1 43 ? 19.821 78.776 103.941 1.00 24.76 42 GLN B O 1
ATOM 3260 N N . THR B 1 44 ? 17.869 78.561 102.921 1.00 25.25 43 THR B N 1
ATOM 3261 C CA . THR B 1 44 ? 17.117 78.902 104.112 1.00 24.79 43 THR B CA 1
ATOM 3262 C C . THR B 1 44 ? 17.339 77.928 105.238 1.00 23.49 43 THR B C 1
ATOM 3263 O O . THR B 1 44 ? 17.481 78.336 106.389 1.00 24.43 43 THR B O 1
ATOM 3267 N N . ILE B 1 45 ? 17.372 76.643 104.908 1.00 23.36 44 ILE B N 1
ATOM 3268 C CA . ILE B 1 45 ? 17.575 75.595 105.898 1.00 21.92 44 ILE B CA 1
ATOM 3269 C C . ILE B 1 45 ? 18.980 75.731 106.482 1.00 22.42 44 ILE B C 1
ATOM 3270 O O . ILE B 1 45 ? 19.144 75.743 107.693 1.00 23.07 44 ILE B O 1
ATOM 3283 N N . SER B 1 47 ? 20.806 78.297 106.787 1.00 27.44 46 SER B N 1
ATOM 3284 C CA . SER B 1 47 ? 20.858 79.518 107.614 1.00 27.84 46 SER B CA 1
ATOM 3285 C C . SER B 1 47 ? 20.045 79.459 108.894 1.00 25.99 46 SER B C 1
ATOM 3286 O O . SER B 1 47 ? 20.500 79.903 109.952 1.00 24.21 46 SER B O 1
ATOM 3289 N N . GLY B 1 48 ? 18.824 78.959 108.774 1.00 26.73 47 GLY B N 1
ATOM 3290 C CA . GLY B 1 48 ? 17.897 78.900 109.906 1.00 26.72 47 GLY B CA 1
ATOM 3291 C C . GLY B 1 48 ? 18.101 77.719 110.842 1.00 26.23 47 GLY B C 1
ATOM 3292 O O . GLY B 1 48 ? 17.712 77.786 111.994 1.00 25.90 47 GLY B O 1
ATOM 3293 N N . PHE B 1 49 ? 18.646 76.612 110.350 1.00 24.81 48 PHE B N 1
ATOM 3294 C CA . PHE B 1 49 ? 18.811 75.429 111.203 1.00 25.91 48 PHE B CA 1
ATOM 3295 C C . PHE B 1 49 ? 20.248 75.012 111.399 1.00 25.48 48 PHE B C 1
ATOM 3296 O O . PHE B 1 49 ? 20.597 74.576 112.476 1.00 27.09 48 PHE B O 1
ATOM 3304 N N . PHE B 1 50 ? 21.095 75.152 110.385 1.00 24.70 49 PHE B N 1
ATOM 3305 C CA . PHE B 1 50 ? 22.417 74.516 110.440 1.00 24.78 49 PHE B CA 1
ATOM 3306 C C . PHE B 1 50 ? 23.621 75.446 110.600 1.00 23.32 49 PHE B C 1
ATOM 3307 O O . PHE B 1 50 ? 24.770 75.025 110.426 1.00 25.79 49 PHE B O 1
ATOM 3315 N N . GLN B 1 51 ? 23.358 76.700 110.928 1.00 24.38 50 GLN B N 1
ATOM 3316 C CA . GLN B 1 51 ? 24.415 77.656 111.277 1.00 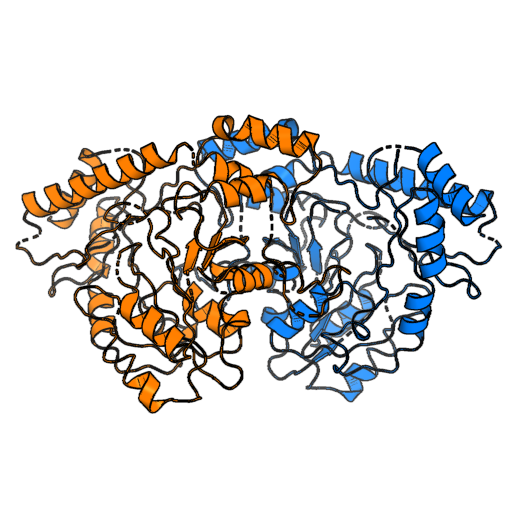26.13 50 GLN B CA 1
ATOM 3317 C C . GLN B 1 51 ? 25.396 77.840 110.122 1.00 24.93 50 GLN B C 1
ATOM 3318 O O . GLN B 1 51 ? 26.561 78.115 110.327 1.00 21.94 50 GLN B O 1
ATOM 3324 N N . ASN B 1 52 ? 24.904 77.676 108.898 1.00 23.63 51 ASN B N 1
ATOM 3325 C CA . ASN B 1 52 ? 25.757 77.723 107.711 1.00 23.55 51 ASN B CA 1
ATOM 3326 C C . ASN B 1 52 ? 27.011 76.860 107.806 1.00 22.71 51 ASN B C 1
ATOM 3327 O O . ASN B 1 52 ? 28.022 77.175 107.179 1.00 23.54 51 ASN B O 1
ATOM 3332 N N . ARG B 1 53 ? 26.943 75.756 108.559 1.00 20.71 52 ARG B N 1
ATOM 3333 C CA . ARG B 1 53 ? 28.024 74.776 108.525 1.00 22.23 52 ARG B CA 1
ATOM 3334 C C . ARG B 1 53 ? 27.509 73.438 107.974 1.00 22.12 52 ARG B C 1
ATOM 3335 O O . ARG B 1 53 ? 26.524 72.891 108.455 1.00 23.31 52 ARG B O 1
ATOM 3343 N N . GLY B 1 54 ? 28.212 72.922 106.973 1.00 21.43 53 GLY B N 1
ATOM 3344 C CA . GLY B 1 54 ? 27.852 71.716 106.262 1.00 21.53 53 GLY B CA 1
ATOM 3345 C C . GLY B 1 54 ? 27.058 72.029 105.011 1.00 22.74 53 GLY B C 1
ATOM 3346 O O . GLY B 1 54 ? 27.234 73.071 104.396 1.00 23.87 53 GLY B O 1
ATOM 3347 N N . ALA B 1 55 ? 26.155 71.126 104.650 1.00 21.46 54 ALA B N 1
ATOM 3348 C CA . ALA B 1 55 ? 25.444 71.239 103.407 1.00 22.01 54 ALA B CA 1
ATOM 3349 C C . ALA B 1 55 ? 24.242 70.299 103.409 1.00 21.78 54 ALA B C 1
ATOM 3350 O O . ALA B 1 55 ? 24.224 69.292 104.134 1.00 23.02 54 ALA B O 1
ATOM 3352 N N . VAL B 1 56 ? 23.212 70.677 102.660 1.00 21.13 55 VAL B N 1
ATOM 3353 C CA . VAL B 1 56 ? 22.015 69.868 102.535 1.00 23.00 55 VAL B CA 1
ATOM 3354 C C . VAL B 1 56 ? 21.660 69.653 101.073 1.00 25.15 55 VAL B C 1
ATOM 3355 O O . VAL B 1 56 ? 22.040 70.431 100.193 1.00 23.42 55 VAL B O 1
ATOM 3359 N N . THR B 1 57 ? 20.945 68.571 100.801 1.00 24.93 56 THR B N 1
ATOM 3360 C CA . THR B 1 57 ? 20.274 68.457 99.525 1.00 22.89 56 THR B CA 1
ATOM 3361 C C . THR B 1 57 ? 18.884 67.960 99.791 1.00 25.21 56 THR B C 1
ATOM 3362 O O . THR B 1 57 ? 18.671 67.039 100.596 1.00 25.24 56 THR B O 1
ATOM 3366 N N . THR B 1 58 ? 17.924 68.561 99.108 1.00 22.25 57 THR B N 1
ATOM 3367 C CA . THR B 1 58 ? 16.608 67.967 99.090 1.00 23.14 57 THR B CA 1
ATOM 3368 C C . THR B 1 58 ? 16.667 66.676 98.237 1.00 22.70 57 THR B C 1
ATOM 3369 O O . THR B 1 58 ? 17.632 66.459 97.449 1.00 20.75 57 THR B O 1
ATOM 3373 N N . VAL B 1 59 ? 15.665 65.829 98.466 1.00 20.58 58 VAL B N 1
ATOM 3374 C CA . VAL B 1 59 ? 15.453 64.592 97.752 1.00 19.63 58 VAL B CA 1
ATOM 3375 C C . VAL B 1 59 ? 13.925 64.468 97.654 1.00 21.04 58 VAL B C 1
ATOM 3376 O O . VAL B 1 59 ? 13.231 65.144 98.404 1.00 23.19 58 VAL B O 1
ATOM 3380 N N . ALA B 1 60 ? 13.406 63.642 96.743 1.00 19.83 59 ALA B N 1
ATOM 3381 C CA . ALA B 1 60 ? 11.949 63.512 96.520 1.00 23.49 59 ALA B CA 1
ATOM 3382 C C . ALA B 1 60 ? 11.211 62.914 97.707 1.00 21.80 59 ALA B C 1
ATOM 3383 O O . ALA B 1 60 ? 10.043 63.199 97.903 1.00 26.95 59 ALA B O 1
ATOM 3385 N N . ASN B 1 61 ? 11.876 62.023 98.444 1.00 24.45 60 ASN B N 1
ATOM 3386 C CA . ASN B 1 61 ? 11.367 61.501 99.721 1.00 22.03 60 ASN B CA 1
ATOM 3387 C C . ASN B 1 61 ? 12.527 60.910 100.522 1.00 22.47 60 ASN B C 1
ATOM 3388 O O . ASN B 1 61 ? 13.577 60.633 99.967 1.00 23.48 60 ASN B O 1
ATOM 3393 N N . ALA B 1 62 ? 12.324 60.720 101.828 1.00 23.76 61 ALA B N 1
ATOM 3394 C CA . ALA B 1 62 ? 13.398 60.322 102.752 1.00 23.04 61 ALA B CA 1
ATOM 3395 C C . ALA B 1 62 ? 13.873 58.918 102.446 1.00 21.85 61 ALA B C 1
ATOM 3396 O O . ALA B 1 62 ? 15.051 58.600 102.605 1.00 26.56 61 ALA B O 1
ATOM 3398 N N . THR B 1 63 ? 12.971 58.082 101.955 1.00 20.29 62 THR B N 1
ATOM 3399 C CA . THR B 1 63 ? 13.334 56.709 101.568 1.00 22.97 62 THR B CA 1
ATOM 3400 C C . THR B 1 63 ? 14.358 56.700 100.417 1.00 22.04 62 THR B C 1
ATOM 3401 O O . THR B 1 63 ? 15.354 55.977 100.481 1.00 22.33 62 THR B O 1
ATOM 3405 N N . LEU B 1 64 ? 14.147 57.546 99.418 1.00 21.22 63 LEU B N 1
ATOM 3406 C CA . LEU B 1 64 ? 15.125 57.712 98.346 1.00 23.20 63 LEU B CA 1
ATOM 3407 C C . LEU B 1 64 ? 16.407 58.299 98.893 1.00 21.50 63 LEU B C 1
ATOM 3408 O O . LEU B 1 64 ? 17.478 57.978 98.406 1.00 20.33 63 LEU B O 1
ATOM 3413 N N . GLY B 1 65 ? 16.309 59.195 99.879 1.00 23.48 64 GLY B N 1
ATOM 3414 C CA . GLY B 1 65 ? 17.511 59.775 100.492 1.00 20.94 64 GLY B CA 1
ATOM 3415 C C . GLY B 1 65 ? 18.333 58.731 101.182 1.00 21.29 64 GLY B C 1
ATOM 3416 O O . GLY B 1 65 ? 19.548 58.732 101.058 1.00 24.57 64 GLY B O 1
ATOM 3417 N N . LEU B 1 66 ? 17.686 57.835 101.942 1.00 24.58 65 LEU B N 1
ATOM 3418 C CA . LEU B 1 66 ? 18.422 56.705 102.583 1.00 22.74 65 LEU B CA 1
ATOM 3419 C C . LEU B 1 66 ? 19.141 55.837 101.509 1.00 23.11 65 LEU B C 1
ATOM 3420 O O . LEU B 1 66 ? 20.364 55.501 101.606 1.00 18.16 65 LEU B O 1
ATOM 3433 N N . ALA B 1 68 ? 20.065 56.748 98.468 1.00 23.20 67 ALA B N 1
ATOM 3434 C CA . ALA B 1 68 ? 21.201 57.493 97.915 1.00 23.37 67 ALA B CA 1
ATOM 3435 C C . ALA B 1 68 ? 22.364 57.528 98.911 1.00 21.14 67 ALA B C 1
ATOM 3436 O O . ALA B 1 68 ? 23.493 57.314 98.525 1.00 21.21 67 ALA B O 1
ATOM 3438 N N . ALA B 1 69 ? 22.089 57.818 100.184 1.00 21.14 68 ALA B N 1
ATOM 3439 C CA . ALA B 1 69 ? 23.176 57.970 101.158 1.00 20.92 68 ALA B CA 1
ATOM 3440 C C . ALA B 1 69 ? 23.890 56.668 101.385 1.00 19.60 68 ALA B C 1
ATOM 3441 O O . ALA B 1 69 ? 25.131 56.633 101.452 1.00 22.19 68 ALA B O 1
ATOM 3443 N N . ILE B 1 70 ? 23.122 55.591 101.475 1.00 19.89 69 ILE B N 1
ATOM 3444 C CA . ILE B 1 70 ? 23.706 54.252 101.706 1.00 22.55 69 ILE B CA 1
ATOM 3445 C C . ILE B 1 70 ? 24.487 53.795 100.502 1.00 22.58 69 ILE B C 1
ATOM 3446 O O . ILE B 1 70 ? 25.574 53.243 100.636 1.00 20.93 69 ILE B O 1
ATOM 3451 N N . GLN B 1 71 ? 23.955 54.053 99.311 1.00 24.32 70 GLN B N 1
ATOM 3452 C CA . GLN B 1 71 ? 24.650 53.630 98.086 1.00 23.79 70 GLN B CA 1
ATOM 3453 C C . GLN B 1 71 ? 25.985 54.387 97.976 1.00 24.59 70 GLN B C 1
ATOM 3454 O O . GLN B 1 71 ? 27.043 53.810 97.677 1.00 21.89 70 GLN B O 1
ATOM 3460 N N . LEU B 1 72 ? 25.953 55.676 98.264 1.00 22.50 71 LEU B N 1
ATOM 3461 C CA . LEU B 1 72 ? 27.198 56.422 98.214 1.00 24.22 71 LEU B CA 1
ATOM 3462 C C . LEU B 1 72 ? 28.191 55.994 99.295 1.00 23.77 71 LEU B C 1
ATOM 3463 O O . LEU B 1 72 ? 29.347 55.895 99.026 1.00 24.35 71 LEU B O 1
ATOM 3468 N N . LYS B 1 73 ? 27.748 55.772 100.527 1.00 26.12 72 LYS B N 1
ATOM 3469 C CA . LYS B 1 73 ? 28.687 55.672 101.658 1.00 23.37 72 LYS B CA 1
ATOM 3470 C C . LYS B 1 73 ? 29.092 54.267 102.047 1.00 24.23 72 LYS B C 1
ATOM 3471 O O . LYS B 1 73 ? 30.062 54.107 102.787 1.00 21.94 72 LYS B O 1
ATOM 3477 N N . LYS B 1 74 ? 28.336 53.256 101.628 1.00 22.55 73 LYS B N 1
ATOM 3478 C CA . LYS B 1 74 ? 28.629 51.898 102.072 1.00 23.19 73 LYS B CA 1
ATOM 3479 C C . LYS B 1 74 ? 30.056 51.476 101.703 1.00 23.21 73 LYS B C 1
ATOM 3480 O O . LYS B 1 74 ? 30.545 51.851 100.666 1.00 24.94 73 LYS B O 1
ATOM 3486 N N . ARG B 1 75 ? 30.693 50.670 102.531 1.00 22.37 74 ARG B N 1
ATOM 3487 C CA . ARG B 1 75 ? 31.986 50.105 102.176 1.00 26.53 74 ARG B CA 1
ATOM 3488 C C . ARG B 1 75 ? 31.858 49.032 101.088 1.00 27.58 74 ARG B C 1
ATOM 3489 O O . ARG B 1 75 ? 30.960 48.172 101.142 1.00 26.77 74 ARG B O 1
ATOM 3497 N N . LYS B 1 76 ? 32.780 49.090 100.130 1.00 30.01 75 LYS B N 1
ATOM 3498 C CA . LYS B 1 76 ? 32.743 48.286 98.899 1.00 33.88 75 LYS B CA 1
ATOM 3499 C C . LYS B 1 76 ? 32.622 46.785 99.142 1.00 34.78 75 LYS B C 1
ATOM 3500 O O . LYS B 1 76 ? 31.876 46.093 98.442 1.00 37.76 75 LYS B O 1
ATOM 3502 N N . LYS B 1 77 ? 33.376 46.278 100.108 1.00 32.30 76 LYS B N 1
ATOM 3503 C CA . LYS B 1 77 ? 33.415 44.851 100.348 1.00 32.26 76 LYS B CA 1
ATOM 3504 C C . LYS B 1 77 ? 32.463 44.402 101.449 1.00 30.96 76 LYS B C 1
ATOM 3505 O O . LYS B 1 77 ? 32.336 43.212 101.671 1.00 33.41 76 LYS B O 1
ATOM 3508 N N . GLY B 1 78 ? 31.790 45.334 102.125 1.00 29.00 77 GLY B N 1
ATOM 3509 C CA . GLY B 1 78 ? 30.855 44.991 103.191 1.00 27.69 77 GLY B CA 1
ATOM 3510 C C . GLY B 1 78 ? 29.622 44.331 102.647 1.00 27.22 77 GLY B C 1
ATOM 3511 O O . GLY B 1 78 ? 29.363 44.432 101.483 1.00 30.73 77 GLY B O 1
ATOM 3512 N N . LYS B 1 79 ? 28.869 43.666 103.511 1.00 26.85 78 LYS B N 1
ATOM 3513 C CA . LYS B 1 79 ? 27.676 42.925 103.151 1.00 26.06 78 LYS B CA 1
ATOM 3514 C C . LYS B 1 79 ? 26.441 43.338 103.978 1.00 25.57 78 LYS B C 1
ATOM 3515 O O . LYS B 1 79 ? 25.293 43.289 103.493 1.00 22.92 78 LYS B O 1
ATOM 3521 N N . TYR B 1 80 ? 26.682 43.746 105.223 1.00 23.29 79 TYR B N 1
ATOM 3522 C CA . TYR B 1 80 ? 25.597 44.078 106.142 1.00 23.78 79 TYR B CA 1
ATOM 3523 C C . TYR B 1 80 ? 25.463 45.554 106.434 1.00 23.82 79 TYR B C 1
ATOM 3524 O O . TYR B 1 80 ? 26.475 46.325 106.506 1.00 23.64 79 TYR B O 1
ATOM 3533 N N . ALA B 1 81 ? 24.200 45.932 106.602 1.00 21.74 80 ALA B N 1
ATOM 3534 C CA . ALA B 1 81 ? 23.802 47.241 107.103 1.00 22.98 80 ALA B CA 1
ATOM 3535 C C . ALA B 1 81 ? 23.311 47.010 108.540 1.00 22.19 80 ALA B C 1
ATOM 3536 O O . ALA B 1 81 ? 22.233 46.477 108.764 1.00 19.44 80 ALA B O 1
ATOM 3538 N N . LEU B 1 82 ? 24.126 47.396 109.502 1.00 22.32 81 LEU B N 1
ATOM 3539 C CA . LEU B 1 82 ? 23.801 47.194 110.928 1.00 24.52 81 LEU B CA 1
ATOM 3540 C C . LEU B 1 82 ? 22.763 48.266 111.366 1.00 22.82 81 LEU B C 1
ATOM 3541 O O . LEU B 1 82 ? 23.018 49.468 111.258 1.00 23.23 81 LEU B O 1
ATOM 3554 N N . PRO B 1 84 ? 18.649 48.859 113.762 1.00 23.12 83 PRO B N 1
ATOM 3555 C CA . PRO B 1 84 ? 17.606 48.269 114.625 1.00 22.93 83 PRO B CA 1
ATOM 3556 C C . PRO B 1 84 ? 16.505 47.569 113.844 1.00 22.48 83 PRO B C 1
ATOM 3557 O O . PRO B 1 84 ? 16.223 47.941 112.712 1.00 22.00 83 PRO B O 1
ATOM 3561 N N . SER B 1 85 ? 15.873 46.583 114.459 1.00 21.48 84 SER B N 1
ATOM 3562 C CA . SER B 1 85 ? 14.617 46.065 113.935 1.00 21.74 84 SER B CA 1
ATOM 3563 C C . SER B 1 85 ? 13.510 47.048 114.257 1.00 22.36 84 SER B C 1
ATOM 3564 O O . SER B 1 85 ? 12.525 47.167 113.486 1.00 22.63 84 SER B O 1
ATOM 3567 N N . PHE B 1 86 ? 13.659 47.751 115.387 1.00 22.50 85 PHE B N 1
ATOM 3568 C CA . PHE B 1 86 ? 12.646 48.714 115.833 1.00 22.97 85 PHE B CA 1
ATOM 3569 C C . PHE B 1 86 ? 12.776 50.033 115.064 1.00 23.69 85 PHE B C 1
ATOM 3570 O O . PHE B 1 86 ? 13.294 51.018 115.579 1.00 24.37 85 PHE B O 1
ATOM 3578 N N . THR B 1 87 ? 12.298 50.014 113.820 1.00 23.68 86 THR B N 1
ATOM 3579 C CA . THR B 1 87 ? 12.312 51.156 112.927 1.00 23.51 86 THR B CA 1
ATOM 3580 C C . THR B 1 87 ? 11.220 50.977 111.865 1.00 22.71 86 THR B C 1
ATOM 3581 O O . THR B 1 87 ? 10.541 49.969 111.843 1.00 22.00 86 THR B O 1
ATOM 3585 N N . PHE B 1 88 ? 11.041 51.964 111.010 1.00 22.50 87 PHE B N 1
ATOM 3586 C CA . PHE B 1 88 ? 10.014 51.891 109.954 1.00 23.88 87 PHE B CA 1
ATOM 3587 C C . PHE B 1 88 ? 10.599 51.033 108.810 1.00 21.29 87 PHE B C 1
ATOM 3588 O O . PHE B 1 88 ? 11.801 51.065 108.548 1.00 24.25 87 PHE B O 1
ATOM 3596 N N . PRO B 1 89 ? 9.768 50.240 108.138 1.00 21.41 88 PRO B N 1
ATOM 3597 C CA . PRO B 1 89 ? 10.319 49.383 107.054 1.00 22.02 88 PRO B CA 1
ATOM 3598 C C . PRO B 1 89 ? 11.140 50.036 105.956 1.00 22.24 88 PRO B C 1
ATOM 3599 O O . PRO B 1 89 ? 11.885 49.335 105.285 1.00 22.93 88 PRO B O 1
ATOM 3603 N N . ALA B 1 90 ? 11.047 51.357 105.803 1.00 19.25 89 ALA B N 1
ATOM 3604 C CA . ALA B 1 90 ? 11.839 52.075 104.831 1.00 21.35 89 ALA B CA 1
ATOM 3605 C C . ALA B 1 90 ? 13.335 51.852 105.059 1.00 20.37 89 ALA B C 1
ATOM 3606 O O . ALA B 1 90 ? 14.103 51.790 104.115 1.00 22.41 89 ALA B O 1
ATOM 3608 N N . THR B 1 91 ? 13.740 51.736 106.313 1.00 20.68 90 THR B N 1
ATOM 3609 C CA . THR B 1 91 ? 15.147 51.647 106.668 1.00 20.11 90 THR B CA 1
ATOM 3610 C C . THR B 1 91 ? 15.800 50.378 106.119 1.00 23.63 90 THR B C 1
ATOM 3611 O O . THR B 1 91 ? 16.749 50.475 105.326 1.00 24.03 90 THR B O 1
ATOM 3615 N N . PRO B 1 92 ? 15.308 49.183 106.507 1.00 23.93 91 PRO B N 1
ATOM 3616 C CA . PRO B 1 92 ? 15.915 48.003 105.889 1.00 23.09 91 PRO B CA 1
ATOM 3617 C C . PRO B 1 92 ? 15.653 47.931 104.364 1.00 23.00 91 PRO B C 1
ATOM 3618 O O . PRO B 1 92 ? 16.525 47.471 103.615 1.00 18.76 91 PRO B O 1
ATOM 3622 N N . LEU B 1 93 ? 14.485 48.378 103.906 1.00 20.36 92 LEU B N 1
ATOM 3623 C CA . LEU B 1 93 ? 14.258 48.431 102.445 1.00 21.45 92 LEU B CA 1
ATOM 3624 C C . LEU B 1 93 ? 15.332 49.233 101.701 1.00 22.87 92 LEU B C 1
ATOM 3625 O O . LEU B 1 93 ? 15.777 48.802 100.648 1.00 21.75 92 LEU B O 1
ATOM 3630 N N . ALA B 1 94 ? 15.743 50.387 102.227 1.00 21.25 93 ALA B N 1
ATOM 3631 C CA . ALA B 1 94 ? 16.782 51.206 101.541 1.00 21.83 93 ALA B CA 1
ATOM 3632 C C . ALA B 1 94 ? 18.051 50.402 101.440 1.00 21.00 93 ALA B C 1
ATOM 3633 O O . ALA B 1 94 ? 18.669 50.359 100.389 1.00 20.94 93 ALA B O 1
ATOM 3635 N N . ALA B 1 95 ? 18.417 49.744 102.533 1.00 20.92 94 ALA B N 1
ATOM 3636 C CA . ALA B 1 95 ? 19.560 48.831 102.555 1.00 21.02 94 ALA B CA 1
ATOM 3637 C C . ALA B 1 95 ? 19.492 47.737 101.461 1.00 22.70 94 ALA B C 1
ATOM 3638 O O . ALA B 1 95 ? 20.476 47.490 100.751 1.00 21.56 94 ALA B O 1
ATOM 3640 N N . ILE B 1 96 ? 18.332 47.096 101.316 1.00 22.49 95 ILE B N 1
ATOM 3641 C CA . ILE B 1 96 ? 18.209 45.969 100.395 1.00 24.82 95 ILE B CA 1
ATOM 3642 C C . ILE B 1 96 ? 18.339 46.470 98.944 1.00 25.47 95 ILE B C 1
ATOM 3643 O O . ILE B 1 96 ? 19.010 45.866 98.128 1.00 24.30 95 ILE B O 1
ATOM 3648 N N . TRP B 1 97 ? 17.722 47.603 98.639 1.00 25.15 96 TRP B N 1
ATOM 3649 C CA . TRP B 1 97 ? 17.860 48.199 97.323 1.00 23.35 96 TRP B CA 1
ATOM 3650 C C . TRP B 1 97 ? 19.326 48.505 97.018 1.00 23.93 96 TRP B C 1
ATOM 3651 O O . TRP B 1 97 ? 19.713 48.502 95.871 1.00 24.69 96 TRP B O 1
ATOM 3662 N N . CYS B 1 98 ? 20.146 48.736 98.033 1.00 22.51 97 CYS B N 1
ATOM 3663 C CA . CYS B 1 98 ? 21.586 48.941 97.796 1.00 22.19 97 CYS B CA 1
ATOM 3664 C C . CYS B 1 98 ? 22.376 47.650 97.762 1.00 24.02 97 CYS B C 1
ATOM 3665 O O . CYS B 1 98 ? 23.622 47.666 97.805 1.00 27.33 97 CYS B O 1
ATOM 3668 N N . GLY B 1 99 ? 21.683 46.522 97.689 1.00 23.69 98 GLY B N 1
ATOM 3669 C CA . GLY B 1 99 ? 22.362 45.240 97.601 1.00 26.30 98 GLY B CA 1
ATOM 3670 C C . GLY B 1 99 ? 22.982 44.788 98.927 1.00 24.06 98 GLY B C 1
ATOM 3671 O O . GLY B 1 99 ? 23.838 43.918 98.928 1.00 22.50 98 GLY B O 1
ATOM 3672 N N . LEU B 1 100 ? 22.525 45.352 100.035 1.00 21.61 99 LEU B N 1
ATOM 3673 C CA . LEU B 1 100 ? 23.013 44.945 101.330 1.00 23.04 99 LEU B CA 1
ATOM 3674 C C . LEU B 1 100 ? 21.936 44.123 102.066 1.00 22.17 99 LEU B C 1
ATOM 3675 O O . LEU B 1 100 ? 20.746 44.207 101.750 1.00 25.14 99 LEU B O 1
ATOM 3680 N N . GLU B 1 101 ? 22.366 43.322 103.026 1.00 21.52 100 GLU B N 1
ATOM 3681 C CA . GLU B 1 101 ? 21.445 42.668 103.966 1.00 23.29 100 GLU B CA 1
ATOM 3682 C C . GLU B 1 101 ? 21.405 43.409 105.291 1.00 20.36 100 GLU B C 1
ATOM 3683 O O . GLU B 1 101 ? 22.446 43.704 105.872 1.00 18.82 100 GLU B O 1
ATOM 3689 N N . PRO B 1 102 ? 20.204 43.683 105.782 1.00 18.42 101 PRO B N 1
ATOM 3690 C CA . PRO B 1 102 ? 20.056 44.141 107.154 1.00 20.09 101 PRO B CA 1
ATOM 3691 C C . PRO B 1 102 ? 20.567 43.100 108.129 1.00 21.44 101 PRO B C 1
ATOM 3692 O O . PRO B 1 102 ? 20.503 41.881 107.873 1.00 22.25 101 PRO B O 1
ATOM 3696 N N . TYR B 1 103 ? 21.094 43.597 109.237 1.00 22.20 102 TYR B N 1
ATOM 3697 C CA . TYR B 1 103 ? 21.555 42.784 110.356 1.00 23.52 102 TYR B CA 1
ATOM 3698 C C . TYR B 1 103 ? 21.001 43.530 111.553 1.00 22.12 102 TYR B C 1
ATOM 3699 O O . TYR B 1 103 ? 21.487 44.602 111.888 1.00 21.65 102 TYR B O 1
ATOM 3708 N N . PHE B 1 104 ? 19.952 42.990 112.159 1.00 21.58 103 PHE B N 1
ATOM 3709 C CA . PHE B 1 104 ? 19.250 43.686 113.213 1.00 18.53 103 PHE B CA 1
ATOM 3710 C C . PHE B 1 104 ? 19.990 43.629 114.569 1.00 21.69 103 PHE B C 1
ATOM 3711 O O . PHE B 1 104 ? 20.539 42.605 114.989 1.00 22.21 103 PHE B O 1
ATOM 3719 N N . ILE B 1 105 ? 20.021 44.783 115.217 1.00 20.39 104 ILE B N 1
ATOM 3720 C CA . ILE B 1 105 ? 20.670 44.984 116.482 1.00 20.62 104 ILE B CA 1
ATOM 3721 C C . ILE B 1 105 ? 19.610 45.332 117.526 1.00 19.10 104 ILE B C 1
ATOM 3722 O O . ILE B 1 105 ? 18.650 46.106 117.261 1.00 19.85 104 ILE B O 1
ATOM 3727 N N . ASP B 1 106 ? 19.745 44.758 118.715 1.00 17.62 105 ASP B N 1
ATOM 3728 C CA . ASP B 1 106 ? 18.736 45.034 119.764 1.00 19.64 105 ASP B CA 1
ATOM 3729 C C . ASP B 1 106 ? 18.814 46.505 120.233 1.00 19.60 105 ASP B C 1
ATOM 3730 O O . ASP B 1 106 ? 19.822 47.201 120.079 1.00 21.78 105 ASP B O 1
ATOM 3735 N N . ILE B 1 107 ? 17.718 46.963 120.795 1.00 22.09 106 ILE B N 1
ATOM 3736 C CA . ILE B 1 107 ? 17.606 48.299 121.321 1.00 22.80 106 ILE B CA 1
ATOM 3737 C C . ILE B 1 107 ? 17.646 48.272 122.871 1.00 25.03 106 ILE B C 1
ATOM 3738 O O . ILE B 1 107 ? 17.441 47.213 123.495 1.00 26.49 106 ILE B O 1
ATOM 3743 N N . SER B 1 108 ? 17.926 49.434 123.465 1.00 24.40 107 SER B N 1
ATOM 3744 C CA . SER B 1 108 ? 17.798 49.657 124.913 1.00 24.60 107 SER B CA 1
ATOM 3745 C C . SER B 1 108 ? 16.316 49.728 125.256 1.00 24.71 107 SER B C 1
ATOM 3746 O O . SER B 1 108 ? 15.500 50.168 124.421 1.00 24.59 107 SER B O 1
ATOM 3749 N N . ILE B 1 109 ? 15.971 49.293 126.470 1.00 22.64 108 ILE B N 1
ATOM 3750 C CA . ILE B 1 109 ? 14.572 49.178 126.899 1.00 21.56 108 ILE B CA 1
ATOM 3751 C C . ILE B 1 109 ? 13.988 50.551 127.261 1.00 22.49 108 ILE B C 1
ATOM 3752 O O . ILE B 1 109 ? 12.755 50.734 127.278 1.00 20.10 108 ILE B O 1
ATOM 3757 N N . ASP B 1 110 ? 14.861 51.523 127.522 1.00 22.52 109 ASP B N 1
ATOM 3758 C CA . ASP B 1 110 ? 14.401 52.844 127.962 1.00 23.83 109 ASP B CA 1
ATOM 3759 C C . ASP B 1 110 ? 14.400 53.940 126.878 1.00 24.81 109 ASP B C 1
ATOM 3760 O O . ASP B 1 110 ? 13.407 54.675 126.753 1.00 22.34 109 ASP B O 1
ATOM 3765 N N . ASP B 1 111 ? 15.489 54.055 126.102 1.00 24.13 110 ASP B N 1
ATOM 3766 C CA . ASP B 1 111 ? 15.572 55.076 125.048 1.00 24.80 110 ASP B CA 1
ATOM 3767 C C . ASP B 1 111 ? 15.151 54.585 123.655 1.00 25.47 110 ASP B C 1
ATOM 3768 O O . ASP B 1 111 ? 14.800 55.387 122.796 1.00 26.54 110 ASP B O 1
ATOM 3773 N N . TRP B 1 112 ? 15.169 53.267 123.460 1.00 24.28 111 TRP B N 1
ATOM 3774 C CA . TRP B 1 112 ? 14.668 52.589 122.242 1.00 21.92 111 TRP B CA 1
ATOM 3775 C C . TRP B 1 112 ? 15.505 52.831 120.986 1.00 21.44 111 TRP B C 1
ATOM 3776 O O . TRP B 1 112 ? 15.043 52.617 119.874 1.00 26.13 111 TRP B O 1
ATOM 3787 N N . TYR B 1 113 ? 16.736 53.269 121.198 1.00 21.74 112 TYR B N 1
ATOM 3788 C CA . TYR B 1 113 ? 17.765 53.349 120.180 1.00 22.18 112 TYR B CA 1
ATOM 3789 C C . TYR B 1 113 ? 18.525 52.039 120.186 1.00 21.54 112 TYR B C 1
ATOM 3790 O O . TYR B 1 113 ? 18.578 51.320 121.183 1.00 19.54 112 TYR B O 1
ATOM 3807 N N . ASP B 1 115 ? 21.260 49.596 120.735 1.00 24.12 114 ASP B N 1
ATOM 3808 C CA . ASP B 1 115 ? 22.171 49.502 121.865 1.00 24.58 114 ASP B CA 1
ATOM 3809 C C . ASP B 1 115 ? 23.620 49.485 121.419 1.00 25.28 114 ASP B C 1
ATOM 3810 O O . ASP B 1 115 ? 24.101 48.508 120.840 1.00 23.69 114 ASP B O 1
ATOM 3815 N N . LYS B 1 116 ? 24.334 50.549 121.762 1.00 28.73 115 LYS B N 1
ATOM 3816 C CA . LYS B 1 116 ? 25.680 50.774 121.250 1.00 30.74 115 LYS B CA 1
ATOM 3817 C C . LYS B 1 116 ? 26.674 49.749 121.705 1.00 29.64 115 LYS B C 1
ATOM 3818 O O . LYS B 1 116 ? 27.620 49.478 120.984 1.00 28.91 115 LYS B O 1
ATOM 3824 N N . THR B 1 117 ? 26.451 49.168 122.882 1.00 28.21 116 THR B N 1
ATOM 3825 C CA . THR B 1 117 ? 27.284 48.067 123.361 1.00 27.85 116 THR B CA 1
ATOM 3826 C C . THR B 1 117 ? 27.220 46.886 122.398 1.00 25.22 116 THR B C 1
ATOM 3827 O O . THR B 1 117 ? 28.238 46.362 121.983 1.00 26.39 116 THR B O 1
ATOM 3831 N N . VAL B 1 118 ? 26.003 46.472 122.066 1.00 24.58 117 VAL B N 1
ATOM 3832 C CA . VAL B 1 118 ? 25.762 45.328 121.195 1.00 25.06 117 VAL B CA 1
ATOM 3833 C C . VAL B 1 118 ? 26.308 45.659 119.811 1.00 27.00 117 VAL B C 1
ATOM 3834 O O . VAL B 1 118 ? 27.015 44.846 119.208 1.00 25.92 117 VAL B O 1
ATOM 3838 N N . LEU B 1 119 ? 26.028 46.880 119.346 1.00 25.80 118 LEU B N 1
ATOM 3839 C CA . LEU B 1 119 ? 26.496 47.331 118.033 1.00 26.29 118 LEU B CA 1
ATOM 3840 C C . LEU B 1 119 ? 28.012 47.224 117.888 1.00 27.10 118 LEU B C 1
ATOM 3841 O O . LEU B 1 119 ? 28.517 46.683 116.876 1.00 23.49 118 LEU B O 1
ATOM 3846 N N . TRP B 1 120 ? 28.734 47.757 118.875 1.00 26.59 119 TRP B N 1
ATOM 3847 C CA A TRP B 1 120 ? 30.204 47.745 118.846 0.50 27.36 119 TRP B CA 1
ATOM 3848 C CA B TRP B 1 120 ? 30.193 47.753 118.784 0.50 27.51 119 TRP B CA 1
ATOM 3849 C C . TRP B 1 120 ? 30.708 46.318 118.780 1.00 26.40 119 TRP B C 1
ATOM 3850 O O . TRP B 1 120 ? 31.595 45.993 117.995 1.00 29.77 119 TRP B O 1
ATOM 3871 N N . ASP B 1 121 ? 30.126 45.462 119.611 1.00 24.69 120 ASP B N 1
ATOM 3872 C CA . ASP B 1 121 ? 30.497 44.055 119.640 1.00 24.50 120 ASP B CA 1
ATOM 3873 C C . ASP B 1 121 ? 30.296 43.388 118.292 1.00 24.61 120 ASP B C 1
ATOM 3874 O O . ASP B 1 121 ? 31.231 42.763 117.754 1.00 21.03 120 ASP B O 1
ATOM 3879 N N . LYS B 1 122 ? 29.111 43.577 117.707 1.00 22.50 121 LYS B N 1
ATOM 3880 C CA . LYS B 1 122 ? 28.850 43.090 116.351 1.00 21.88 121 LYS B CA 1
ATOM 3881 C C . LYS B 1 122 ? 29.816 43.638 115.280 1.00 22.15 121 LYS B C 1
ATOM 3882 O O . LYS B 1 122 ? 30.258 42.906 114.399 1.00 21.44 121 LYS B O 1
ATOM 3888 N N . ILE B 1 123 ? 30.179 44.911 115.364 1.00 23.66 122 ILE B N 1
ATOM 3889 C CA . ILE B 1 123 ? 31.110 45.456 114.406 1.00 23.46 122 ILE B CA 1
ATOM 3890 C C . ILE B 1 123 ? 32.437 44.725 114.572 1.00 26.61 122 ILE B C 1
ATOM 3891 O O . ILE B 1 123 ? 33.075 44.350 113.583 1.00 27.78 122 ILE B O 1
ATOM 3896 N N . GLU B 1 124 ? 32.827 44.475 115.817 1.00 27.80 123 GLU B N 1
ATOM 3897 C CA . GLU B 1 124 ? 34.112 43.839 116.092 1.00 29.63 123 GLU B CA 1
ATOM 3898 C C . GLU B 1 124 ? 34.158 42.445 115.519 1.00 28.72 123 GLU B C 1
ATOM 3899 O O . GLU B 1 124 ? 35.193 42.003 115.060 1.00 28.85 123 GLU B O 1
ATOM 3905 N N . GLU B 1 125 ? 33.015 41.769 115.568 1.00 30.02 124 GLU B N 1
ATOM 3906 C CA . GLU B 1 125 ? 32.881 40.395 115.134 1.00 27.97 124 GLU B CA 1
ATOM 3907 C C . GLU B 1 125 ? 32.843 40.300 113.611 1.00 27.51 124 GLU B C 1
ATOM 3908 O O . GLU B 1 125 ? 33.535 39.479 113.033 1.00 28.81 124 GLU B O 1
ATOM 3914 N N . LEU B 1 126 ? 32.040 41.137 112.966 1.00 27.62 125 LEU B N 1
ATOM 3915 C CA . LEU B 1 126 ? 31.848 41.081 111.506 1.00 24.57 125 LEU B CA 1
ATOM 3916 C C . LEU B 1 126 ? 33.000 41.709 110.698 1.00 25.49 125 LEU B C 1
ATOM 3917 O O . LEU B 1 126 ? 33.209 41.343 109.547 1.00 27.32 125 LEU B O 1
ATOM 3922 N N . LYS B 1 127 ? 33.717 42.660 111.284 1.00 24.69 126 LYS B N 1
ATOM 3923 C CA . LYS B 1 127 ? 34.843 43.325 110.623 1.00 25.45 126 LYS B CA 1
ATOM 3924 C C . LYS B 1 127 ? 34.493 43.823 109.205 1.00 24.89 126 LYS B C 1
ATOM 3925 O O . LYS B 1 127 ? 33.564 44.597 109.045 1.00 25.64 126 LYS B O 1
ATOM 3929 N N . GLU B 1 128 ? 35.180 43.333 108.179 1.00 25.48 127 GLU B N 1
ATOM 3930 C CA . GLU B 1 128 ? 34.947 43.791 106.804 1.00 26.98 127 GLU B CA 1
ATOM 3931 C C . GLU B 1 128 ? 33.559 43.499 106.273 1.00 25.54 127 GLU B C 1
ATOM 3932 O O . GLU B 1 128 ? 33.113 44.134 105.313 1.00 23.69 127 GLU B O 1
ATOM 3938 N N . GLU B 1 129 ? 32.867 42.547 106.876 1.00 27.27 128 GLU B N 1
ATOM 3939 C CA . GLU B 1 129 ? 31.498 42.300 106.473 1.00 27.76 128 GLU B CA 1
ATOM 3940 C C . GLU B 1 129 ? 30.553 43.457 106.794 1.00 28.55 128 GLU B C 1
ATOM 3941 O O . GLU B 1 129 ? 29.430 43.511 106.225 1.00 25.97 128 GLU B O 1
ATOM 3947 N N . VAL B 1 130 ? 30.972 44.391 107.669 1.00 26.88 129 VAL B N 1
ATOM 3948 C CA . VAL B 1 130 ? 30.122 45.573 107.903 1.00 24.64 129 VAL B CA 1
ATOM 3949 C C . VAL B 1 130 ? 30.224 46.532 106.713 1.00 24.44 129 VAL B C 1
ATOM 3950 O O . VAL B 1 130 ? 31.303 47.002 106.384 1.00 22.14 129 VAL B O 1
ATOM 3954 N N . ALA B 1 131 ? 29.102 46.796 106.052 1.00 21.74 130 ALA B N 1
ATOM 3955 C CA . ALA B 1 131 ? 29.072 47.779 104.955 1.00 22.77 130 ALA B CA 1
ATOM 3956 C C . ALA B 1 131 ? 28.737 49.183 105.455 1.00 21.78 130 ALA B C 1
ATOM 3957 O O . ALA B 1 131 ? 29.302 50.148 104.993 1.00 20.18 130 ALA B O 1
ATOM 3959 N N . ILE B 1 132 ? 27.826 49.290 106.416 1.00 24.27 131 ILE B N 1
ATOM 3960 C CA . ILE B 1 132 ? 27.322 50.587 106.845 1.00 23.28 131 ILE B CA 1
ATOM 3961 C C . ILE B 1 132 ? 26.550 50.397 108.145 1.00 23.18 131 ILE B C 1
ATOM 3962 O O . ILE B 1 132 ? 26.146 49.275 108.454 1.00 22.92 131 ILE B O 1
ATOM 3967 N N . VAL B 1 133 ? 26.415 51.467 108.928 1.00 21.32 132 VAL B N 1
ATOM 3968 C CA . VAL B 1 133 ? 25.651 51.437 110.163 1.00 19.96 132 VAL B CA 1
ATOM 3969 C C . VAL B 1 133 ? 24.574 52.496 109.999 1.00 21.82 132 VAL B C 1
ATOM 3970 O O . VAL B 1 133 ? 24.901 53.647 109.681 1.00 21.97 132 VAL B O 1
ATOM 3974 N N . VAL B 1 134 ? 23.315 52.085 110.195 1.00 19.93 133 VAL B N 1
ATOM 3975 C CA . VAL B 1 134 ? 22.141 52.905 109.974 1.00 21.26 133 VAL B CA 1
ATOM 3976 C C . VAL B 1 134 ? 21.234 52.946 111.267 1.00 22.80 133 VAL B C 1
ATOM 3977 O O . VAL B 1 134 ? 20.262 52.219 111.373 1.00 24.10 133 VAL B O 1
ATOM 3981 N N . PRO B 1 135 ? 21.583 53.802 112.243 1.00 21.13 134 PRO B N 1
ATOM 3982 C CA . PRO B 1 135 ? 20.794 53.962 113.452 1.00 23.25 134 PRO B CA 1
ATOM 3983 C C . PRO B 1 135 ? 19.572 54.771 113.124 1.00 24.12 134 PRO B C 1
ATOM 3984 O O . PRO B 1 135 ? 19.569 55.491 112.118 1.00 24.91 134 PRO B O 1
ATOM 3988 N N . TYR B 1 136 ? 18.534 54.619 113.930 1.00 22.34 135 TYR B N 1
ATOM 3989 C CA . TYR B 1 136 ? 17.276 55.390 113.754 1.00 22.35 135 TYR B CA 1
ATOM 3990 C C . TYR B 1 136 ? 17.112 56.245 114.991 1.00 22.42 135 TYR B C 1
ATOM 3991 O O . TYR B 1 136 ? 17.161 55.695 116.107 1.00 23.15 135 TYR B O 1
ATOM 4000 N N . ALA B 1 137 ? 16.927 57.562 114.810 1.00 22.05 136 ALA B N 1
ATOM 4001 C CA . ALA B 1 137 ? 16.691 58.488 115.950 1.00 22.36 136 ALA B CA 1
ATOM 4002 C C . ALA B 1 137 ? 15.221 58.372 116.351 1.00 21.57 136 ALA B C 1
ATOM 4003 O O . ALA B 1 137 ? 14.360 59.205 115.996 1.00 21.49 136 ALA B O 1
ATOM 4005 N N . THR B 1 138 ? 14.958 57.310 117.100 1.00 21.33 137 THR B N 1
ATOM 4006 C CA . THR B 1 138 ? 13.611 56.829 117.375 1.00 22.32 137 THR B CA 1
ATOM 4007 C C . THR B 1 138 ? 12.587 57.894 117.790 1.00 23.25 137 THR B C 1
ATOM 4008 O O . THR B 1 138 ? 12.758 58.656 118.749 1.00 24.65 137 THR B O 1
ATOM 4012 N N . PHE B 1 139 ? 11.498 57.903 117.044 1.00 24.34 138 PHE B N 1
ATOM 4013 C CA . PHE B 1 139 ? 10.377 58.810 117.265 1.00 24.27 138 PHE B CA 1
ATOM 4014 C C . PHE B 1 139 ? 10.786 60.278 117.349 1.00 23.40 138 PHE B C 1
ATOM 4015 O O . PHE B 1 139 ? 10.273 61.023 118.178 1.00 25.89 138 PHE B O 1
ATOM 4023 N N . GLY B 1 140 ? 11.696 60.696 116.475 1.00 24.43 139 GLY B N 1
ATOM 4024 C CA . GLY B 1 140 ? 12.040 62.124 116.328 1.00 24.27 139 GLY B CA 1
ATOM 4025 C C . GLY B 1 140 ? 12.687 62.734 117.556 1.00 25.67 139 GLY B C 1
ATOM 4026 O O . GLY B 1 140 ? 12.378 63.888 117.944 1.00 25.34 139 GLY B O 1
ATOM 4027 N N . SER B 1 141 ? 13.591 61.956 118.153 1.00 21.98 140 SER B N 1
ATOM 4028 C CA . SER B 1 141 ? 14.102 62.275 119.445 1.00 22.66 140 SER B CA 1
ATOM 4029 C C . SER B 1 141 ? 15.583 62.487 119.344 1.00 20.92 140 SER B C 1
ATOM 4030 O O . SER B 1 141 ? 16.187 62.280 118.309 1.00 18.24 140 SER B O 1
ATOM 4033 N N . TRP B 1 142 ? 16.160 62.878 120.462 1.00 23.64 141 TRP B N 1
ATOM 4034 C CA . TRP B 1 142 ? 17.520 63.374 120.486 1.00 24.91 141 TRP B CA 1
ATOM 4035 C C . TRP B 1 142 ? 18.497 62.231 120.760 1.00 23.00 141 TRP B C 1
ATOM 4036 O O . TRP B 1 142 ? 19.014 62.079 121.856 1.00 25.87 141 TRP B O 1
ATOM 4055 N N . ASN B 1 144 ? 21.891 61.007 120.726 1.00 24.78 143 ASN B N 1
ATOM 4056 C CA . ASN B 1 144 ? 23.218 61.652 120.626 1.00 26.32 143 ASN B CA 1
ATOM 4057 C C . ASN B 1 144 ? 24.075 60.895 119.632 1.00 24.74 143 ASN B C 1
ATOM 4058 O O . ASN B 1 144 ? 24.070 59.675 119.616 1.00 26.69 143 ASN B O 1
ATOM 4063 N N . LEU B 1 145 ? 24.847 61.630 118.844 1.00 26.18 144 LEU B N 1
ATOM 4064 C CA . LEU B 1 145 ? 25.606 61.088 117.719 1.00 25.67 144 LEU B CA 1
ATOM 4065 C C . LEU B 1 145 ? 27.088 60.966 118.000 1.00 25.34 144 LEU B C 1
ATOM 4066 O O . LEU B 1 145 ? 27.845 60.577 117.114 1.00 25.39 144 LEU B O 1
ATOM 4071 N N . GLU B 1 146 ? 27.506 61.249 119.235 1.00 26.77 145 GLU B N 1
ATOM 4072 C CA . GLU B 1 146 ? 28.959 61.214 119.603 1.00 26.45 145 GLU B CA 1
ATOM 4073 C C . GLU B 1 146 ? 29.672 59.885 119.250 1.00 26.11 145 GLU B C 1
ATOM 4074 O O . GLU B 1 146 ? 30.731 59.886 118.635 1.00 26.10 145 GLU B O 1
ATOM 4076 N N . GLU B 1 147 ? 29.072 58.760 119.605 1.00 27.39 146 GLU B N 1
ATOM 4077 C CA . GLU B 1 147 ? 29.651 57.443 119.305 1.00 29.58 146 GLU B CA 1
ATOM 4078 C C . GLU B 1 147 ? 29.627 57.161 117.772 1.00 28.54 146 GLU B C 1
ATOM 4079 O O . GLU B 1 147 ? 30.516 56.505 117.221 1.00 27.55 146 GLU B O 1
ATOM 4085 N N . TYR B 1 148 ? 28.588 57.642 117.093 1.00 26.60 147 TYR B N 1
ATOM 4086 C CA . TYR B 1 148 ? 28.445 57.444 115.638 1.00 24.70 147 TYR B CA 1
ATOM 4087 C C . TYR B 1 148 ? 29.467 58.278 114.899 1.00 24.00 147 TYR B C 1
ATOM 4088 O O . TYR B 1 148 ? 30.082 57.807 113.932 1.00 22.95 147 TYR B O 1
ATOM 4097 N N . GLU B 1 149 ? 29.687 59.501 115.391 1.00 22.87 148 GLU B N 1
ATOM 4098 C CA . GLU B 1 149 ? 30.718 60.358 114.829 1.00 25.70 148 GLU B CA 1
ATOM 4099 C C . GLU B 1 149 ? 32.098 59.668 115.002 1.00 25.60 148 GLU B C 1
ATOM 4100 O O . GLU B 1 149 ? 32.960 59.727 114.118 1.00 27.57 148 GLU B O 1
ATOM 4106 N N . GLU B 1 150 ? 32.286 59.013 116.142 1.00 24.16 149 GLU B N 1
ATOM 4107 C CA . GLU B 1 150 ? 33.489 58.246 116.387 1.00 28.21 149 GLU B CA 1
ATOM 4108 C C . GLU B 1 150 ? 33.606 57.073 115.405 1.00 28.13 149 GLU B C 1
ATOM 4109 O O . GLU B 1 150 ? 34.720 56.744 114.974 1.00 26.43 149 GLU B O 1
ATOM 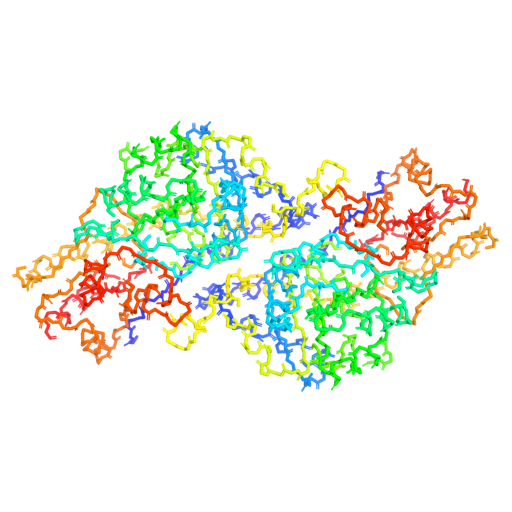4115 N N . LEU B 1 151 ? 32.482 56.420 115.093 1.00 26.07 150 LEU B N 1
ATOM 4116 C CA . LEU B 1 151 ? 32.491 55.342 114.096 1.00 26.94 150 LEU B CA 1
ATOM 4117 C C . LEU B 1 151 ? 32.990 55.843 112.750 1.00 28.07 150 LEU B C 1
ATOM 4118 O O . LEU B 1 151 ? 33.887 55.247 112.181 1.00 26.43 150 LEU B O 1
ATOM 4123 N N . GLU B 1 152 ? 32.418 56.939 112.254 1.00 30.23 151 GLU B N 1
ATOM 4124 C CA . GLU B 1 152 ? 32.898 57.552 111.010 1.00 29.71 151 GLU B CA 1
ATOM 4125 C C . GLU B 1 152 ? 34.396 57.751 111.049 1.00 32.92 151 GLU B C 1
ATOM 4126 O O . GLU B 1 152 ? 35.097 57.377 110.107 1.00 33.30 151 GLU B O 1
ATOM 4132 N N . LYS B 1 153 ? 34.901 58.341 112.134 1.00 33.56 152 LYS B N 1
ATOM 4133 C CA . LYS B 1 153 ? 36.336 58.627 112.210 1.00 34.99 152 LYS B CA 1
ATOM 4134 C C . LYS B 1 153 ? 37.162 57.333 112.204 1.00 33.62 152 LYS B C 1
ATOM 4135 O O . LYS B 1 153 ? 38.287 57.332 111.712 1.00 33.61 152 LYS B O 1
ATOM 4141 N N . LYS B 1 154 ? 36.613 56.230 112.717 1.00 30.91 153 LYS B N 1
ATOM 4142 C CA . LYS B 1 154 ? 37.314 54.929 112.657 1.00 29.31 153 LYS B CA 1
ATOM 4143 C C . LYS B 1 154 ? 37.151 54.257 111.271 1.00 27.70 153 LYS B C 1
ATOM 4144 O O . LYS B 1 154 ? 37.760 53.224 111.010 1.00 26.82 153 LYS B O 1
ATOM 4147 N N . GLY B 1 155 ? 36.328 54.834 110.391 1.00 27.64 154 GLY B N 1
ATOM 4148 C CA . GLY B 1 155 ? 36.141 54.318 109.034 1.00 26.43 154 GLY B CA 1
ATOM 4149 C C . GLY B 1 155 ? 34.935 53.404 108.858 1.00 28.28 154 GLY B C 1
ATOM 4150 O O . GLY B 1 155 ? 34.862 52.641 107.896 1.00 27.56 154 GLY B O 1
ATOM 4151 N N . VAL B 1 156 ? 33.984 53.474 109.780 1.00 26.66 155 VAL B N 1
ATOM 4152 C CA . VAL B 1 156 ? 32.730 52.749 109.618 1.00 26.64 155 VAL B CA 1
ATOM 4153 C C . VAL B 1 156 ? 31.639 53.779 109.259 1.00 27.14 155 VAL B C 1
ATOM 4154 O O . VAL B 1 156 ? 31.265 54.588 110.099 1.00 28.81 155 VAL B O 1
ATOM 4158 N N . PRO B 1 157 ? 31.177 53.792 107.998 1.00 25.68 156 PRO B N 1
ATOM 4159 C CA . PRO B 1 157 ? 30.225 54.836 107.572 1.00 23.86 156 PRO B CA 1
ATOM 4160 C C . PRO B 1 157 ? 28.886 54.784 108.300 1.00 22.48 156 PRO B C 1
ATOM 4161 O O . PRO B 1 157 ? 28.427 53.709 108.668 1.00 19.51 156 PRO B O 1
ATOM 4165 N N . VAL B 1 158 ? 28.272 55.949 108.491 1.00 21.11 157 VAL B N 1
ATOM 4166 C CA . VAL B 1 158 ? 27.030 56.038 109.230 1.00 19.86 157 VAL B CA 1
ATOM 4167 C C . VAL B 1 158 ? 26.042 56.925 108.515 1.00 22.39 157 VAL B C 1
ATOM 4168 O O . VAL B 1 158 ? 26.357 58.053 108.135 1.00 26.56 157 VAL B O 1
ATOM 4172 N N . VAL B 1 159 ? 24.848 56.382 108.314 1.00 21.29 158 VAL B N 1
ATOM 4173 C CA . VAL B 1 159 ? 23.735 57.120 107.795 1.00 23.25 158 VAL B CA 1
ATOM 4174 C C . VAL B 1 159 ? 22.653 57.053 108.857 1.00 22.71 158 VAL B C 1
ATOM 4175 O O . VAL B 1 159 ? 22.126 55.979 109.169 1.00 22.56 158 VAL B O 1
ATOM 4179 N N . VAL B 1 160 ? 22.328 58.207 109.417 1.00 22.53 159 VAL B N 1
ATOM 4180 C CA . VAL B 1 160 ? 21.316 58.280 110.447 1.00 22.87 159 VAL B CA 1
ATOM 4181 C C . VAL B 1 160 ? 19.924 58.503 109.839 1.00 22.90 159 VAL B C 1
ATOM 4182 O O . VAL B 1 160 ? 19.713 59.478 109.115 1.00 23.14 159 VAL B O 1
ATOM 4186 N N . ASP B 1 161 ? 18.986 57.598 110.132 1.00 24.00 160 ASP B N 1
ATOM 4187 C CA . ASP B 1 161 ? 17.545 57.799 109.786 1.00 22.79 160 ASP B CA 1
ATOM 4188 C C . ASP B 1 161 ? 16.903 58.679 110.881 1.00 23.73 160 ASP B C 1
ATOM 4189 O O . ASP B 1 161 ? 16.662 58.210 111.994 1.00 22.10 160 ASP B O 1
ATOM 4194 N N . ALA B 1 162 ? 16.709 59.964 110.580 1.00 21.46 161 ALA B N 1
ATOM 4195 C CA . ALA B 1 162 ? 16.001 60.855 111.477 1.00 21.69 161 ALA B CA 1
ATOM 4196 C C . ALA B 1 162 ? 14.732 61.323 110.750 1.00 21.11 161 ALA B C 1
ATOM 4197 O O . ALA B 1 162 ? 14.322 62.456 110.880 1.00 20.93 161 ALA B O 1
ATOM 4199 N N . ALA B 1 163 ? 14.148 60.438 109.968 1.00 20.74 162 ALA B N 1
ATOM 4200 C CA . ALA B 1 163 ? 13.009 60.797 109.097 1.00 23.10 162 ALA B CA 1
ATOM 4201 C C . ALA B 1 163 ? 11.999 61.694 109.802 1.00 20.80 162 ALA B C 1
ATOM 4202 O O . ALA B 1 163 ? 11.614 62.721 109.275 1.00 21.61 162 ALA B O 1
ATOM 4204 N N . PRO B 1 164 ? 11.645 61.381 111.040 1.00 22.32 163 PRO B N 1
ATOM 4205 C CA . PRO B 1 164 ? 10.617 62.237 111.626 1.00 22.45 163 PRO B CA 1
ATOM 4206 C C . PRO B 1 164 ? 11.132 63.355 112.514 1.00 22.87 163 PRO B C 1
ATOM 4207 O O . PRO B 1 164 ? 10.339 63.971 113.215 1.00 23.91 163 PRO B O 1
ATOM 4211 N N . GLY B 1 165 ? 12.425 63.643 112.459 1.00 20.95 164 GLY B N 1
ATOM 4212 C CA . GLY B 1 165 ? 13.040 64.542 113.421 1.00 23.76 164 GLY B CA 1
ATOM 4213 C C . GLY B 1 165 ? 13.469 65.930 112.954 1.00 24.95 164 GLY B C 1
ATOM 4214 O O . GLY B 1 165 ? 14.153 66.639 113.687 1.00 23.06 164 GLY B O 1
ATOM 4215 N N . PHE B 1 166 ? 13.075 66.326 111.750 1.00 23.91 165 PHE B N 1
ATOM 4216 C CA . PHE B 1 166 ? 13.416 67.651 111.271 1.00 24.87 165 PHE B CA 1
ATOM 4217 C C . PHE B 1 166 ? 12.762 68.738 112.109 1.00 24.01 165 PHE B C 1
ATOM 4218 O O . PHE B 1 166 ? 11.562 68.721 112.355 1.00 24.86 165 PHE B O 1
ATOM 4226 N N . GLY B 1 167 ? 13.574 69.706 112.510 1.00 25.55 166 GLY B N 1
ATOM 4227 C CA . GLY B 1 167 ? 13.138 70.779 113.371 1.00 25.78 166 GLY B CA 1
ATOM 4228 C C . GLY B 1 167 ? 13.402 70.516 114.840 1.00 25.43 166 GLY B C 1
ATOM 4229 O O . GLY B 1 167 ? 13.093 71.371 115.682 1.00 28.07 166 GLY B O 1
ATOM 4230 N N . LEU B 1 168 ? 13.928 69.336 115.163 1.00 24.66 167 LEU B N 1
ATOM 4231 C CA . LEU B 1 168 ? 14.286 69.015 116.547 1.00 23.71 167 LEU B CA 1
ATOM 4232 C C . LEU B 1 168 ? 15.510 69.822 116.928 1.00 27.13 167 LEU B C 1
ATOM 4233 O O . LEU B 1 168 ? 16.590 69.709 116.299 1.00 26.53 167 LEU B O 1
ATOM 4246 N N . ASN B 1 170 ? 17.760 71.328 120.480 1.00 28.24 169 ASN B N 1
ATOM 4247 C CA . ASN B 1 170 ? 18.098 71.085 121.864 1.00 28.68 169 ASN B CA 1
ATOM 4248 C C . ASN B 1 170 ? 19.238 72.021 122.151 1.00 30.23 169 ASN B C 1
ATOM 4249 O O . ASN B 1 170 ? 20.236 72.029 121.418 1.00 30.87 169 ASN B O 1
ATOM 4254 N N . GLY B 1 171 ? 19.088 72.828 123.198 1.00 31.82 170 GLY B N 1
ATOM 4255 C CA . GLY B 1 171 ? 20.091 73.820 123.539 1.00 30.82 170 GLY B CA 1
ATOM 4256 C C . GLY B 1 171 ? 20.360 74.810 122.424 1.00 31.73 170 GLY B C 1
ATOM 4257 O O . GLY B 1 171 ? 21.446 75.362 122.353 1.00 34.08 170 GLY B O 1
ATOM 4258 N N . GLY B 1 172 ? 19.383 75.060 121.553 1.00 33.08 171 GLY B N 1
ATOM 4259 C CA . GLY B 1 172 ? 19.615 75.949 120.402 1.00 33.27 171 GLY B CA 1
ATOM 4260 C C . GLY B 1 172 ? 20.438 75.332 119.253 1.00 33.83 171 GLY B C 1
ATOM 4261 O O . GLY B 1 172 ? 20.913 76.036 118.349 1.00 34.87 171 GLY B O 1
ATOM 4270 N N . HIS B 1 174 ? 20.353 72.400 116.162 1.00 23.71 173 HIS B N 1
ATOM 4271 C CA . HIS B 1 174 ? 19.482 71.501 115.419 1.00 23.60 173 HIS B CA 1
ATOM 4272 C C . HIS B 1 174 ? 20.064 70.115 115.490 1.00 23.34 173 HIS B C 1
ATOM 4273 O O . HIS B 1 174 ? 21.282 69.960 115.437 1.00 23.49 173 HIS B O 1
ATOM 4280 N N . TYR B 1 175 ? 19.205 69.106 115.614 1.00 24.24 174 TYR B N 1
ATOM 4281 C CA . TYR B 1 175 ? 19.659 67.716 115.531 1.00 24.45 174 TYR B CA 1
ATOM 4282 C C . TYR B 1 175 ? 20.519 67.450 114.273 1.00 25.19 174 TYR B C 1
ATOM 4283 O O . TYR B 1 175 ? 20.136 67.817 113.163 1.00 26.84 174 TYR B O 1
ATOM 4292 N N . GLY B 1 176 ? 21.667 66.818 114.487 1.00 23.74 175 GLY B N 1
ATOM 4293 C CA . GLY B 1 176 ? 22.576 66.391 113.421 1.00 25.28 175 GLY B CA 1
ATOM 4294 C C . GLY B 1 176 ? 23.711 67.345 113.107 1.00 25.10 175 GLY B C 1
ATOM 4295 O O . GLY B 1 176 ? 24.612 67.006 112.343 1.00 26.38 175 GLY B O 1
ATOM 4296 N N . GLN B 1 177 ? 23.684 68.532 113.707 1.00 24.74 176 GLN B N 1
ATOM 4297 C CA . GLN B 1 177 ? 24.661 69.574 113.418 1.00 23.45 176 GLN B CA 1
ATOM 4298 C C . GLN B 1 177 ? 26.121 69.065 113.387 1.00 22.54 176 GLN B C 1
ATOM 4299 O O . GLN B 1 177 ? 26.529 68.317 114.249 1.00 23.33 176 GLN B O 1
ATOM 4305 N N . ASP B 1 178 ? 26.895 69.489 112.391 1.00 20.90 177 ASP B N 1
ATOM 4306 C CA . ASP B 1 178 ? 28.298 69.053 112.216 1.00 21.57 177 ASP B CA 1
ATOM 4307 C C . ASP B 1 178 ? 28.571 67.528 112.190 1.00 21.75 177 ASP B C 1
ATOM 4308 O O . ASP B 1 178 ? 29.709 67.098 112.334 1.00 22.41 177 ASP B O 1
ATOM 4313 N N . PHE B 1 179 ? 27.556 66.699 111.981 1.00 22.86 178 PHE B N 1
ATOM 4314 C CA . PHE B 1 179 ? 27.816 65.275 111.837 1.00 23.22 178 PHE B CA 1
ATOM 4315 C C . PHE B 1 179 ? 28.589 64.934 110.533 1.00 23.64 178 PHE B C 1
ATOM 4316 O O . PHE B 1 179 ? 28.171 65.310 109.433 1.00 21.47 178 PHE B O 1
ATOM 4324 N N . SER B 1 180 ? 29.693 64.213 110.700 1.00 21.27 179 SER B N 1
ATOM 4325 C CA . SER B 1 180 ? 30.524 63.690 109.607 1.00 23.29 179 SER B CA 1
ATOM 4326 C C . SER B 1 180 ? 29.801 62.804 108.590 1.00 22.47 179 SER B C 1
ATOM 4327 O O . SER B 1 180 ? 30.076 62.878 107.383 1.00 19.48 179 SER B O 1
ATOM 4330 N N . GLY B 1 181 ? 28.936 61.919 109.086 1.00 20.27 180 GLY B N 1
ATOM 4331 C CA . GLY B 1 181 ? 28.167 61.033 108.214 1.00 20.26 180 GLY B CA 1
ATOM 4332 C C . GLY B 1 181 ? 27.031 61.786 107.583 1.00 20.03 180 GLY B C 1
ATOM 4333 O O . GLY B 1 181 ? 27.151 62.999 107.341 1.00 19.96 180 GLY B O 1
ATOM 4342 N N . ILE B 1 183 ? 22.626 62.518 107.611 1.00 21.84 182 ILE B N 1
ATOM 4343 C CA . ILE B 1 183 ? 21.355 62.487 108.354 1.00 22.58 182 ILE B CA 1
ATOM 4344 C C . ILE B 1 183 ? 20.245 62.645 107.324 1.00 21.78 182 ILE B C 1
ATOM 4345 O O . ILE B 1 183 ? 20.327 63.491 106.438 1.00 21.34 182 ILE B O 1
ATOM 4350 N N . ILE B 1 184 ? 19.234 61.802 107.412 1.00 21.59 183 ILE B N 1
ATOM 4351 C CA . ILE B 1 184 ? 18.126 61.865 106.477 1.00 22.07 183 ILE B CA 1
ATOM 4352 C C . ILE B 1 184 ? 16.913 62.319 107.279 1.00 22.90 183 ILE B C 1
ATOM 4353 O O . ILE B 1 184 ? 16.639 61.823 108.380 1.00 23.21 183 ILE B O 1
ATOM 4358 N N . TYR B 1 185 ? 16.204 63.288 106.734 1.00 25.28 184 TYR B N 1
ATOM 4359 C CA . TYR B 1 185 ? 14.943 63.733 107.294 1.00 24.98 184 TYR B CA 1
ATOM 4360 C C . TYR B 1 185 ? 13.881 63.601 106.247 1.00 22.83 184 TYR B C 1
ATOM 4361 O O . TYR B 1 185 ? 14.187 63.712 105.057 1.00 25.65 184 TYR B O 1
ATOM 4370 N N . SER B 1 186 ? 12.633 63.399 106.679 1.00 24.78 185 SER B N 1
ATOM 4371 C CA . SER B 1 186 ? 11.457 63.320 105.782 1.00 22.42 185 SER B CA 1
ATOM 4372 C C . SER B 1 186 ? 10.629 64.585 105.900 1.00 22.27 185 SER B C 1
ATOM 4373 O O . SER B 1 186 ? 10.540 65.159 106.971 1.00 19.89 185 SER B O 1
ATOM 4376 N N . PHE B 1 187 ? 10.032 65.008 104.786 1.00 22.06 186 PHE B N 1
ATOM 4377 C CA . PHE B 1 187 ? 9.079 66.090 104.772 1.00 20.66 186 PHE B CA 1
ATOM 4378 C C . PHE B 1 187 ? 7.702 65.492 104.375 1.00 23.73 186 PHE B C 1
ATOM 4379 O O . PHE B 1 187 ? 6.828 66.207 103.890 1.00 22.51 186 PHE B O 1
ATOM 4387 N N . HIS B 1 188 ? 7.512 64.182 104.556 1.00 24.05 187 HIS B N 1
ATOM 4388 C CA . HIS B 1 188 ? 6.207 63.577 104.244 1.00 23.99 187 HIS B CA 1
ATOM 4389 C C . HIS B 1 188 ? 5.092 64.323 105.003 1.00 23.49 187 HIS B C 1
ATOM 4390 O O . HIS B 1 188 ? 5.292 64.770 106.132 1.00 23.49 187 HIS B O 1
ATOM 4397 N N . ALA B 1 189 ? 3.914 64.443 104.390 1.00 27.01 188 ALA B N 1
ATOM 4398 C CA . ALA B 1 189 ? 2.807 65.228 104.965 1.00 24.50 188 ALA B CA 1
ATOM 4399 C C . ALA B 1 189 ? 2.464 64.779 106.395 1.00 24.31 188 ALA B C 1
ATOM 4400 O O . ALA B 1 189 ? 2.033 65.592 107.179 1.00 23.73 188 ALA B O 1
ATOM 4402 N N . THR B 1 190 ? 2.685 63.504 106.728 1.00 24.15 189 THR B N 1
ATOM 4403 C CA . THR B 1 190 ? 2.413 62.996 108.075 1.00 24.23 189 THR B CA 1
ATOM 4404 C C . THR B 1 190 ? 3.465 63.360 109.118 1.00 24.87 189 THR B C 1
ATOM 4405 O O . THR B 1 190 ? 3.250 63.145 110.274 1.00 24.60 189 THR B O 1
ATOM 4433 N N . PRO B 1 192 ? 6.134 66.099 111.198 1.00 23.88 191 PRO B N 1
ATOM 4434 C CA . PRO B 1 192 ? 5.887 67.451 111.698 1.00 25.29 191 PRO B CA 1
ATOM 4435 C C . PRO B 1 192 ? 6.177 68.549 110.691 1.00 23.83 191 PRO B C 1
ATOM 4436 O O . PRO B 1 192 ? 5.315 69.385 110.449 1.00 27.27 191 PRO B O 1
ATOM 4440 N N . PHE B 1 193 ? 7.358 68.574 110.110 1.00 21.74 192 PHE B N 1
ATOM 4441 C CA . PHE B 1 193 ? 7.598 69.476 108.975 1.00 23.97 192 PHE B CA 1
ATOM 4442 C C . PHE B 1 193 ? 7.017 68.812 107.697 1.00 25.15 192 PHE B C 1
ATOM 4443 O O . PHE B 1 193 ? 7.755 68.284 106.883 1.00 28.28 192 PHE B O 1
ATOM 4451 N N . GLY B 1 194 ? 5.703 68.831 107.534 1.00 25.44 193 GLY B N 1
ATOM 4452 C CA . GLY B 1 194 ? 5.051 68.049 106.460 1.00 25.09 193 GLY B CA 1
ATOM 4453 C C . GLY B 1 194 ? 4.635 68.922 105.275 1.00 26.83 193 GLY B C 1
ATOM 4454 O O . GLY B 1 194 ? 3.861 69.871 105.451 1.00 26.99 193 GLY B O 1
ATOM 4455 N N . ILE B 1 195 ? 5.138 68.580 104.077 1.00 26.96 194 ILE B N 1
ATOM 4456 C CA . ILE B 1 195 ? 4.850 69.325 102.836 1.00 26.90 194 ILE B CA 1
ATOM 4457 C C . ILE B 1 195 ? 4.059 68.491 101.791 1.00 27.04 194 ILE B C 1
ATOM 4458 O O . ILE B 1 195 ? 3.615 69.026 100.780 1.00 26.12 194 ILE B O 1
ATOM 4463 N N . GLY B 1 196 ? 3.862 67.197 102.031 1.00 27.86 195 GLY B N 1
ATOM 4464 C CA . GLY B 1 196 ? 3.286 66.307 101.000 1.00 25.86 195 GLY B CA 1
ATOM 4465 C C . GLY B 1 196 ? 4.241 65.140 100.814 1.00 24.29 195 GLY B C 1
ATOM 4466 O O . GLY B 1 196 ? 4.176 64.160 101.571 1.00 24.85 195 GLY B O 1
ATOM 4467 N N . GLU B 1 197 ? 5.109 65.226 99.807 1.00 23.12 196 GLU B N 1
ATOM 4468 C CA . GLU B 1 197 ? 6.267 64.310 99.678 1.00 22.39 196 GLU B CA 1
ATOM 4469 C C . GLU B 1 197 ? 7.561 65.115 99.579 1.00 21.61 196 GLU B C 1
ATOM 4470 O O . GLU B 1 197 ? 7.644 66.104 98.858 1.00 22.53 196 GLU B O 1
ATOM 4476 N N . GLY B 1 198 ? 8.582 64.654 100.279 1.00 22.03 197 GLY B N 1
ATOM 4477 C CA . GLY B 1 198 ? 9.849 65.362 100.306 1.00 22.31 197 GLY B CA 1
ATOM 4478 C C . GLY B 1 198 ? 10.777 64.805 101.349 1.00 21.29 197 GLY B C 1
ATOM 4479 O O . GLY B 1 198 ? 10.360 64.052 102.216 1.00 20.11 197 GLY B O 1
ATOM 4480 N N . GLY B 1 199 ? 12.048 65.191 101.238 1.00 22.42 198 GLY B N 1
ATOM 4481 C CA . GLY B 1 199 ? 13.086 64.816 102.170 1.00 23.35 198 GLY B CA 1
ATOM 4482 C C . GLY B 1 199 ? 14.318 65.699 102.055 1.00 23.13 198 GLY B C 1
ATOM 4483 O O . GLY B 1 199 ? 14.393 66.587 101.198 1.00 21.84 198 GLY B O 1
ATOM 4484 N N . LEU B 1 200 ? 15.277 65.438 102.929 1.00 21.37 199 LEU B N 1
ATOM 4485 C CA . LEU B 1 200 ? 16.524 66.164 102.974 1.00 20.65 199 LEU B CA 1
ATOM 4486 C C . LEU B 1 200 ? 17.625 65.262 103.500 1.00 21.60 199 LEU B C 1
ATOM 4487 O O . LEU B 1 200 ? 17.371 64.384 104.332 1.00 19.90 199 LEU B O 1
ATOM 4492 N N . ILE B 1 201 ? 18.840 65.510 103.015 1.00 21.56 200 ILE B N 1
ATOM 4493 C CA . ILE B 1 201 ? 20.043 64.961 103.585 1.00 23.15 200 ILE B CA 1
ATOM 4494 C C . ILE B 1 201 ? 20.960 66.086 104.059 1.00 22.46 200 ILE B C 1
ATOM 4495 O O . ILE B 1 201 ? 21.167 67.071 103.345 1.00 22.49 200 ILE B O 1
ATOM 4500 N N . TYR B 1 202 ? 21.498 65.934 105.272 1.00 20.83 201 TYR B N 1
ATOM 4501 C CA . TYR B 1 202 ? 22.486 66.858 105.809 1.00 20.25 201 TYR B CA 1
ATOM 4502 C C . TYR B 1 202 ? 23.790 66.103 106.020 1.00 22.15 201 TYR B C 1
ATOM 4503 O O . TYR B 1 202 ? 23.791 64.925 106.372 1.00 22.14 201 TYR B O 1
ATOM 4512 N N . SER B 1 203 ? 24.900 66.796 105.805 1.00 23.63 202 SER B N 1
ATOM 4513 C CA . SER B 1 203 ? 26.207 66.323 106.222 1.00 22.95 202 SER B CA 1
ATOM 4514 C C . SER B 1 203 ? 27.128 67.514 106.431 1.00 24.95 202 SER B C 1
ATOM 4515 O O . SER B 1 203 ? 27.042 68.516 105.719 1.00 24.22 202 SER B O 1
ATOM 4518 N N . LYS B 1 204 ? 28.032 67.395 107.395 1.00 27.17 203 LYS B N 1
ATOM 4519 C CA . LYS B 1 204 ? 29.131 68.344 107.511 1.00 25.77 203 LYS B CA 1
ATOM 4520 C C . LYS B 1 204 ? 30.046 68.285 106.264 1.00 24.37 203 LYS B C 1
ATOM 4521 O O . LYS B 1 204 ? 30.712 69.272 105.912 1.00 24.72 203 LYS B O 1
ATOM 4527 N N . ASN B 1 205 ? 30.058 67.123 105.617 1.00 23.52 204 ASN B N 1
ATOM 4528 C CA . ASN B 1 205 ? 30.819 66.860 104.394 1.00 24.91 204 ASN B CA 1
ATOM 4529 C C . ASN B 1 205 ? 30.126 67.391 103.112 1.00 25.76 204 ASN B C 1
ATOM 4530 O O . ASN B 1 205 ? 29.242 66.751 102.520 1.00 23.89 204 ASN B O 1
ATOM 4535 N N . GLU B 1 206 ? 30.586 68.552 102.670 1.00 25.66 205 GLU B N 1
ATOM 4536 C CA . GLU B 1 206 ? 29.982 69.272 101.555 1.00 26.53 205 GLU B CA 1
ATOM 4537 C C . GLU B 1 206 ? 30.229 68.535 100.255 1.00 25.85 205 GLU B C 1
ATOM 4538 O O . GLU B 1 206 ? 29.333 68.461 99.426 1.00 27.69 205 GLU B O 1
ATOM 4544 N N . GLU B 1 207 ? 31.425 67.961 100.095 1.00 23.86 206 GLU B N 1
ATOM 4545 C CA . GLU B 1 207 ? 31.731 67.179 98.908 1.00 24.51 206 GLU B CA 1
ATOM 4546 C C . GLU B 1 207 ? 30.777 65.975 98.771 1.00 24.82 206 GLU B C 1
ATOM 4547 O O . GLU B 1 207 ? 30.323 65.657 97.674 1.00 21.87 206 GLU B O 1
ATOM 4549 N N . ASP B 1 208 ? 30.455 65.321 99.883 1.00 23.90 207 ASP B N 1
ATOM 4550 C CA . ASP B 1 208 ? 29.560 64.179 99.826 1.00 25.75 207 ASP B CA 1
ATOM 4551 C C . ASP B 1 208 ? 28.154 64.581 99.416 1.00 25.61 207 ASP B C 1
ATOM 4552 O O . ASP B 1 208 ? 27.484 63.836 98.744 1.00 24.81 207 ASP B O 1
ATOM 4557 N N . ILE B 1 209 ? 27.714 65.753 99.857 1.00 24.84 208 ILE B N 1
ATOM 4558 C CA . ILE B 1 209 ? 26.405 66.237 99.507 1.00 24.10 208 ILE B CA 1
ATOM 4559 C C . ILE B 1 209 ? 26.402 66.569 98.025 1.00 23.29 208 ILE B C 1
ATOM 4560 O O . ILE B 1 209 ? 25.421 66.322 97.346 1.00 20.43 208 ILE B O 1
ATOM 4565 N N . GLN B 1 210 ? 27.522 67.067 97.515 1.00 23.31 209 GLN B N 1
ATOM 4566 C CA . GLN B 1 210 ? 27.620 67.371 96.081 1.00 25.59 209 GLN B CA 1
ATOM 4567 C C . GLN B 1 210 ? 27.479 66.076 95.272 1.00 26.08 209 GLN B C 1
ATOM 4568 O O . GLN B 1 210 ? 26.723 66.034 94.297 1.00 24.73 209 GLN B O 1
ATOM 4574 N N . ARG B 1 211 ? 28.159 65.013 95.710 1.00 24.41 210 ARG B N 1
ATOM 4575 C CA . ARG B 1 211 ? 27.993 63.693 95.098 1.00 24.56 210 ARG B CA 1
ATOM 4576 C C . ARG B 1 211 ? 26.549 63.163 95.129 1.00 25.13 210 ARG B C 1
ATOM 4577 O O . ARG B 1 211 ? 26.023 62.673 94.111 1.00 25.21 210 ARG B O 1
ATOM 4585 N N . ILE B 1 212 ? 25.885 63.260 96.266 1.00 24.30 211 ILE B N 1
ATOM 4586 C CA . ILE B 1 212 ? 24.482 62.801 96.321 1.00 24.41 211 ILE B CA 1
ATOM 4587 C C . ILE B 1 212 ? 23.665 63.615 95.313 1.00 22.39 211 ILE B C 1
ATOM 4588 O O . ILE B 1 212 ? 22.854 63.083 94.609 1.00 22.96 211 ILE B O 1
ATOM 4593 N N . LYS B 1 213 ? 23.909 64.904 95.190 1.00 23.76 212 LYS B N 1
ATOM 4594 C CA . LYS B 1 213 ? 23.172 65.676 94.188 1.00 25.30 212 LYS B CA 1
ATOM 4595 C C . LYS B 1 213 ? 23.333 65.103 92.784 1.00 24.65 212 LYS B C 1
ATOM 4596 O O . LYS B 1 213 ? 22.371 65.052 92.006 1.00 21.63 212 LYS B O 1
ATOM 4602 N N . ARG B 1 214 ? 24.547 64.680 92.463 1.00 22.68 213 ARG B N 1
ATOM 4603 C CA . ARG B 1 214 ? 24.773 63.999 91.198 1.00 23.98 213 ARG B CA 1
ATOM 4604 C C . ARG B 1 214 ? 24.028 62.689 91.071 1.00 24.47 213 ARG B C 1
ATOM 4605 O O . ARG B 1 214 ? 23.400 62.395 90.035 1.00 22.53 213 ARG B O 1
ATOM 4621 N N . GLY B 1 216 ? 21.433 61.823 92.481 1.00 23.68 215 GLY B N 1
ATOM 4622 C CA . GLY B 1 216 ? 20.002 62.091 92.322 1.00 23.95 215 GLY B CA 1
ATOM 4623 C C . GLY B 1 216 ? 19.658 62.560 90.934 1.00 24.67 215 GLY B C 1
ATOM 4624 O O . GLY B 1 216 ? 18.455 62.631 90.580 1.00 22.14 215 GLY B O 1
ATOM 4625 N N . ASN B 1 217 ? 20.709 62.864 90.138 1.00 22.70 216 ASN B N 1
ATOM 4626 C CA . ASN B 1 217 ? 20.556 63.255 88.723 1.00 23.46 216 ASN B CA 1
ATOM 4627 C C . ASN B 1 217 ? 21.296 62.301 87.769 1.00 22.60 216 ASN B C 1
ATOM 4628 O O . ASN B 1 217 ? 22.162 62.732 87.000 1.00 19.82 216 ASN B O 1
ATOM 4633 N N . PHE B 1 218 ? 20.982 60.999 87.853 1.00 21.03 217 PHE B N 1
ATOM 4634 C CA . PHE B 1 218 ? 21.537 59.986 86.928 1.00 20.75 217 PHE B CA 1
ATOM 4635 C C . PHE B 1 218 ? 23.056 59.847 86.959 1.00 21.06 217 PHE B C 1
ATOM 4636 O O . PHE B 1 218 ? 23.652 59.323 86.021 1.00 19.48 217 PHE B O 1
ATOM 4644 N N . GLY B 1 219 ? 23.677 60.293 88.045 1.00 20.24 218 GLY B N 1
ATOM 4645 C CA . GLY B 1 219 ? 25.140 60.239 88.141 1.00 21.14 218 GLY B CA 1
ATOM 4646 C C . GLY B 1 219 ? 25.828 61.116 87.129 1.00 19.39 218 GLY B C 1
ATOM 4647 O O . GLY B 1 219 ? 26.994 60.928 86.854 1.00 24.02 218 GLY B O 1
ATOM 4648 N N . PHE B 1 220 ? 25.118 62.111 86.605 1.00 21.37 219 PHE B N 1
ATOM 4649 C CA . PHE B 1 220 ? 25.639 62.955 85.538 1.00 20.77 219 PHE B CA 1
ATOM 4650 C C . PHE B 1 220 ? 26.756 63.884 85.965 1.00 21.97 219 PHE B C 1
ATOM 4651 O O . PHE B 1 220 ? 26.692 64.492 87.032 1.00 23.69 219 PHE B O 1
ATOM 4659 N N . ASP B 1 221 ? 27.792 63.988 85.126 1.00 23.41 220 ASP B N 1
ATOM 4660 C CA . ASP B 1 221 ? 28.855 64.951 85.322 1.00 22.05 220 ASP B CA 1
ATOM 4661 C C . ASP B 1 221 ? 28.406 66.218 84.624 1.00 24.80 220 ASP B C 1
ATOM 4662 O O . ASP B 1 221 ? 27.224 66.335 84.260 1.00 20.15 220 ASP B O 1
ATOM 4667 N N . THR B 1 222 ? 29.318 67.177 84.448 1.00 26.61 221 THR B N 1
ATOM 4668 C CA . THR B 1 222 ? 28.934 68.466 83.877 1.00 28.57 221 THR B CA 1
ATOM 4669 C C . THR B 1 222 ? 28.669 68.346 82.370 1.00 29.79 221 THR B C 1
ATOM 4670 O O . THR B 1 222 ? 28.141 69.273 81.758 1.00 29.78 221 THR B O 1
ATOM 4674 N N . ASN B 1 223 ? 29.026 67.206 81.779 1.00 29.18 222 ASN B N 1
ATOM 4675 C CA . ASN B 1 223 ? 28.667 66.914 80.389 1.00 27.23 222 ASN B CA 1
ATOM 4676 C C . ASN B 1 223 ? 27.359 66.167 80.231 1.00 26.66 222 ASN B C 1
ATOM 4677 O O . ASN B 1 223 ? 26.993 65.815 79.121 1.00 25.16 222 ASN B O 1
ATOM 4682 N N . ARG B 1 224 ? 26.632 65.984 81.332 1.00 24.97 223 ARG B N 1
ATOM 4683 C CA . ARG B 1 224 ? 25.421 65.196 81.328 1.00 25.34 223 ARG B CA 1
ATOM 4684 C C . ARG B 1 224 ? 25.731 63.779 80.822 1.00 25.14 223 ARG B C 1
ATOM 4685 O O . ARG B 1 224 ? 24.970 63.182 80.084 1.00 25.95 223 ARG B O 1
ATOM 4693 N N . GLU B 1 225 ? 26.878 63.273 81.245 1.00 25.38 224 GLU B N 1
ATOM 4694 C CA . GLU B 1 225 ? 27.287 61.910 81.023 1.00 23.55 224 GLU B CA 1
ATOM 4695 C C . GLU B 1 225 ? 27.267 61.166 82.356 1.00 22.78 224 GLU B C 1
ATOM 4696 O O . GLU B 1 225 ? 27.696 61.682 83.406 1.00 20.93 224 GLU B O 1
ATOM 4702 N N . CYS B 1 226 ? 26.760 59.944 82.321 1.00 22.86 225 CYS B N 1
ATOM 4703 C CA . CYS B 1 226 ? 26.681 59.142 83.532 1.00 24.43 225 CYS B CA 1
ATOM 4704 C C . CYS B 1 226 ? 28.059 58.518 83.877 1.00 23.48 225 CYS B C 1
ATOM 4705 O O . CYS B 1 226 ? 28.502 57.622 83.197 1.00 22.78 225 CYS B O 1
ATOM 4708 N N . THR B 1 227 ? 28.703 58.996 84.945 1.00 24.18 226 THR B N 1
ATOM 4709 C CA . THR B 1 227 ? 30.035 58.518 85.368 1.00 24.69 226 THR B CA 1
ATOM 4710 C C . THR B 1 227 ? 30.015 57.934 86.794 1.00 25.38 226 THR B C 1
ATOM 4711 O O . THR B 1 227 ? 31.045 57.572 87.322 1.00 22.76 226 THR B O 1
ATOM 4731 N N . GLY B 1 230 ? 23.620 56.231 89.837 1.00 25.93 229 GLY B N 1
ATOM 4732 C CA . GLY B 1 230 ? 22.590 57.247 90.023 1.00 23.09 229 GLY B CA 1
ATOM 4733 C C . GLY B 1 230 ? 21.183 56.775 89.745 1.00 22.00 229 GLY B C 1
ATOM 4734 O O . GLY B 1 230 ? 20.925 55.626 89.408 1.00 23.32 229 GLY B O 1
ATOM 4735 N N . PHE B 1 231 ? 20.252 57.686 89.950 1.00 23.41 230 PHE B N 1
ATOM 4736 C CA . PHE B 1 231 ? 18.834 57.468 89.688 1.00 21.73 230 PHE B CA 1
ATOM 4737 C C . PHE B 1 231 ? 18.175 58.823 89.633 1.00 22.07 230 PHE B C 1
ATOM 4738 O O . PHE B 1 231 ? 18.867 59.806 89.388 1.00 22.66 230 PHE B O 1
ATOM 4746 N N . ASN B 1 232 ? 16.861 58.905 89.836 1.00 20.28 231 ASN B N 1
ATOM 4747 C CA . ASN B 1 232 ? 16.212 60.202 89.938 1.00 19.88 231 ASN B CA 1
ATOM 4748 C C . ASN B 1 232 ? 15.607 60.309 91.342 1.00 21.73 231 ASN B C 1
ATOM 4749 O O . ASN B 1 232 ? 14.721 59.531 91.666 1.00 21.35 231 ASN B O 1
ATOM 4754 N N . CYS B 1 233 ? 16.084 61.240 92.181 1.00 21.04 232 CYS B N 1
ATOM 4755 C CA . CYS B 1 233 ? 15.356 61.554 93.416 1.00 22.36 232 CYS B CA 1
ATOM 4756 C C . CYS B 1 233 ? 15.242 63.062 93.567 1.00 24.77 232 CYS B C 1
ATOM 4757 O O . CYS B 1 233 ? 15.238 63.607 94.678 1.00 27.08 232 CYS B O 1
ATOM 4760 N N . LYS B 1 234 ? 15.094 63.731 92.429 1.00 24.20 233 LYS B N 1
ATOM 4761 C CA . LYS B 1 234 ? 15.010 65.174 92.394 1.00 23.87 233 LYS B CA 1
ATOM 4762 C C . LYS B 1 234 ? 13.684 65.657 92.974 1.00 22.38 233 LYS B C 1
ATOM 4763 O O . LYS B 1 234 ? 12.640 65.123 92.684 1.00 21.35 233 LYS B O 1
ATOM 4777 N N . SER B 1 236 ? 10.900 68.510 93.006 1.00 21.39 235 SER B N 1
ATOM 4778 C CA . SER B 1 236 ? 10.435 69.569 92.134 1.00 20.97 235 SER B CA 1
ATOM 4779 C C . SER B 1 236 ? 10.430 70.963 92.808 1.00 21.88 235 SER B C 1
ATOM 4780 O O . SER B 1 236 ? 10.524 71.096 94.030 1.00 18.64 235 SER B O 1
ATOM 4783 N N . GLU B 1 237 ? 10.320 72.004 91.985 1.00 23.22 236 GLU B N 1
ATOM 4784 C CA . GLU B 1 237 ? 10.195 73.372 92.476 1.00 22.44 236 GLU B CA 1
ATOM 4785 C C . GLU B 1 237 ? 8.916 73.574 93.302 1.00 22.78 236 GLU B C 1
ATOM 4786 O O . GLU B 1 237 ? 8.889 74.348 94.278 1.00 21.49 236 GLU B O 1
ATOM 4792 N N . TYR B 1 238 ? 7.875 72.840 92.940 1.00 21.53 237 TYR B N 1
ATOM 4793 C CA . TYR B 1 238 ? 6.581 72.960 93.598 1.00 21.46 237 TYR B CA 1
ATOM 4794 C C . TYR B 1 238 ? 6.646 72.445 95.045 1.00 22.14 237 TYR B C 1
ATOM 4795 O O . TYR B 1 238 ? 6.060 73.030 95.947 1.00 22.14 237 TYR B O 1
ATOM 4804 N N . ALA B 1 239 ? 7.392 71.366 95.269 1.00 21.84 238 ALA B N 1
ATOM 4805 C CA . ALA B 1 239 ? 7.636 70.855 96.616 1.00 20.31 238 ALA B CA 1
ATOM 4806 C C . ALA B 1 239 ? 8.548 71.801 97.408 1.00 22.13 238 ALA B C 1
ATOM 4807 O O . ALA B 1 239 ? 8.336 72.023 98.603 1.00 21.13 238 ALA B O 1
ATOM 4809 N N . ALA B 1 240 ? 9.561 72.363 96.750 1.00 21.95 239 ALA B N 1
ATOM 4810 C CA . ALA B 1 240 ? 10.435 73.329 97.420 1.00 22.52 239 ALA B CA 1
ATOM 4811 C C . ALA B 1 240 ? 9.630 74.582 97.851 1.00 21.99 239 ALA B C 1
ATOM 4812 O O . ALA B 1 240 ? 9.872 75.135 98.930 1.00 21.17 239 ALA B O 1
ATOM 4814 N N . ALA B 1 241 ? 8.664 74.989 97.014 1.00 21.66 240 ALA B N 1
ATOM 4815 C CA . ALA B 1 241 ? 7.810 76.136 97.312 1.00 20.80 240 ALA B CA 1
ATOM 4816 C C . ALA B 1 241 ? 7.010 75.907 98.602 1.00 22.96 240 ALA B C 1
ATOM 4817 O O . ALA B 1 241 ? 6.957 76.786 99.478 1.00 24.41 240 ALA B O 1
ATOM 4819 N N . ILE B 1 242 ? 6.397 74.731 98.745 1.00 22.51 241 ILE B N 1
ATOM 4820 C CA . ILE B 1 242 ? 5.658 74.445 99.988 1.00 23.11 241 ILE B CA 1
ATOM 4821 C C . ILE B 1 242 ? 6.668 74.352 101.124 1.00 23.91 241 ILE B C 1
ATOM 4822 O O . ILE B 1 242 ? 6.400 74.768 102.223 1.00 24.37 241 ILE B O 1
ATOM 4827 N N . GLY B 1 243 ? 7.845 73.812 100.835 1.00 22.65 242 GLY B N 1
ATOM 4828 C CA . GLY B 1 243 ? 8.901 73.770 101.813 1.00 23.33 242 GLY B CA 1
ATOM 4829 C C . GLY B 1 243 ? 9.206 75.131 102.414 1.00 21.32 242 GLY B C 1
ATOM 4830 O O . GLY B 1 243 ? 9.257 75.269 103.628 1.00 23.89 242 GLY B O 1
ATOM 4831 N N . ILE B 1 244 ? 9.405 76.126 101.567 1.00 20.91 243 ILE B N 1
ATOM 4832 C CA . ILE B 1 244 ? 9.806 77.454 102.004 1.00 21.42 243 ILE B CA 1
ATOM 4833 C C . ILE B 1 244 ? 8.709 78.062 102.870 1.00 22.66 243 ILE B C 1
ATOM 4834 O O . ILE B 1 244 ? 8.996 78.628 103.930 1.00 24.16 243 ILE B O 1
ATOM 4839 N N . ALA B 1 245 ? 7.460 77.939 102.428 1.00 22.45 244 ALA B N 1
ATOM 4840 C CA . ALA B 1 245 ? 6.324 78.488 103.168 1.00 23.24 244 ALA B CA 1
ATOM 4841 C C . ALA B 1 245 ? 6.194 77.786 104.518 1.00 25.33 244 ALA B C 1
ATOM 4842 O O . ALA B 1 245 ? 5.727 78.365 105.509 1.00 26.71 244 ALA B O 1
ATOM 4844 N N . THR B 1 246 ? 6.590 76.522 104.554 1.00 25.64 245 THR B N 1
ATOM 4845 C CA . THR B 1 246 ? 6.525 75.771 105.801 1.00 27.24 245 THR B CA 1
ATOM 4846 C C . THR B 1 246 ? 7.581 76.285 106.796 1.00 30.71 245 THR B C 1
ATOM 4847 O O . THR B 1 246 ? 7.300 76.393 107.989 1.00 29.75 245 THR B O 1
ATOM 4859 N N . LYS B 1 248 ? 8.444 79.240 107.111 1.00 34.34 247 LYS B N 1
ATOM 4860 C CA . LYS B 1 248 ? 7.947 80.486 107.700 1.00 37.02 247 LYS B CA 1
ATOM 4861 C C . LYS B 1 248 ? 6.801 80.291 108.690 1.00 36.70 247 LYS B C 1
ATOM 4862 O O . LYS B 1 248 ? 6.577 81.147 109.532 1.00 39.47 247 LYS B O 1
ATOM 4868 N N . LYS B 1 249 ? 6.089 79.170 108.632 1.00 36.28 248 LYS B N 1
ATOM 4869 C CA . LYS B 1 249 ? 5.015 78.926 109.610 1.00 34.88 248 LYS B CA 1
ATOM 4870 C C . LYS B 1 249 ? 5.491 77.929 110.620 1.00 32.09 248 LYS B C 1
ATOM 4871 O O . LYS B 1 249 ? 4.717 77.481 111.445 1.00 36.19 248 LYS B O 1
ATOM 4877 N N . TRP B 1 250 ? 6.762 77.547 110.545 1.00 30.06 249 TRP B N 1
ATOM 4878 C CA . TRP B 1 250 ? 7.277 76.453 111.376 1.00 28.55 249 TRP B CA 1
ATOM 4879 C C . TRP B 1 250 ? 7.212 76.736 112.880 1.00 29.95 249 TRP B C 1
ATOM 4880 O O . TRP B 1 250 ? 6.980 75.828 113.671 1.00 29.40 249 TRP B O 1
ATOM 4891 N N . ASP B 1 251 ? 7.453 77.991 113.264 1.00 33.84 250 ASP B N 1
ATOM 4892 C CA . ASP B 1 251 ? 7.452 78.387 114.673 1.00 37.36 250 ASP B CA 1
ATOM 4893 C C . ASP B 1 251 ? 6.105 78.016 115.275 1.00 36.61 250 ASP B C 1
ATOM 4894 O O . ASP B 1 251 ? 6.042 77.367 116.335 1.00 37.98 250 ASP B O 1
ATOM 4899 N N . ASP B 1 252 ? 5.040 78.397 114.564 1.00 36.43 251 ASP B N 1
ATOM 4900 C CA . ASP B 1 252 ? 3.656 78.091 114.963 1.00 35.86 251 ASP B CA 1
ATOM 4901 C C . ASP B 1 252 ? 3.455 76.598 115.137 1.00 35.25 251 ASP B C 1
ATOM 4902 O O . ASP B 1 252 ? 2.970 76.142 116.177 1.00 36.60 251 ASP B O 1
ATOM 4907 N N . LYS B 1 253 ? 3.856 75.833 114.129 1.00 33.37 252 LYS B N 1
ATOM 4908 C CA . LYS B 1 253 ? 3.648 74.396 114.158 1.00 32.74 252 LYS B CA 1
ATOM 4909 C C . LYS B 1 253 ? 4.401 73.732 115.297 1.00 31.55 252 LYS B C 1
ATOM 4910 O O . LYS B 1 253 ? 3.895 72.827 115.961 1.00 31.48 252 LYS B O 1
ATOM 4916 N N . LEU B 1 254 ? 5.651 74.119 115.480 1.00 30.65 253 LEU B N 1
ATOM 4917 C CA . LEU B 1 254 ? 6.426 73.545 116.567 1.00 30.99 253 LEU B CA 1
ATOM 4918 C C . LEU B 1 254 ? 5.765 73.865 117.927 1.00 30.92 253 LEU B C 1
ATOM 4919 O O . LEU B 1 254 ? 5.652 72.998 118.795 1.00 29.03 253 LEU B O 1
ATOM 4924 N N . LYS B 1 255 ? 5.284 75.096 118.081 1.00 30.96 254 LYS B N 1
ATOM 4925 C CA . LYS B 1 255 ? 4.583 75.517 119.316 1.00 33.13 254 LYS B CA 1
ATOM 4926 C C . LYS B 1 255 ? 3.294 74.731 119.573 1.00 33.22 254 LYS B C 1
ATOM 4927 O O . LYS B 1 255 ? 2.999 74.343 120.705 1.00 32.50 254 LYS B O 1
ATOM 4933 N N . GLU B 1 256 ? 2.551 74.469 118.509 1.00 34.43 255 GLU B N 1
ATOM 4934 C CA . GLU B 1 256 ? 1.344 73.646 118.588 1.00 35.31 255 GLU B CA 1
ATOM 4935 C C . GLU B 1 256 ? 1.654 72.249 119.125 1.00 34.39 255 GLU B C 1
ATOM 4936 O O . GLU B 1 256 ? 1.080 71.813 120.132 1.00 34.37 255 GLU B O 1
ATOM 4942 N N . ARG B 1 257 ? 2.584 71.564 118.456 1.00 33.27 256 ARG B N 1
ATOM 4943 C CA . ARG B 1 257 ? 3.014 70.208 118.878 1.00 32.16 256 ARG B CA 1
ATOM 4944 C C . ARG B 1 257 ? 3.554 70.139 120.273 1.00 28.00 256 ARG B C 1
ATOM 4945 O O . ARG B 1 257 ? 3.364 69.165 120.963 1.00 30.63 256 ARG B O 1
ATOM 4953 N N . THR B 1 258 ? 4.280 71.159 120.659 1.00 29.30 257 THR B N 1
ATOM 4954 C CA . THR B 1 258 ? 4.862 71.220 121.979 1.00 29.47 257 THR B CA 1
ATOM 4955 C C . THR B 1 258 ? 3.753 71.368 123.004 1.00 28.61 257 THR B C 1
ATOM 4956 O O . THR B 1 258 ? 3.765 70.692 124.017 1.00 30.62 257 THR B O 1
ATOM 4960 N N . ARG B 1 259 ? 2.777 72.218 122.716 1.00 29.54 258 ARG B N 1
ATOM 4961 C CA . ARG B 1 259 ? 1.625 72.388 123.619 1.00 31.01 258 ARG B CA 1
ATOM 4962 C C . ARG B 1 259 ? 0.892 71.093 123.847 1.00 29.39 258 ARG B C 1
ATOM 4963 O O . ARG B 1 259 ? 0.615 70.741 124.985 1.00 27.47 258 ARG B O 1
ATOM 4971 N N . ILE B 1 260 ? 0.567 70.398 122.752 1.00 29.45 259 ILE B N 1
ATOM 4972 C CA . ILE B 1 260 ? -0.252 69.182 122.825 1.00 28.12 259 ILE B CA 1
ATOM 4973 C C . ILE B 1 260 ? 0.563 68.133 123.554 1.00 28.53 259 ILE B C 1
ATOM 4974 O O . ILE B 1 260 ? 0.020 67.379 124.354 1.00 27.65 259 ILE B O 1
ATOM 4979 N N . SER B 1 261 ? 1.874 68.110 123.299 1.00 28.96 260 SER B N 1
ATOM 4980 C CA . SER B 1 261 ? 2.785 67.171 123.979 1.00 29.50 260 SER B CA 1
ATOM 4981 C C . SER B 1 261 ? 2.730 67.368 125.478 1.00 29.63 260 SER B C 1
ATOM 4982 O O . SER B 1 261 ? 2.612 66.384 126.230 1.00 27.91 260 SER B O 1
ATOM 4985 N N . GLU B 1 262 ? 2.802 68.634 125.912 1.00 30.80 261 GLU B N 1
ATOM 4986 C CA . GLU B 1 262 ? 2.807 68.958 127.355 1.00 30.92 261 GLU B CA 1
ATOM 4987 C C . GLU B 1 262 ? 1.492 68.591 127.985 1.00 28.82 261 GLU B C 1
ATOM 4988 O O . GLU B 1 262 ? 1.477 68.109 129.114 1.00 28.93 261 GLU B O 1
ATOM 4994 N N . TRP B 1 263 ? 0.391 68.777 127.250 1.00 27.32 262 TRP B N 1
ATOM 4995 C CA . TRP B 1 263 ? -0.916 68.358 127.748 1.00 26.98 262 TRP B CA 1
ATOM 4996 C C . TRP B 1 263 ? -0.983 66.867 127.940 1.00 26.20 262 TRP B C 1
ATOM 4997 O O . TRP B 1 263 ? -1.653 66.394 128.829 1.00 27.82 262 TRP B O 1
ATOM 5008 N N . TYR B 1 264 ? -0.320 66.124 127.073 1.00 27.29 263 TYR B N 1
ATOM 5009 C CA . TYR B 1 264 ? -0.321 64.695 127.193 1.00 27.09 263 TYR B CA 1
ATOM 5010 C C . TYR B 1 264 ? 0.410 64.298 128.469 1.00 27.75 263 TYR B C 1
ATOM 5011 O O . TYR B 1 264 ? -0.107 63.507 129.268 1.00 22.56 263 TYR B O 1
ATOM 5020 N N . LYS B 1 265 ? 1.619 64.848 128.635 1.00 30.56 264 LYS B N 1
ATOM 5021 C CA . LYS B 1 265 ? 2.464 64.579 129.802 1.00 31.06 264 LYS B CA 1
ATOM 5022 C C . LYS B 1 265 ? 1.733 64.947 131.102 1.00 31.74 264 LYS B C 1
ATOM 5023 O O . LYS B 1 265 ? 1.745 64.175 132.066 1.00 29.94 264 LYS B O 1
ATOM 5029 N N . GLN B 1 266 ? 1.087 66.112 131.129 1.00 31.58 265 GLN B N 1
ATOM 5030 C CA . GLN B 1 266 ? 0.325 66.522 132.311 1.00 31.95 265 GLN B CA 1
ATOM 5031 C C . GLN B 1 266 ? -0.841 65.591 132.567 1.00 31.05 265 GLN B C 1
ATOM 5032 O O . GLN B 1 266 ? -1.014 65.101 133.676 1.00 31.56 265 GLN B O 1
ATOM 5038 N N . LEU B 1 267 ? -1.676 65.384 131.554 1.00 30.12 266 LEU B N 1
ATOM 5039 C CA . LEU B 1 267 ? -2.900 64.616 131.749 1.00 30.21 266 LEU B CA 1
ATOM 5040 C C . LEU B 1 267 ? -2.588 63.164 132.061 1.00 30.80 266 LEU B C 1
ATOM 5041 O O . LEU B 1 267 ? -3.255 62.559 132.891 1.00 29.89 266 LEU B O 1
ATOM 5046 N N . LEU B 1 268 ? -1.576 62.606 131.402 1.00 31.25 267 LEU B N 1
ATOM 5047 C CA . LEU B 1 268 ? -1.133 61.250 131.728 1.00 31.40 267 LEU B CA 1
ATOM 5048 C C . LEU B 1 268 ? -0.751 61.179 133.216 1.00 31.50 267 LEU B C 1
ATOM 5049 O O . LEU B 1 268 ? -1.253 60.327 133.948 1.00 28.19 267 LEU B O 1
ATOM 5054 N N . GLN B 1 269 ? 0.122 62.090 133.647 1.00 32.14 268 GLN B N 1
ATOM 5055 C CA . GLN B 1 269 ? 0.598 62.118 135.019 1.00 32.92 268 GLN B CA 1
ATOM 5056 C C . GLN B 1 269 ? -0.566 62.380 135.977 1.00 32.67 268 GLN B C 1
ATOM 5057 O O . GLN B 1 269 ? -0.766 61.631 136.918 1.00 31.90 268 GLN B O 1
ATOM 5059 N N . SER B 1 270 ? -1.371 63.396 135.699 1.00 33.23 269 SER B N 1
ATOM 5060 C CA . SER B 1 270 ? -2.486 63.741 136.580 1.00 33.45 269 SER B CA 1
ATOM 5061 C C . SER B 1 270 ? -3.533 62.637 136.686 1.00 33.15 269 SER B C 1
ATOM 5062 O O . SER B 1 270 ? -4.136 62.481 137.739 1.00 32.93 269 SER B O 1
ATOM 5065 N N . ASN B 1 271 ? -3.746 61.854 135.627 1.00 33.03 270 ASN B N 1
ATOM 5066 C CA . ASN B 1 271 ? -4.686 60.706 135.701 1.00 32.60 270 ASN B CA 1
ATOM 5067 C C . ASN B 1 271 ? -4.015 59.440 136.242 1.00 31.55 270 ASN B C 1
ATOM 5068 O O . ASN B 1 271 ? -4.626 58.371 136.279 1.00 30.52 270 ASN B O 1
ATOM 5073 N N . GLY B 1 272 ? -2.755 59.584 136.654 1.00 30.96 271 GLY B N 1
ATOM 5074 C CA . GLY B 1 272 ? -2.010 58.532 137.334 1.00 30.89 271 GLY B CA 1
ATOM 5075 C C . GLY B 1 272 ? -1.607 57.353 136.484 1.00 30.54 271 GLY B C 1
ATOM 5076 O O . GLY B 1 272 ? -1.314 56.277 137.019 1.00 30.60 271 GLY B O 1
ATOM 5077 N N . LEU B 1 273 ? -1.587 57.540 135.168 1.00 29.96 272 LEU B N 1
ATOM 5078 C CA . LEU B 1 273 ? -1.206 56.477 134.272 1.00 28.75 272 LEU B CA 1
ATOM 5079 C C . LEU B 1 273 ? 0.242 56.079 134.511 1.00 28.85 272 LEU B C 1
ATOM 5080 O O . LEU B 1 273 ? 0.576 54.902 134.375 1.00 25.60 272 LEU B O 1
ATOM 5093 N N . LYS B 1 275 ? 1.671 56.017 137.380 1.00 29.55 274 LYS B N 1
ATOM 5094 C CA . LYS B 1 275 ? 1.634 55.208 138.597 1.00 29.83 274 LYS B CA 1
ATOM 5095 C C . LYS B 1 275 ? 1.163 53.797 138.269 1.00 30.25 274 LYS B C 1
ATOM 5096 O O . LYS B 1 275 ? 1.543 52.869 138.955 1.00 30.41 274 LYS B O 1
ATOM 5098 N N . LYS B 1 276 ? 0.363 53.634 137.205 1.00 31.26 275 LYS B N 1
ATOM 5099 C CA . LYS B 1 276 ? -0.117 52.315 136.772 1.00 30.31 275 LYS B CA 1
ATOM 5100 C C . LYS B 1 276 ? 0.871 51.560 135.880 1.00 29.71 275 LYS B C 1
ATOM 5101 O O . LYS B 1 276 ? 0.583 50.431 135.477 1.00 30.05 275 LYS B O 1
ATOM 5107 N N . GLY B 1 277 ? 2.000 52.180 135.532 1.00 27.40 276 GLY B N 1
ATOM 5108 C CA . GLY B 1 277 ? 3.050 51.498 134.760 1.00 26.95 276 GLY B CA 1
ATOM 5109 C C . GLY B 1 277 ? 3.169 51.818 133.278 1.00 26.39 276 GLY B C 1
ATOM 5110 O O . GLY B 1 277 ? 3.887 51.123 132.555 1.00 25.19 276 GLY B O 1
ATOM 5111 N N . TRP B 1 278 ? 2.492 52.877 132.829 1.00 25.70 277 TRP B N 1
ATOM 5112 C CA . TRP B 1 278 ? 2.693 53.407 131.467 1.00 27.66 277 TRP B CA 1
ATOM 5113 C C . TRP B 1 278 ? 3.990 54.213 131.459 1.00 28.52 277 TRP B C 1
ATOM 5114 O O . TRP B 1 278 ? 4.279 54.912 132.434 1.00 29.25 277 TRP B O 1
ATOM 5125 N N . GLN B 1 279 ? 4.782 54.125 130.393 1.00 29.21 278 GLN B N 1
ATOM 5126 C CA . GLN B 1 279 ? 5.993 54.937 130.344 1.00 29.56 278 GLN B CA 1
ATOM 5127 C C . GLN B 1 279 ? 6.340 55.514 129.016 1.00 26.98 278 GLN B C 1
ATOM 5128 O O . GLN B 1 279 ? 6.127 54.913 127.976 1.00 26.85 278 GLN B O 1
ATOM 5134 N N . LEU B 1 280 ? 6.922 56.694 129.107 1.00 24.89 279 LEU B N 1
ATOM 5135 C CA . LEU B 1 280 ? 7.363 57.455 127.975 1.00 27.07 279 LEU B CA 1
ATOM 5136 C C . LEU B 1 280 ? 8.810 57.128 127.673 1.00 25.15 279 LEU B C 1
ATOM 5137 O O . LEU B 1 280 ? 9.499 56.486 128.471 1.00 23.67 279 LEU B O 1
ATOM 5142 N N . GLN B 1 281 ? 9.244 57.541 126.496 1.00 24.04 280 GLN B N 1
ATOM 5143 C CA . GLN B 1 281 ? 10.589 57.312 126.044 1.00 24.89 280 GLN B CA 1
ATOM 5144 C C . GLN B 1 281 ? 11.518 58.116 126.921 1.00 22.94 280 GLN B C 1
ATOM 5145 O O . GLN B 1 281 ? 11.180 59.214 127.302 1.00 20.95 280 GLN B O 1
ATOM 5151 N N . LYS B 1 282 ? 12.684 57.575 127.239 1.00 23.06 281 LYS B N 1
ATOM 5152 C CA . LYS B 1 282 ? 13.698 58.329 127.934 1.00 23.23 281 LYS B CA 1
ATOM 5153 C C . LYS B 1 282 ? 14.562 59.033 126.889 1.00 26.35 281 LYS B C 1
ATOM 5154 O O . LYS B 1 282 ? 15.320 58.397 126.163 1.00 28.74 281 LYS B O 1
ATOM 5157 N N . THR B 1 283 ? 14.432 60.350 126.790 1.00 26.25 282 THR B N 1
ATOM 5158 C CA . THR B 1 283 ? 15.225 61.135 125.830 1.00 27.30 282 THR B CA 1
ATOM 5159 C C . THR B 1 283 ? 15.243 62.612 126.240 1.00 26.90 282 THR B C 1
ATOM 5160 O O . THR B 1 283 ? 14.324 63.094 126.920 1.00 25.34 282 THR B O 1
ATOM 5164 N N . GLU B 1 284 ? 16.294 63.319 125.850 1.00 27.16 283 GLU B N 1
ATOM 5165 C CA . GLU B 1 284 ? 16.451 64.716 126.265 1.00 29.79 283 GLU B CA 1
ATOM 5166 C C . GLU B 1 284 ? 15.451 65.643 125.596 1.00 27.12 283 GLU B C 1
ATOM 5167 O O . GLU B 1 284 ? 14.949 66.581 126.204 1.00 29.61 283 GLU B O 1
ATOM 5173 N N . ALA B 1 285 ? 15.197 65.389 124.327 1.00 25.30 284 ALA B N 1
ATOM 5174 C CA . ALA B 1 285 ? 14.419 66.287 123.491 1.00 25.54 284 ALA B CA 1
ATOM 5175 C C . ALA B 1 285 ? 13.726 65.471 122.395 1.00 26.46 284 ALA B C 1
ATOM 5176 O O . ALA B 1 285 ? 14.284 64.479 121.867 1.00 23.11 284 ALA B O 1
ATOM 5178 N N . VAL B 1 286 ? 12.521 65.900 122.041 1.00 25.63 285 VAL B N 1
ATOM 5179 C CA . VAL B 1 286 ? 11.771 65.223 120.995 1.00 27.61 285 VAL B CA 1
ATOM 5180 C C . VAL B 1 286 ? 10.804 66.191 120.296 1.00 26.38 285 VAL B C 1
ATOM 5181 O O . VAL B 1 286 ? 10.421 67.202 120.855 1.00 27.03 285 VAL B O 1
ATOM 5185 N N . ILE B 1 287 ? 10.497 65.910 119.044 1.00 29.15 286 ILE B N 1
ATOM 5186 C CA . ILE B 1 287 ? 9.417 66.561 118.303 1.00 29.52 286 ILE B CA 1
ATOM 5187 C C . ILE B 1 287 ? 8.432 65.431 117.899 1.00 31.74 286 ILE B C 1
ATOM 5188 O O . ILE B 1 287 ? 8.832 64.466 117.281 1.00 29.86 286 ILE B O 1
ATOM 5193 N N . GLN B 1 288 ? 7.155 65.547 118.267 1.00 32.84 287 GLN B N 1
ATOM 5194 C CA . GLN B 1 288 ? 6.253 64.409 118.183 1.00 32.03 287 GLN B CA 1
ATOM 5195 C C . GLN B 1 288 ? 5.304 64.368 116.994 1.00 31.63 287 GLN B C 1
ATOM 5196 O O . GLN B 1 288 ? 4.506 65.267 116.767 1.00 30.96 287 GLN B O 1
ATOM 5202 N N . GLN B 1 289 ? 5.434 63.290 116.231 1.00 31.20 288 GLN B N 1
ATOM 5203 C CA . GLN B 1 289 ? 4.526 62.945 115.155 1.00 29.87 288 GLN B CA 1
ATOM 5204 C C . GLN B 1 289 ? 3.249 62.356 115.765 1.00 30.74 288 GLN B C 1
ATOM 5205 O O . GLN B 1 289 ? 2.171 62.554 115.252 1.00 33.11 288 GLN B O 1
ATOM 5211 N N . PHE B 1 290 ? 3.400 61.597 116.845 1.00 28.38 289 PHE B N 1
ATOM 5212 C CA . PHE B 1 290 ? 2.311 60.983 117.597 1.00 27.56 289 PHE B CA 1
ATOM 5213 C C . PHE B 1 290 ? 2.862 60.810 119.018 1.00 27.39 289 PHE B C 1
ATOM 5214 O O . PHE B 1 290 ? 4.032 61.081 119.258 1.00 27.10 289 PHE B O 1
ATOM 5230 N N . PRO B 1 292 ? 4.097 58.316 121.621 1.00 25.38 291 PRO B N 1
ATOM 5231 C CA . PRO B 1 292 ? 4.501 56.958 121.912 1.00 23.51 291 PRO B CA 1
ATOM 5232 C C . PRO B 1 292 ? 4.514 56.716 123.402 1.00 25.23 291 PRO B C 1
ATOM 5233 O O . PRO B 1 292 ? 4.939 57.594 124.180 1.00 26.67 291 PRO B O 1
ATOM 5237 N N . ILE B 1 293 ? 4.079 55.532 123.811 1.00 25.82 292 ILE B N 1
ATOM 5238 C CA . ILE B 1 293 ? 3.994 55.184 125.241 1.00 25.30 292 ILE B CA 1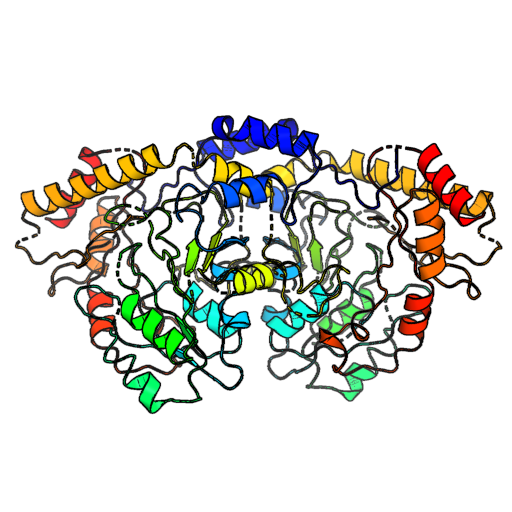
ATOM 5239 C C . ILE B 1 293 ? 3.989 53.660 125.396 1.00 24.96 292 ILE B C 1
ATOM 5240 O O . ILE B 1 293 ? 3.418 52.953 124.573 1.00 22.03 292 ILE B O 1
ATOM 5245 N N . LEU B 1 294 ? 4.670 53.155 126.420 1.00 25.92 293 LEU B N 1
ATOM 5246 C CA . LEU B 1 294 ? 4.598 51.737 126.736 1.00 25.71 293 LEU B CA 1
ATOM 5247 C C . LEU B 1 294 ? 3.407 51.553 127.644 1.00 25.36 293 LEU B C 1
ATOM 5248 O O . LEU B 1 294 ? 3.254 52.289 128.606 1.00 27.17 293 LEU B O 1
ATOM 5253 N N . CYS B 1 295 ? 2.553 50.596 127.325 1.00 24.75 294 CYS B N 1
ATOM 5254 C CA . CYS B 1 295 ? 1.430 50.246 128.198 1.00 25.83 294 CYS B CA 1
ATOM 5255 C C . CYS B 1 295 ? 1.977 49.367 129.337 1.00 26.26 294 CYS B C 1
ATOM 5256 O O . CYS B 1 295 ? 3.110 48.936 129.276 1.00 25.30 294 CYS B O 1
ATOM 5259 N N . PRO B 1 296 ? 1.179 49.119 130.396 1.00 28.01 295 PRO B N 1
ATOM 5260 C CA . PRO B 1 296 ? 1.696 48.326 131.517 1.00 27.86 295 PRO B CA 1
ATOM 5261 C C . PRO B 1 296 ? 2.151 46.940 131.082 1.00 29.96 295 PRO B C 1
ATOM 5262 O O . PRO B 1 296 ? 1.605 46.366 130.122 1.00 28.44 295 PRO B O 1
ATOM 5266 N N . GLU B 1 297 ? 3.168 46.436 131.784 1.00 31.48 296 GLU B N 1
ATOM 5267 C CA . GLU B 1 297 ? 3.701 45.077 131.627 1.00 31.89 296 GLU B CA 1
ATOM 5268 C C . GLU B 1 297 ? 2.576 44.020 131.491 1.00 30.91 296 GLU B C 1
ATOM 5269 O O . GLU B 1 297 ? 2.670 43.101 130.684 1.00 32.28 296 GLU B O 1
ATOM 5275 N N . GLU B 1 298 ? 1.513 44.181 132.269 1.00 28.92 297 GLU B N 1
ATOM 5276 C CA . GLU B 1 298 ? 0.430 43.213 132.340 1.00 29.80 297 GLU B CA 1
ATOM 5277 C C . GLU B 1 298 ? -0.670 43.450 131.302 1.00 30.17 297 GLU B C 1
ATOM 5278 O O . GLU B 1 298 ? -1.697 42.757 131.318 1.00 32.33 297 GLU B O 1
ATOM 5280 N N . VAL B 1 299 ? -0.484 44.430 130.423 1.00 28.28 298 VAL B N 1
ATOM 5281 C CA . VAL B 1 299 ? -1.500 44.766 129.448 1.00 27.00 298 VAL B CA 1
ATOM 5282 C C . VAL B 1 299 ? -0.935 44.510 128.081 1.00 27.35 298 VAL B C 1
ATOM 5283 O O . VAL B 1 299 ? 0.228 44.820 127.827 1.00 29.96 298 VAL B O 1
ATOM 5287 N N . ARG B 1 300 ? -1.739 43.891 127.225 1.00 26.09 299 ARG B N 1
ATOM 5288 C CA . ARG B 1 300 ? -1.355 43.608 125.840 1.00 26.94 299 ARG B CA 1
ATOM 5289 C C . ARG B 1 300 ? -1.677 44.852 124.966 1.00 27.45 299 ARG B C 1
ATOM 5290 O O . ARG B 1 300 ? -2.810 45.381 125.001 1.00 28.95 299 ARG B O 1
ATOM 5292 N N . ASN B 1 301 ? -0.693 45.344 124.210 1.00 26.10 300 ASN B N 1
ATOM 5293 C CA . ASN B 1 301 ? -0.896 46.565 123.399 1.00 26.27 300 ASN B CA 1
ATOM 5294 C C . ASN B 1 301 ? -2.001 46.443 122.338 1.00 25.23 300 ASN B C 1
ATOM 5295 O O . ASN B 1 301 ? -2.647 47.423 122.042 1.00 26.04 300 ASN B O 1
ATOM 5300 N N . LYS B 1 302 ? -2.261 45.251 121.819 1.00 26.17 301 LYS B N 1
ATOM 5301 C CA . LYS B 1 302 ? -3.308 45.088 120.805 1.00 29.69 301 LYS B CA 1
ATOM 5302 C C . LYS B 1 302 ? -4.665 45.299 121.464 1.00 29.66 301 LYS B C 1
ATOM 5303 O O . LYS B 1 302 ? -5.561 45.848 120.844 1.00 26.43 301 LYS B O 1
ATOM 5309 N N . GLN B 1 303 ? -4.770 44.943 122.751 1.00 30.93 302 GLN B N 1
ATOM 5310 C CA . GLN B 1 303 ? -5.988 45.187 123.547 1.00 32.32 302 GLN B CA 1
ATOM 5311 C C . GLN B 1 303 ? -6.225 46.693 123.759 1.00 30.09 302 GLN B C 1
ATOM 5312 O O . GLN B 1 303 ? -7.354 47.147 123.674 1.00 27.06 302 GLN B O 1
ATOM 5318 N N . VAL B 1 304 ? -5.164 47.450 124.039 1.00 28.12 303 VAL B N 1
ATOM 5319 C CA . VAL B 1 304 ? -5.287 48.902 124.075 1.00 28.49 303 VAL B CA 1
ATOM 5320 C C . VAL B 1 304 ? -5.891 49.383 122.741 1.00 28.53 303 VAL B C 1
ATOM 5321 O O . VAL B 1 304 ? -6.866 50.149 122.715 1.00 25.80 303 VAL B O 1
ATOM 5325 N N . ILE B 1 305 ? -5.328 48.928 121.622 1.00 27.86 304 ILE B N 1
ATOM 5326 C CA . ILE B 1 305 ? -5.824 49.435 120.340 1.00 27.45 304 ILE B CA 1
ATOM 5327 C C . ILE B 1 305 ? -7.323 49.153 120.265 1.00 27.96 304 ILE B C 1
ATOM 5328 O O . ILE B 1 305 ? -8.120 50.023 119.902 1.00 28.62 304 ILE B O 1
ATOM 5333 N N . GLU B 1 306 ? -7.689 47.936 120.633 1.00 30.42 305 GLU B N 1
ATOM 5334 C CA . GLU B 1 306 ? -9.069 47.478 120.518 1.00 34.00 305 GLU B CA 1
ATOM 5335 C C . GLU B 1 306 ? -9.974 48.231 121.459 1.00 31.88 305 GLU B C 1
ATOM 5336 O O . GLU B 1 306 ? -11.041 48.644 121.068 1.00 33.78 305 GLU B O 1
ATOM 5342 N N . ASP B 1 307 ? -9.537 48.419 122.692 1.00 32.15 306 ASP B N 1
ATOM 5343 C CA . ASP B 1 307 ? -10.322 49.155 123.676 1.00 32.15 306 ASP B CA 1
ATOM 5344 C C . ASP B 1 307 ? -10.570 50.585 123.215 1.00 32.07 306 ASP B C 1
ATOM 5345 O O . ASP B 1 307 ? -11.707 51.069 123.276 1.00 34.54 306 ASP B O 1
ATOM 5350 N N . LEU B 1 308 ? -9.523 51.254 122.743 1.00 30.12 307 LEU B N 1
ATOM 5351 C CA . LEU B 1 308 ? -9.635 52.626 122.254 1.00 30.45 307 LEU B CA 1
ATOM 5352 C C . LEU B 1 308 ? -10.530 52.686 121.006 1.00 31.93 307 LEU B C 1
ATOM 5353 O O . LEU B 1 308 ? -11.347 53.590 120.874 1.00 30.76 307 LEU B O 1
ATOM 5358 N N . LYS B 1 309 ? -10.381 51.717 120.106 1.00 33.32 308 LYS B N 1
ATOM 5359 C CA . LYS B 1 309 ? -11.218 51.645 118.907 1.00 33.94 308 LYS B CA 1
ATOM 5360 C C . LYS B 1 309 ? -12.701 51.567 119.286 1.00 34.72 308 LYS B C 1
ATOM 5361 O O . LYS B 1 309 ? -13.538 52.144 118.616 1.00 35.53 308 LYS B O 1
ATOM 5367 N N . LYS B 1 310 ? -13.032 50.879 120.371 1.00 34.79 309 LYS B N 1
ATOM 5368 C CA . LYS B 1 310 ? -14.423 50.856 120.837 1.00 36.03 309 LYS B CA 1
ATOM 5369 C C . LYS B 1 310 ? -14.866 52.269 121.217 1.00 35.45 309 LYS B C 1
ATOM 5370 O O . LYS B 1 310 ? -16.009 52.628 120.998 1.00 35.62 309 LYS B O 1
ATOM 5373 N N . GLN B 1 311 ? -13.951 53.075 121.749 1.00 35.13 310 GLN B N 1
ATOM 5374 C CA . GLN B 1 311 ? -14.264 54.448 122.160 1.00 35.81 310 GLN B CA 1
ATOM 5375 C C . GLN B 1 311 ? -14.080 55.466 121.012 1.00 36.85 310 GLN B C 1
ATOM 5376 O O . GLN B 1 311 ? -13.981 56.667 121.249 1.00 37.38 310 GLN B O 1
ATOM 5378 N N . LYS B 1 312 ? -14.027 54.987 119.770 1.00 35.67 311 LYS B N 1
ATOM 5379 C CA . LYS B 1 312 ? -13.940 55.869 118.614 1.00 34.42 311 LYS B CA 1
ATOM 5380 C C . LYS B 1 312 ? -12.573 56.553 118.476 1.00 33.04 311 LYS B C 1
ATOM 5381 O O . LYS B 1 312 ? -12.468 57.592 117.832 1.00 34.74 311 LYS B O 1
ATOM 5383 N N . ILE B 1 313 ? -11.526 55.968 119.052 1.00 32.22 312 ILE B N 1
ATOM 5384 C CA . ILE B 1 313 ? -10.162 56.538 118.957 1.00 29.42 312 ILE B CA 1
ATOM 5385 C C . ILE B 1 313 ? -9.272 55.548 118.253 1.00 26.72 312 ILE B C 1
ATOM 5386 O O . ILE B 1 313 ? -9.222 54.389 118.647 1.00 28.23 312 ILE B O 1
ATOM 5391 N N . GLU B 1 314 ? -8.591 56.009 117.203 1.00 25.94 313 GLU B N 1
ATOM 5392 C CA . GLU B 1 314 ? -7.625 55.217 116.440 1.00 25.80 313 GLU B CA 1
ATOM 5393 C C . GLU B 1 314 ? -6.207 55.452 116.940 1.00 25.98 313 GLU B C 1
ATOM 5394 O O . GLU B 1 314 ? -5.618 56.498 116.650 1.00 25.86 313 GLU B O 1
ATOM 5400 N N . ALA B 1 315 ? -5.678 54.478 117.692 1.00 26.21 314 ALA B N 1
ATOM 5401 C CA . ALA B 1 315 ? -4.263 54.418 118.039 1.00 22.60 314 ALA B CA 1
ATOM 5402 C C . ALA B 1 315 ? -3.640 53.433 117.078 1.00 24.08 314 ALA B C 1
ATOM 5403 O O . ALA B 1 315 ? -4.336 52.734 116.352 1.00 25.86 314 ALA B O 1
ATOM 5405 N N . ARG B 1 316 ? -2.324 53.378 117.072 1.00 24.12 315 ARG B N 1
ATOM 5406 C CA . ARG B 1 316 ? -1.596 52.443 116.236 1.00 25.74 315 ARG B CA 1
ATOM 5407 C C . ARG B 1 316 ? -0.429 51.858 117.011 1.00 23.67 315 ARG B C 1
ATOM 5408 O O . ARG B 1 316 ? -0.234 52.193 118.185 1.00 20.86 315 ARG B O 1
ATOM 5416 N N . LEU B 1 317 ? 0.293 50.937 116.374 1.00 22.84 316 LEU B N 1
ATOM 5417 C CA . LEU B 1 317 ? 1.354 50.200 117.065 1.00 25.12 316 LEU B CA 1
ATOM 5418 C C . LEU B 1 317 ? 2.672 50.319 116.329 1.00 24.63 316 LEU B C 1
ATOM 5419 O O . LEU B 1 317 ? 3.132 49.376 115.712 1.00 26.66 316 LEU B O 1
ATOM 5424 N N . TYR B 1 318 ? 3.264 51.492 116.401 1.00 23.93 317 TYR B N 1
ATOM 5425 C CA . TYR B 1 318 ? 4.587 51.700 115.856 1.00 24.93 317 TYR B CA 1
ATOM 5426 C C . TYR B 1 318 ? 5.591 51.383 116.939 1.00 23.74 317 TYR B C 1
ATOM 5427 O O . TYR B 1 318 ? 5.659 52.136 117.904 1.00 25.29 317 TYR B O 1
ATOM 5436 N N . PHE B 1 319 ? 6.384 50.312 116.842 1.00 24.90 318 PHE B N 1
ATOM 5437 C CA . PHE B 1 319 ? 6.515 49.358 115.711 1.00 25.33 318 PHE B CA 1
ATOM 5438 C C . PHE B 1 319 ? 6.275 47.907 116.130 1.00 24.46 318 PHE B C 1
ATOM 5439 O O . PHE B 1 319 ? 7.171 47.237 116.690 1.00 23.92 318 PHE B O 1
ATOM 5447 N N . SER B 1 320 ? 5.073 47.419 115.828 1.00 24.71 319 SER B N 1
ATOM 5448 C CA . SER B 1 320 ? 4.667 46.078 116.206 1.00 24.68 319 SER B CA 1
ATOM 5449 C C . SER B 1 320 ? 3.673 45.601 115.145 1.00 26.68 319 SER B C 1
ATOM 5450 O O . SER B 1 320 ? 2.529 46.079 115.085 1.00 27.37 319 SER B O 1
ATOM 5453 N N . PRO B 1 321 ? 4.104 44.659 114.291 1.00 24.66 320 PRO B N 1
ATOM 5454 C CA . PRO B 1 321 ? 5.405 43.991 114.322 1.00 23.79 320 PRO B CA 1
ATOM 5455 C C . PRO B 1 321 ? 6.587 44.904 113.999 1.00 25.02 320 PRO B C 1
ATOM 5456 O O . PRO B 1 321 ? 6.470 45.880 113.223 1.00 22.53 320 PRO B O 1
ATOM 5460 N N . SER B 1 322 ? 7.715 44.608 114.624 1.00 24.22 321 SER B N 1
ATOM 5461 C CA . SER B 1 322 ? 8.937 45.262 114.250 1.00 25.42 321 SER B CA 1
ATOM 5462 C C . SER B 1 322 ? 9.407 44.618 112.962 1.00 24.07 321 SER B C 1
ATOM 5463 O O . SER B 1 322 ? 8.842 43.601 112.525 1.00 22.05 321 SER B O 1
ATOM 5466 N N . CYS B 1 323 ? 10.459 45.187 112.372 1.00 23.84 322 CYS B N 1
ATOM 5467 C CA . CYS B 1 323 ? 10.902 44.741 111.064 1.00 22.32 322 CYS B CA 1
ATOM 5468 C C . CYS B 1 323 ? 11.219 43.257 111.030 1.00 23.46 322 CYS B C 1
ATOM 5469 O O . CYS B 1 323 ? 10.796 42.537 110.093 1.00 22.02 322 CYS B O 1
ATOM 5472 N N . HIS B 1 324 ? 11.906 42.772 112.060 1.00 22.89 323 HIS B N 1
ATOM 5473 C CA . HIS B 1 324 ? 12.319 41.355 112.055 1.00 23.43 323 HIS B CA 1
ATOM 5474 C C . HIS B 1 324 ? 11.130 40.387 112.133 1.00 24.27 323 HIS B C 1
ATOM 5475 O O . HIS B 1 324 ? 11.251 39.192 111.839 1.00 26.40 323 HIS B O 1
ATOM 5482 N N . GLN B 1 325 ? 9.996 40.903 112.572 1.00 24.21 324 GLN B N 1
ATOM 5483 C CA . GLN B 1 325 ? 8.795 40.126 112.715 1.00 23.77 324 GLN B CA 1
ATOM 5484 C C . GLN B 1 325 ? 7.905 40.263 111.483 1.00 25.93 324 GLN B C 1
ATOM 5485 O O . GLN B 1 325 ? 6.830 39.651 111.416 1.00 27.94 324 GLN B O 1
ATOM 5491 N N . GLN B 1 326 ? 8.293 41.103 110.528 1.00 25.53 325 GLN B N 1
ATOM 5492 C CA . GLN B 1 326 ? 7.500 41.249 109.310 1.00 24.35 325 GLN B CA 1
ATOM 5493 C C . GLN B 1 326 ? 7.922 40.248 108.248 1.00 24.64 325 GLN B C 1
ATOM 5494 O O . GLN B 1 326 ? 9.051 39.787 108.200 1.00 23.54 325 GLN B O 1
ATOM 5500 N N . VAL B 1 327 ? 6.974 39.910 107.403 1.00 25.68 326 VAL B N 1
ATOM 5501 C CA . VAL B 1 327 ? 7.170 38.902 106.375 1.00 23.96 326 VAL B CA 1
ATOM 5502 C C . VAL B 1 327 ? 8.467 39.078 105.620 1.00 23.71 326 VAL B C 1
ATOM 5503 O O . VAL B 1 327 ? 9.276 38.160 105.535 1.00 24.12 326 VAL B O 1
ATOM 5507 N N . LEU B 1 328 ? 8.692 40.263 105.083 1.00 24.94 327 LEU B N 1
ATOM 5508 C CA . LEU B 1 328 ? 9.817 40.422 104.207 1.00 24.12 327 LEU B CA 1
ATOM 5509 C C . LEU B 1 328 ? 11.189 40.268 104.898 1.00 23.20 327 LEU B C 1
ATOM 5510 O O . LEU B 1 328 ? 12.146 39.795 104.271 1.00 23.04 327 LEU B O 1
ATOM 5515 N N . PHE B 1 329 ? 11.297 40.654 106.165 1.00 21.34 328 PHE B N 1
ATOM 5516 C CA . PHE B 1 329 ? 12.621 40.756 106.794 1.00 22.40 328 PHE B CA 1
ATOM 5517 C C . PHE B 1 329 ? 12.928 39.628 107.778 1.00 22.00 328 PHE B C 1
ATOM 5518 O O . PHE B 1 329 ? 13.995 39.614 108.383 1.00 21.85 328 PHE B O 1
ATOM 5526 N N . ARG B 1 330 ? 11.981 38.713 107.934 1.00 21.63 329 ARG B N 1
ATOM 5527 C CA . ARG B 1 330 ? 12.013 37.717 109.004 1.00 22.32 329 ARG B CA 1
ATOM 5528 C C . ARG B 1 330 ? 13.209 36.811 108.969 1.00 20.71 329 ARG B C 1
ATOM 5529 O O . ARG B 1 330 ? 13.481 36.180 109.941 1.00 15.19 329 ARG B O 1
ATOM 5537 N N . ASN B 1 331 ? 13.913 36.704 107.844 1.00 22.77 330 ASN B N 1
ATOM 5538 C CA . ASN B 1 331 ? 15.051 35.764 107.789 1.00 21.49 330 ASN B CA 1
ATOM 5539 C C . ASN B 1 331 ? 16.421 36.394 107.789 1.00 21.87 330 ASN B C 1
ATOM 5540 O O . ASN B 1 331 ? 17.432 35.671 107.658 1.00 21.69 330 ASN B O 1
ATOM 5545 N N . TYR B 1 332 ? 16.476 37.710 107.970 1.00 19.08 331 TYR B N 1
ATOM 5546 C CA . TYR B 1 332 ? 17.764 38.380 107.999 1.00 19.90 331 TYR B CA 1
ATOM 5547 C C . TYR B 1 332 ? 18.382 38.140 109.349 1.00 19.41 331 TYR B C 1
ATOM 5548 O O . TYR B 1 332 ? 17.686 37.969 110.348 1.00 18.02 331 TYR B O 1
ATOM 5557 N N . LYS B 1 333 ? 19.691 38.112 109.382 1.00 18.91 332 LYS B N 1
ATOM 5558 C CA . LYS B 1 333 ? 20.391 37.950 110.644 1.00 19.42 332 LYS B CA 1
ATOM 5559 C C . LYS B 1 333 ? 20.115 39.046 111.649 1.00 19.79 332 LYS B C 1
ATOM 5560 O O . LYS B 1 333 ? 19.819 40.194 111.299 1.00 21.29 332 LYS B O 1
ATOM 5566 N N . SER B 1 334 ? 20.243 38.686 112.917 1.00 20.80 333 SER B N 1
ATOM 5567 C CA . SER B 1 334 ? 20.156 39.634 113.989 1.00 20.11 333 SER B CA 1
ATOM 5568 C C . SER B 1 334 ? 20.927 39.163 115.212 1.00 19.72 333 SER B C 1
ATOM 5569 O O . SER B 1 334 ? 21.266 37.993 115.336 1.00 20.94 333 SER B O 1
ATOM 5572 N N . THR B 1 335 ? 21.174 40.086 116.132 1.00 19.40 334 THR B N 1
ATOM 5573 C CA . THR B 1 335 ? 21.595 39.729 117.466 1.00 18.99 334 THR B CA 1
ATOM 5574 C C . THR B 1 335 ? 20.378 39.176 118.156 1.00 18.83 334 THR B C 1
ATOM 5575 O O . THR B 1 335 ? 19.272 39.140 117.575 1.00 17.85 334 THR B O 1
ATOM 5579 N N . ASP B 1 336 ? 20.544 38.772 119.397 1.00 21.13 335 ASP B N 1
ATOM 5580 C CA . ASP B 1 336 ? 19.365 38.503 120.220 1.00 21.04 335 ASP B CA 1
ATOM 5581 C C . ASP B 1 336 ? 18.536 39.780 120.234 1.00 20.38 335 ASP B C 1
ATOM 5582 O O . ASP B 1 336 ? 19.112 40.866 120.317 1.00 21.07 335 ASP B O 1
ATOM 5587 N N . LEU B 1 337 ? 17.208 39.663 120.155 1.00 20.43 336 LEU B N 1
ATOM 5588 C CA . LEU B 1 337 ? 16.337 40.825 120.103 1.00 20.56 336 LEU B CA 1
ATOM 5589 C C . LEU B 1 337 ? 15.279 40.860 121.236 1.00 22.05 336 LEU B C 1
ATOM 5590 O O . LEU B 1 337 ? 14.172 41.438 121.091 1.00 17.17 336 LEU B O 1
ATOM 5595 N N . THR B 1 338 ? 15.657 40.332 122.400 1.00 21.61 337 THR B N 1
ATOM 5596 C CA . THR B 1 338 ? 14.710 40.232 123.508 1.00 20.96 337 THR B CA 1
ATOM 5597 C C . THR B 1 338 ? 14.080 41.566 123.850 1.00 18.74 337 THR B C 1
ATOM 5598 O O . THR B 1 338 ? 12.872 41.644 124.031 1.00 20.54 337 THR B O 1
ATOM 5602 N N . ARG B 1 339 ? 14.882 42.628 123.880 1.00 20.05 338 ARG B N 1
ATOM 5603 C CA . ARG B 1 339 ? 14.358 43.936 124.285 1.00 21.00 338 ARG B CA 1
ATOM 5604 C C . ARG B 1 339 ? 13.404 44.503 123.247 1.00 22.34 338 ARG B C 1
ATOM 5605 O O . ARG B 1 339 ? 12.323 45.039 123.603 1.00 21.26 338 ARG B O 1
ATOM 5613 N N . THR B 1 340 ? 13.769 44.323 121.970 1.00 21.34 339 THR B N 1
ATOM 5614 C CA . THR B 1 340 ? 12.925 44.752 120.854 1.00 20.16 339 THR B CA 1
ATOM 5615 C C . THR B 1 340 ? 11.591 44.047 120.984 1.00 21.50 339 THR B C 1
ATOM 5616 O O . THR B 1 340 ? 10.509 44.659 120.836 1.00 19.81 339 THR B O 1
ATOM 5620 N N . ASN B 1 341 ? 11.660 42.747 121.261 1.00 19.58 340 ASN B N 1
ATOM 5621 C CA . ASN B 1 341 ? 10.441 41.960 121.336 1.00 21.76 340 ASN B CA 1
ATOM 5622 C C . ASN B 1 341 ? 9.491 42.491 122.438 1.00 20.70 340 ASN B C 1
ATOM 5623 O O . ASN B 1 341 ? 8.316 42.624 122.231 1.00 22.15 340 ASN B O 1
ATOM 5628 N N . LYS B 1 342 ? 10.057 42.798 123.605 1.00 24.00 341 LYS B N 1
ATOM 5629 C CA . LYS B 1 342 ? 9.318 43.366 124.736 1.00 21.59 341 LYS B CA 1
ATOM 5630 C C . LYS B 1 342 ? 8.729 44.721 124.405 1.00 21.01 341 LYS B C 1
ATOM 5631 O O . LYS B 1 342 ? 7.547 44.951 124.651 1.00 19.46 341 LYS B O 1
ATOM 5637 N N . ILE B 1 343 ? 9.539 45.623 123.840 1.00 19.94 342 ILE B N 1
ATOM 5638 C CA . ILE B 1 343 ? 9.013 46.931 123.491 1.00 19.37 342 ILE B CA 1
ATOM 5639 C C . ILE B 1 343 ? 7.876 46.762 122.467 1.00 23.59 342 ILE B C 1
ATOM 5640 O O . ILE B 1 343 ? 6.855 47.479 122.544 1.00 22.14 342 ILE B O 1
ATOM 5645 N N . ALA B 1 344 ? 8.030 45.803 121.543 1.00 22.63 343 ALA B N 1
ATOM 5646 C CA . ALA B 1 344 ? 7.004 45.577 120.511 1.00 22.20 343 ALA B CA 1
ATOM 5647 C C . ALA B 1 344 ? 5.694 45.048 121.122 1.00 22.68 343 ALA B C 1
ATOM 5648 O O . ALA B 1 344 ? 4.640 45.312 120.580 1.00 22.81 343 ALA B O 1
ATOM 5650 N N . LYS B 1 345 ? 5.759 44.339 122.252 1.00 22.04 344 LYS B N 1
ATOM 5651 C CA . LYS B 1 345 ? 4.532 43.932 122.959 1.00 22.31 344 LYS B CA 1
ATOM 5652 C C . LYS B 1 345 ? 3.860 45.067 123.733 1.00 23.58 344 LYS B C 1
ATOM 5653 O O . LYS B 1 345 ? 2.662 45.008 124.009 1.00 25.71 344 LYS B O 1
ATOM 5657 N N . ARG B 1 346 ? 4.616 46.083 124.126 1.00 24.58 345 ARG B N 1
ATOM 5658 C CA . ARG B 1 346 ? 4.069 47.154 124.991 1.00 23.98 345 ARG B CA 1
ATOM 5659 C C . ARG B 1 346 ? 3.765 48.492 124.314 1.00 23.63 345 ARG B C 1
ATOM 5660 O O . ARG B 1 346 ? 2.906 49.274 124.800 1.00 22.45 345 ARG B O 1
ATOM 5668 N N . ILE B 1 347 ? 4.442 48.752 123.185 1.00 22.78 346 ILE B N 1
ATOM 5669 C CA . ILE B 1 347 ? 4.409 50.072 122.570 1.00 20.94 346 ILE B CA 1
ATOM 5670 C C . ILE B 1 347 ? 3.035 50.361 122.031 1.00 22.98 346 ILE B C 1
ATOM 5671 O O . ILE B 1 347 ? 2.391 49.473 121.445 1.00 23.63 346 ILE B O 1
ATOM 5676 N N . VAL B 1 348 ? 2.590 51.593 122.270 1.00 22.53 347 VAL B N 1
ATOM 5677 C CA . VAL B 1 348 ? 1.364 52.141 121.700 1.00 23.88 347 VAL B CA 1
ATOM 5678 C C . VAL B 1 348 ? 1.680 53.511 121.068 1.00 25.60 347 VAL B C 1
ATOM 5679 O O . VAL B 1 348 ? 2.584 54.228 121.517 1.00 26.02 347 VAL B O 1
ATOM 5683 N N . SER B 1 349 ? 0.967 53.846 119.997 1.00 23.84 348 SER B N 1
ATOM 5684 C CA . SER B 1 349 ? 1.134 55.124 119.328 1.00 24.11 348 SER B CA 1
ATOM 5685 C C . SER B 1 349 ? -0.185 55.883 119.465 1.00 25.51 348 SER B C 1
ATOM 5686 O O . SER B 1 349 ? -1.181 55.473 118.882 1.00 24.38 348 SER B O 1
ATOM 5689 N N . LEU B 1 350 ? -0.203 56.957 120.254 1.00 24.05 349 LEU B N 1
ATOM 5690 C CA . LEU B 1 350 ? -1.437 57.706 120.492 1.00 24.09 349 LEU B CA 1
ATOM 5691 C C . LEU B 1 350 ? -1.566 58.913 119.569 1.00 25.07 349 LEU B C 1
ATOM 5692 O O . LEU B 1 350 ? -0.571 59.490 119.164 1.00 25.47 349 LEU B O 1
ATOM 5697 N N . PRO B 1 351 ? -2.804 59.297 119.223 1.00 24.36 350 PRO B N 1
ATOM 5698 C CA . PRO B 1 351 ? -2.918 60.373 118.236 1.00 25.51 350 PRO B CA 1
ATOM 5699 C C . PRO B 1 351 ? -2.395 61.738 118.697 1.00 24.55 350 PRO B C 1
ATOM 5700 O O . PRO B 1 351 ? -2.619 62.166 119.837 1.00 23.84 350 PRO B O 1
ATOM 5704 N N . LEU B 1 352 ? -1.731 62.423 117.783 1.00 25.26 351 LEU B N 1
ATOM 5705 C CA . LEU B 1 352 ? -1.257 63.768 118.022 1.00 26.18 351 LEU B CA 1
ATOM 5706 C C . LEU B 1 352 ? -1.169 64.487 116.665 1.00 25.99 351 LEU B C 1
ATOM 5707 O O . LEU B 1 352 ? -0.430 64.049 115.814 1.00 29.54 351 LEU B O 1
ATOM 5712 N N . TRP B 1 353 ? -1.925 65.571 116.481 1.00 23.92 352 TRP B N 1
ATOM 5713 C CA . TRP B 1 353 ? -1.897 66.388 115.269 1.00 22.36 352 TRP B CA 1
ATOM 5714 C C . TRP B 1 353 ? -2.293 67.839 115.533 1.00 22.90 352 TRP B C 1
ATOM 5715 O O . TRP B 1 353 ? -2.881 68.145 116.562 1.00 20.79 352 TRP B O 1
ATOM 5726 N N . GLU B 1 354 ? -1.926 68.727 114.608 1.00 23.61 353 GLU B N 1
ATOM 5727 C CA . GLU B 1 354 ? -2.186 70.142 114.754 1.00 23.86 353 GLU B CA 1
ATOM 5728 C C . GLU B 1 354 ? -3.686 70.279 114.866 1.00 24.39 353 GLU B C 1
ATOM 5729 O O . GLU B 1 354 ? -4.417 69.566 114.188 1.00 25.18 353 GLU B O 1
ATOM 5735 N N . GLY B 1 355 ? -4.135 71.148 115.764 1.00 23.04 354 GLY B N 1
ATOM 5736 C CA . GLY B 1 355 ? -5.555 71.373 115.982 1.00 23.85 354 GLY B CA 1
ATOM 5737 C C . GLY B 1 355 ? -6.152 70.542 117.100 1.00 25.87 354 GLY B C 1
ATOM 5738 O O . GLY B 1 355 ? -7.297 70.781 117.506 1.00 28.00 354 GLY B O 1
ATOM 5747 N N . THR B 1 357 ? -7.135 69.631 120.606 1.00 28.45 356 THR B N 1
ATOM 5748 C CA . THR B 1 357 ? -7.392 70.424 121.809 1.00 28.53 356 THR B CA 1
ATOM 5749 C C . THR B 1 357 ? -7.035 69.685 123.078 1.00 28.99 356 THR B C 1
ATOM 5750 O O . THR B 1 357 ? -6.926 68.462 123.102 1.00 28.60 356 THR B O 1
ATOM 5754 N N . LYS B 1 358 ? -6.900 70.431 124.160 1.00 31.11 357 LYS B N 1
ATOM 5755 C CA . LYS B 1 358 ? -6.633 69.808 125.445 1.00 31.89 357 LYS B CA 1
ATOM 5756 C C . LYS B 1 358 ? -7.742 68.806 125.835 1.00 31.77 357 LYS B C 1
ATOM 5757 O O . LYS B 1 358 ? -7.476 67.766 126.448 1.00 30.75 357 LYS B O 1
ATOM 5763 N N . GLU B 1 359 ? -8.980 69.104 125.456 1.00 33.35 358 GLU B N 1
ATOM 5764 C CA . GLU B 1 359 ? -10.109 68.198 125.756 1.00 34.42 358 GLU B CA 1
ATOM 5765 C C . GLU B 1 359 ? -10.027 66.895 124.970 1.00 33.46 358 GLU B C 1
ATOM 5766 O O . GLU B 1 359 ? -10.450 65.864 125.463 1.00 33.67 358 GLU B O 1
ATOM 5772 N N . ILE B 1 360 ? -9.468 66.932 123.759 1.00 32.89 359 ILE B N 1
ATOM 5773 C CA . ILE B 1 360 ? -9.280 65.706 122.986 1.00 30.89 359 ILE B CA 1
ATOM 5774 C C . ILE B 1 360 ? -8.224 64.821 123.645 1.00 29.77 359 ILE B C 1
ATOM 5775 O O . ILE B 1 360 ? -8.450 63.619 123.828 1.00 29.12 359 ILE B O 1
ATOM 5780 N N . VAL B 1 361 ? -7.107 65.430 124.046 1.00 28.63 360 VAL B N 1
ATOM 5781 C CA . VAL B 1 361 ? -6.031 64.728 124.763 1.00 29.93 360 VAL B CA 1
ATOM 5782 C C . VAL B 1 361 ? -6.584 64.063 126.015 1.00 30.93 360 VAL B C 1
ATOM 5783 O O . VAL B 1 361 ? -6.246 62.909 126.327 1.00 29.28 360 VAL B O 1
ATOM 5787 N N . GLU B 1 362 ? -7.415 64.813 126.739 1.00 31.31 361 GLU B N 1
ATOM 5788 C CA . GLU B 1 362 ? -8.042 64.318 127.974 1.00 32.60 361 GLU B CA 1
ATOM 5789 C C . GLU B 1 362 ? -9.030 63.172 127.716 1.00 32.33 361 GLU B C 1
ATOM 5790 O O . GLU B 1 362 ? -9.106 62.219 128.497 1.00 31.99 361 GLU B O 1
ATOM 5796 N N . GLN B 1 363 ? -9.809 63.272 126.647 1.00 31.31 362 GLN B N 1
ATOM 5797 C CA . GLN B 1 363 ? -10.699 62.179 126.286 1.00 32.20 362 GLN B CA 1
ATOM 5798 C C . GLN B 1 363 ? -9.859 60.913 126.000 1.00 33.88 362 GLN B C 1
ATOM 5799 O O . GLN B 1 363 ? -10.231 59.805 126.419 1.00 33.21 362 GLN B O 1
ATOM 5802 N N . ILE B 1 364 ? -8.711 61.081 125.328 1.00 31.35 363 ILE B N 1
ATOM 5803 C CA . ILE B 1 364 ? -7.841 59.944 125.039 1.00 30.44 363 ILE B CA 1
ATOM 5804 C C . ILE B 1 364 ? -7.213 59.396 126.340 1.00 31.04 363 ILE B C 1
ATOM 5805 O O . ILE B 1 364 ? -7.275 58.188 126.602 1.00 32.39 363 ILE B O 1
ATOM 5810 N N . VAL B 1 365 ? -6.620 60.273 127.151 1.00 30.53 364 VAL B N 1
ATOM 5811 C CA . VAL B 1 365 ? -5.935 59.847 128.383 1.00 30.89 364 VAL B CA 1
ATOM 5812 C C . VAL B 1 365 ? -6.912 59.165 129.360 1.00 32.06 364 VAL B C 1
ATOM 5813 O O . VAL B 1 365 ? -6.576 58.183 130.002 1.00 32.41 364 VAL B O 1
ATOM 5817 N N . ILE B 1 366 ? -8.127 59.679 129.455 1.00 34.04 365 ILE B N 1
ATOM 5818 C CA . ILE B 1 366 ? -9.153 59.054 130.297 1.00 34.55 365 ILE B CA 1
ATOM 5819 C C . ILE B 1 366 ? -9.604 57.692 129.753 1.00 36.33 365 ILE B C 1
ATOM 5820 O O . ILE B 1 366 ? -9.883 56.772 130.531 1.00 37.75 365 ILE B O 1
ATOM 5825 N N . CYS B 1 367 ? -9.666 57.548 128.434 1.00 37.96 366 CYS B N 1
ATOM 5826 C CA . CYS B 1 367 ? -10.027 56.260 127.844 1.00 39.96 366 CYS B CA 1
ATOM 5827 C C . CYS B 1 367 ? -8.937 55.245 128.108 1.00 41.03 366 CYS B C 1
ATOM 5828 O O . CYS B 1 367 ? -9.225 54.091 128.366 1.00 41.48 366 CYS B O 1
ATOM 5831 N N . LEU B 1 368 ? -7.681 55.675 128.047 1.00 43.27 367 LEU B N 1
ATOM 5832 C CA . LEU B 1 368 ? -6.576 54.789 128.382 1.00 44.76 367 LEU B CA 1
ATOM 5833 C C . LEU B 1 368 ? -6.824 54.224 129.764 1.00 47.11 367 LEU B C 1
ATOM 5834 O O . LEU B 1 368 ? -6.783 53.017 129.955 1.00 49.32 367 LEU B O 1
ATOM 5839 N N . GLY B 1 369 ? -7.126 55.097 130.720 1.00 49.28 368 GLY B N 1
ATOM 5840 C CA . GLY B 1 369 ? -7.323 54.687 132.112 1.00 49.47 368 GLY B CA 1
ATOM 5841 C C . GLY B 1 369 ? -8.612 53.978 132.506 1.00 50.62 368 GLY B C 1
ATOM 5842 O O . GLY B 1 369 ? -8.726 53.570 133.660 1.00 50.22 368 GLY B O 1
ATOM 5843 N N . GLN B 1 370 ? -9.576 53.822 131.588 1.00 51.47 369 GLN B N 1
ATOM 5844 C CA . GLN B 1 370 ? -10.890 53.220 131.929 1.00 50.57 369 GLN B CA 1
ATOM 5845 C C . GLN B 1 370 ? -11.431 52.267 130.861 1.00 50.96 369 GLN B C 1
ATOM 5846 O O . GLN B 1 370 ? -10.923 52.202 129.730 1.00 50.83 369 GLN B O 1
#

Foldseek 3Di:
DFAEQFDFDFDDCVLLVVLVVVCVVVVAWKLCDPLQVVLQVCVVPPQVPFFGKHKFQWLLQVLLQLLLQWDPQAAEAEALQDDVSNQVSQVVSRHFYAHEAADLFQRWDVVRVVVVCVVCPSNHGAYETENPQQFAPCVVVLVCVVVSHAYEYENADNAPKAPRHHPHARAHYKYGQPRLQNHQHHMIMDTHSDHVSNVQSSCCLQCQDPVGDHCHDHGITSVSSSSSVSSCCVVVSQVQQVVLVVLLVVLCVVLCLCVAKADHPGRIGRHSFKIFRHQVDFQVVVQVQVVVVSFHKDQRVAVGNCNDDVRVPGHYDDHVSVVSSSRGMITGHDYRDDSVVSNSSSVSSSD/DFAEQFDFDFDDCVLLVVLVVVCVVVVAWKLCDDLQVVLQVCVVPAAVPFFGKHKFQWLLVVLLQLLLQWDPQAAEAEALQDDVSNQVSQVVSNHFYAHEAADLFQRWDVVRVVVVCVVCPRNQGAYETENPQQFAPCVVVLVCVVVPHAYEYENQDNAPKAPRHGPHARAHYKYGQPSLQVHQHGMIMDTHSDRVVNVQSSCCQQCQDPVGDNCHDHGMTSSSSSSSVSSCCVVVSQVQQVVLVVLLVVLLVVVCLCVAKDDHDGDIGRHSFKIFRHPPDFQVVLQVLVVVVSFHKDQRVAVGNCPDDPNVPTHYDDHVSVVSCSRGMITGHDDGDDSVVSNSSSVSSVD

Solvent-accessible surface area: 26191 Å² total